Protein AF-A0A954ZWM9-F1 (afdb_monomer_lite)

pLDDT: mean 88.98, std 9.01, range [38.28, 98.0]

Foldseek 3Di:
DDPDDDDPLLVLLVVLQVVVQWWADLVSSQVSSCVVVVPDDSVSSVVSVVVCVVVLQWDWDDDPPDGTTIHGSVVVPDDWAWEAAPQPRGIHTHPDDPPDVVVVDDPPDDQPDDHDYHYHHDPVRVPDDPDDDDPVNVVVVVVVVVVVVVVVVVVVVVVVLVVLQVQQQVLVLLLLQLQVVLCVVVVQFGQAWQDQLQDGRPLCRHSLNSSCVSSVHRRPFDGPLQPAQQAPVVVPHPHPAAESVRQVVCVVVVNRDPPGGYGAHGQKAFQLLCHDPPQPPDPDRVRGNVSFPDQPLAWTMWGWASCPDVLLSRLNRTRYDNLVCLQVDPPGLQQSQQRCNSNGVQQSSHDDGPDNCQQQHWTWTATNVSHIDTGGNVCQGRHPQRHNNNSVRRDD

Sequence (396 aa):
MTQRRNTKQQDAIWRALEHAGRPLSVDELTTAAQKELPTLSSRSVYRAIRRWEEEQQIAPVTVPDQPPRYELASVAANHHHHFLCQSCDRMFDITGCPGGLKSLLPDGFELTSHEITLRGRCDDCVSRRRAGFTLIELLVVIAIIATLIGILLPALGGARDAARTVKCLSNMRSLELAQSLYSYDNKGKLVDAGLSHGGLGQLSNAWPILLREYSGGALITQSPVDTSTYWPIKQGGNSQDLSLQEALDLQLQGNLPANATVARWTSYGLNSYTTHSLAPSVQDTYDNINKVFNPGATVHFLMMTFGDESAAAQFAKADHVHAEGWSDGPGGSENAYKLAALEMEIGAHSGKQRTKHSSRSKSNYVFLDGHASTLTFAEVYTDPERNAFNPRVAHE

Radius of gyration: 40.69 Å; chains: 1; bounding box: 103×57×95 Å

Secondary structure (DSSP, 8-state):
---PPPPHHHHHHHHHHHHH-S-B-HHHHHHHHHTT-TT--HHHHHHHHHHHHHTTSEEEE--TTS--EEEEHHHHTS-EEEEEETTT--EEEEES--S-GGGGSPTT--------EEEE--HHHHHS---PPPHHHHHHHHHHHHHHHHHHHHHHHHHHHHHHHHHHHHHHHHHHHHHHHHHHHTTTBPPB--EETTEE--GGGBHHHHTTTTTTSS-----TT---TTSBGGGTS-B-SBPHHHHHHHHHTT---TT--B----SEEE-GGG-SSS-TT-SS---BGGG-S-GGG-EEEEEBP---SGGGTTGGG-SB--GGGTTSSTTGGGGHHHHHHHHB-TTSSBS-SSSTTGGG-EEEEEETTS-EEEEEHHHHEEETTEETT-TTT---

Structure (mmCIF, N/CA/C/O backbone):
data_AF-A0A954ZWM9-F1
#
_entry.id   AF-A0A954ZWM9-F1
#
loop_
_atom_site.group_PDB
_atom_site.id
_atom_site.type_symbol
_atom_site.label_atom_id
_atom_site.label_alt_id
_atom_site.label_comp_id
_atom_site.label_asym_id
_atom_site.label_entity_id
_atom_site.label_seq_id
_atom_site.pdbx_PDB_ins_code
_atom_site.Cartn_x
_atom_site.Cartn_y
_atom_site.Cartn_z
_atom_site.occupancy
_atom_site.B_iso_or_equiv
_atom_site.auth_seq_id
_atom_site.auth_comp_id
_atom_site.auth_asym_id
_atom_site.auth_atom_id
_atom_site.pdbx_PDB_model_num
ATOM 1 N N . MET A 1 1 ? -45.893 -38.590 53.615 1.00 38.28 1 MET A N 1
ATOM 2 C CA . MET A 1 1 ? -44.882 -37.824 52.856 1.00 38.28 1 MET A CA 1
ATOM 3 C C . MET A 1 1 ? -43.899 -37.227 53.845 1.00 38.28 1 MET A C 1
ATOM 5 O O . MET A 1 1 ? -44.313 -36.511 54.746 1.00 38.28 1 MET A O 1
ATOM 9 N N . THR A 1 2 ? -42.632 -37.615 53.760 1.00 38.50 2 THR A N 1
ATOM 10 C CA . THR A 1 2 ? -41.584 -37.242 54.717 1.00 38.50 2 THR A CA 1
ATOM 11 C C . THR A 1 2 ? -41.213 -35.775 54.506 1.00 38.50 2 THR A C 1
ATOM 13 O O . THR A 1 2 ? -40.618 -35.433 53.486 1.00 38.50 2 THR A O 1
ATOM 16 N N . GLN A 1 3 ? -41.593 -34.901 55.440 1.00 46.66 3 GLN A N 1
ATOM 17 C CA . GLN A 1 3 ? -41.282 -33.471 55.399 1.00 46.66 3 GLN A CA 1
ATOM 18 C C . GLN A 1 3 ? -39.759 -33.303 55.551 1.00 46.66 3 GLN A C 1
ATOM 20 O O . GLN A 1 3 ? -39.206 -33.389 56.648 1.00 46.66 3 GLN A O 1
ATOM 25 N N . ARG A 1 4 ? -39.040 -33.176 54.429 1.00 55.31 4 ARG A N 1
ATOM 26 C CA . ARG A 1 4 ? -37.590 -32.943 54.435 1.00 55.31 4 ARG A CA 1
ATOM 27 C C . ARG A 1 4 ? -37.334 -31.518 54.910 1.00 55.31 4 ARG A C 1
ATOM 29 O O . ARG A 1 4 ? -37.827 -30.567 54.317 1.00 55.31 4 ARG A O 1
ATOM 36 N N . ARG A 1 5 ? -36.547 -31.392 55.977 1.00 65.25 5 ARG A N 1
ATOM 37 C CA . ARG A 1 5 ? -36.133 -30.113 56.558 1.00 65.25 5 ARG A CA 1
ATOM 38 C C . ARG A 1 5 ? -35.361 -29.299 55.514 1.00 65.25 5 ARG A C 1
ATOM 40 O O . ARG A 1 5 ? -34.397 -29.807 54.937 1.00 65.25 5 ARG A O 1
ATOM 47 N N . ASN A 1 6 ? -35.794 -28.066 55.273 1.00 76.00 6 ASN A N 1
ATOM 48 C CA . ASN A 1 6 ? -35.106 -27.139 54.383 1.00 76.00 6 ASN A CA 1
ATOM 49 C C . ASN A 1 6 ? -33.677 -26.856 54.872 1.00 76.00 6 ASN A C 1
ATOM 51 O O . ASN A 1 6 ? -33.357 -26.932 56.061 1.00 76.00 6 ASN A O 1
ATOM 55 N N . THR A 1 7 ? -32.789 -26.568 53.923 1.00 87.25 7 THR A N 1
ATOM 56 C CA . THR A 1 7 ? -31.429 -26.100 54.225 1.00 87.25 7 THR A CA 1
ATOM 57 C C . THR A 1 7 ? -31.446 -24.630 54.651 1.00 87.25 7 THR A C 1
ATOM 59 O O . THR A 1 7 ? -32.309 -23.877 54.214 1.00 87.25 7 THR A O 1
ATOM 62 N N . LYS A 1 8 ? -30.429 -24.172 55.399 1.00 88.00 8 LYS A N 1
ATOM 63 C CA . LYS A 1 8 ? -30.301 -22.750 55.787 1.00 88.00 8 LYS A CA 1
ATOM 64 C C . LYS A 1 8 ? -30.392 -21.785 54.593 1.00 88.00 8 LYS A C 1
ATOM 66 O O . LYS A 1 8 ? -30.973 -20.715 54.716 1.00 88.00 8 LYS A O 1
ATOM 71 N N . GLN A 1 9 ? -29.831 -22.170 53.441 1.00 90.38 9 GLN A N 1
ATOM 72 C CA . GLN A 1 9 ? -29.919 -21.383 52.205 1.00 90.38 9 GLN A CA 1
ATOM 73 C C . GLN A 1 9 ? -31.359 -21.307 51.683 1.00 90.38 9 GLN A C 1
ATOM 75 O O . GLN A 1 9 ? -31.823 -20.223 51.351 1.00 90.38 9 GLN A O 1
ATOM 80 N N . GLN A 1 10 ? -32.069 -22.438 51.643 1.00 90.44 10 GLN A N 1
ATOM 81 C CA . GLN A 1 10 ? -33.478 -22.488 51.238 1.00 90.44 10 GLN A CA 1
ATOM 82 C C . GLN A 1 10 ? -34.365 -21.669 52.180 1.00 90.44 10 GLN A C 1
ATOM 84 O O . GLN A 1 10 ? -35.199 -20.918 51.694 1.00 90.44 10 GLN A O 1
ATOM 89 N N . ASP A 1 11 ? -34.138 -21.732 53.493 1.00 91.19 11 ASP A N 1
ATOM 90 C CA . ASP A 1 11 ? -34.913 -20.956 54.470 1.00 91.19 11 ASP A CA 1
ATOM 91 C C . ASP A 1 11 ? -34.733 -19.441 54.306 1.00 91.19 11 ASP A C 1
ATOM 93 O O . ASP A 1 11 ? -35.675 -18.682 54.525 1.00 91.19 11 ASP A O 1
ATOM 97 N N . ALA A 1 12 ? -33.533 -18.981 53.939 1.00 92.69 12 ALA A N 1
ATOM 98 C CA . ALA A 1 12 ? -33.279 -17.562 53.683 1.00 92.69 12 ALA A CA 1
ATOM 99 C C . ALA A 1 12 ? -33.935 -17.088 52.377 1.00 92.69 12 ALA A C 1
ATOM 101 O O . ALA A 1 12 ? -34.527 -16.012 52.340 1.00 92.69 12 ALA A O 1
ATOM 102 N N . ILE A 1 13 ? -33.867 -17.895 51.309 1.00 93.50 13 ILE A N 1
ATOM 103 C CA . ILE A 1 13 ? -34.517 -17.569 50.028 1.00 93.50 13 ILE A CA 1
ATOM 104 C C . ILE A 1 13 ? -36.042 -17.566 50.193 1.00 93.50 13 ILE A C 1
ATOM 106 O O . ILE A 1 13 ? -36.707 -16.655 49.708 1.00 93.50 13 ILE A O 1
ATOM 110 N N . TRP A 1 14 ? -36.592 -18.550 50.908 1.00 93.31 14 TRP A N 1
ATOM 111 C CA . TRP A 1 14 ? -38.028 -18.651 51.158 1.00 93.31 14 TRP A CA 1
ATOM 112 C C . TRP A 1 14 ? -38.540 -17.445 51.946 1.00 93.31 14 TRP A C 1
ATOM 114 O O . TRP A 1 14 ? -39.481 -16.780 51.520 1.00 93.31 14 TRP A O 1
ATOM 124 N N . ARG A 1 15 ? -37.851 -17.078 53.036 1.00 93.06 15 ARG A N 1
ATOM 125 C CA . ARG A 1 15 ? -38.186 -15.869 53.800 1.00 93.06 15 ARG A CA 1
ATOM 126 C C . ARG A 1 15 ? -38.056 -14.603 52.963 1.00 93.06 15 ARG A C 1
ATOM 128 O O . ARG A 1 15 ? -38.898 -13.724 53.098 1.00 93.06 15 ARG A O 1
ATOM 135 N N . ALA A 1 16 ? -37.051 -14.500 52.093 1.00 93.12 16 ALA A N 1
ATOM 136 C CA . ALA A 1 16 ? -36.923 -13.356 51.194 1.00 93.12 16 ALA A CA 1
ATOM 137 C C . ALA A 1 16 ? -38.147 -13.203 50.275 1.00 93.12 16 ALA A C 1
ATOM 139 O O . ALA A 1 16 ? -38.588 -12.078 50.049 1.00 93.12 16 ALA A O 1
ATOM 140 N N . LEU A 1 17 ? -38.712 -14.315 49.798 1.00 91.69 17 LEU A N 1
ATOM 141 C CA . LEU A 1 17 ? -39.929 -14.323 48.991 1.00 91.69 17 LEU A CA 1
ATOM 142 C C . LEU A 1 17 ? -41.178 -13.973 49.824 1.00 91.69 17 LEU A C 1
ATOM 144 O O . LEU A 1 17 ? -41.954 -13.114 49.416 1.00 91.69 17 LEU A O 1
ATOM 148 N N . GLU A 1 18 ? -41.335 -14.560 51.016 1.00 91.56 18 GLU A N 1
ATOM 149 C CA . GLU A 1 18 ? -42.454 -14.268 51.933 1.00 91.56 18 GLU A CA 1
ATOM 150 C C . GLU A 1 18 ? -42.505 -12.798 52.368 1.00 91.56 18 GLU A C 1
ATOM 152 O O . GLU A 1 18 ? -43.568 -12.182 52.367 1.00 91.56 18 GLU A O 1
ATOM 157 N N . HIS A 1 19 ? -41.360 -12.216 52.730 1.00 92.31 19 HIS A N 1
ATOM 158 C CA . HIS A 1 19 ? -41.300 -10.851 53.263 1.00 92.31 19 HIS A CA 1
ATOM 159 C C . HIS A 1 19 ? -41.431 -9.778 52.179 1.00 92.31 19 HIS A C 1
ATOM 161 O O . HIS A 1 19 ? -41.701 -8.621 52.497 1.00 92.31 19 HIS A O 1
ATOM 167 N N . ALA A 1 20 ? -41.196 -10.126 50.913 1.00 88.69 20 ALA A N 1
ATOM 168 C CA . ALA A 1 20 ? -41.228 -9.157 49.828 1.00 88.69 20 ALA A CA 1
ATOM 169 C C . ALA A 1 20 ? -42.642 -8.674 49.502 1.00 88.69 20 ALA A C 1
ATOM 171 O O . ALA A 1 20 ? -42.782 -7.533 49.059 1.00 88.69 20 ALA A O 1
ATOM 172 N N . GLY A 1 21 ? -43.657 -9.527 49.702 1.00 87.00 21 GLY A N 1
ATOM 173 C CA . GLY A 1 21 ? -45.057 -9.209 49.405 1.00 87.00 21 GLY A CA 1
ATOM 174 C C . GLY A 1 21 ? -45.287 -8.739 47.963 1.00 87.00 21 GLY A C 1
ATOM 175 O O . GLY A 1 21 ? -46.122 -7.867 47.743 1.00 87.00 21 GLY A O 1
ATOM 176 N N . ARG A 1 22 ? -44.459 -9.218 47.024 1.00 91.94 22 ARG A N 1
ATOM 177 C CA . ARG A 1 22 ? -44.516 -8.937 45.583 1.00 91.94 22 ARG A CA 1
ATOM 178 C C . ARG A 1 22 ? -43.684 -9.964 44.800 1.00 91.94 22 ARG A C 1
ATOM 180 O O . ARG A 1 22 ? -42.751 -10.530 45.383 1.00 91.94 22 ARG A O 1
ATOM 187 N N . PRO A 1 23 ? -43.900 -10.117 43.482 1.00 94.94 23 PRO A N 1
ATOM 188 C CA . PRO A 1 23 ? -43.069 -10.960 42.636 1.00 94.94 23 PRO A CA 1
ATOM 189 C C . PRO A 1 23 ? -41.628 -10.455 42.571 1.00 94.94 23 PRO A C 1
ATOM 191 O O . PRO A 1 23 ? -41.374 -9.263 42.353 1.00 94.94 23 PRO A O 1
ATOM 194 N N . LEU A 1 24 ? -40.671 -11.372 42.712 1.00 95.62 24 LEU A N 1
ATOM 195 C CA . LEU A 1 24 ? -39.242 -11.065 42.675 1.00 95.62 24 LEU A CA 1
ATOM 196 C C . LEU A 1 24 ? -38.524 -11.795 41.541 1.00 95.62 24 LEU A C 1
ATOM 198 O O . LEU A 1 24 ? -38.731 -12.986 41.315 1.00 95.62 24 LEU A O 1
ATOM 202 N N . SER A 1 25 ? -37.621 -11.094 40.861 1.00 94.69 25 SER A N 1
ATOM 203 C CA . SER A 1 25 ? -36.651 -11.721 39.958 1.00 94.69 25 SER A CA 1
ATOM 204 C C . SER A 1 25 ? -35.596 -12.509 40.742 1.00 94.69 25 SER A C 1
ATOM 206 O O . SER A 1 25 ? -35.420 -12.327 41.950 1.00 94.69 25 SER A O 1
ATOM 208 N N . VAL A 1 26 ? -34.842 -13.368 40.053 1.00 94.56 26 VAL A N 1
ATOM 209 C CA . VAL A 1 26 ? -33.748 -14.127 40.683 1.00 94.56 26 VAL A CA 1
ATOM 210 C C . VAL A 1 26 ? -32.688 -13.206 41.298 1.00 94.56 26 VAL A C 1
ATOM 212 O O . VAL A 1 26 ? -32.182 -13.493 42.386 1.00 94.56 26 VAL A O 1
ATOM 215 N N . ASP A 1 27 ? -32.379 -12.083 40.651 1.00 93.50 27 ASP A N 1
ATOM 216 C CA . ASP A 1 27 ? -31.394 -11.117 41.150 1.00 93.50 27 ASP A CA 1
ATOM 217 C C . ASP A 1 27 ? -31.898 -10.381 42.398 1.00 93.50 27 ASP A C 1
ATOM 219 O O . ASP A 1 27 ? -31.152 -10.200 43.368 1.00 93.50 27 ASP A O 1
ATOM 223 N N . GLU A 1 28 ? -33.185 -10.023 42.426 1.00 94.31 28 GLU A N 1
ATOM 224 C CA . GLU A 1 28 ? -33.820 -9.441 43.610 1.00 94.31 28 GLU A CA 1
ATOM 225 C C . GLU A 1 28 ? -33.875 -10.437 44.774 1.00 94.31 28 GLU A C 1
ATOM 227 O O . GLU A 1 28 ? -33.528 -10.071 45.897 1.00 94.31 28 GLU A O 1
ATOM 232 N N . LEU A 1 29 ? -34.244 -11.698 44.515 1.00 94.62 29 LEU A N 1
ATOM 233 C CA . LEU A 1 29 ? -34.239 -12.771 45.517 1.00 94.62 29 LEU A CA 1
ATOM 234 C C . LEU A 1 29 ? -32.843 -13.012 46.082 1.00 94.62 29 LEU A C 1
ATOM 236 O O . LEU A 1 29 ? -32.681 -13.146 47.294 1.00 94.62 29 LEU A O 1
ATOM 240 N N . THR A 1 30 ? -31.830 -13.033 45.215 1.00 95.50 30 THR A N 1
ATOM 241 C CA . THR A 1 30 ? -30.434 -13.205 45.628 1.00 95.50 30 THR A CA 1
ATOM 242 C C . THR A 1 30 ? -30.014 -12.065 46.550 1.00 95.50 30 THR A C 1
ATOM 244 O O . THR A 1 30 ? -29.535 -12.314 47.654 1.00 95.50 30 THR A O 1
ATOM 247 N N . THR A 1 31 ? -30.267 -10.820 46.139 1.00 95.00 31 THR A N 1
ATOM 248 C CA . THR A 1 31 ? -29.918 -9.622 46.915 1.00 95.00 31 THR A CA 1
ATOM 249 C C . THR A 1 31 ? -30.666 -9.568 48.252 1.00 95.00 31 THR A C 1
ATOM 251 O O . THR A 1 31 ? -30.094 -9.199 49.278 1.00 95.00 31 THR A O 1
ATOM 254 N N . ALA A 1 32 ? -31.947 -9.946 48.273 1.00 93.75 32 ALA A N 1
ATOM 255 C CA . ALA A 1 32 ? -32.758 -9.975 49.485 1.00 93.75 32 ALA A CA 1
ATOM 256 C C . ALA A 1 32 ? -32.284 -11.057 50.468 1.00 93.75 32 ALA A C 1
ATOM 258 O O . ALA A 1 32 ? -32.082 -10.760 51.645 1.00 93.75 32 ALA A O 1
ATOM 259 N N . ALA A 1 33 ? -32.034 -12.279 49.992 1.00 94.38 33 ALA A N 1
ATOM 260 C CA . ALA A 1 33 ? -31.573 -13.388 50.825 1.00 94.38 33 ALA A CA 1
ATOM 261 C C . ALA A 1 33 ? -30.119 -13.211 51.311 1.00 94.38 33 ALA A C 1
ATOM 263 O O . ALA A 1 33 ? -29.766 -13.669 52.400 1.00 94.38 33 ALA A O 1
ATOM 264 N N . GLN A 1 34 ? -29.281 -12.486 50.560 1.00 95.88 34 GLN A N 1
ATOM 265 C CA . GLN A 1 34 ? -27.915 -12.139 50.972 1.00 95.88 34 GLN A CA 1
ATOM 266 C C . GLN A 1 34 ? -27.847 -11.243 52.213 1.00 95.88 34 GLN A C 1
ATOM 268 O O . GLN A 1 34 ? -26.826 -11.245 52.898 1.00 95.88 34 GLN A O 1
ATOM 273 N N . LYS A 1 35 ? -28.926 -10.524 52.555 1.00 93.38 35 LYS A N 1
ATOM 274 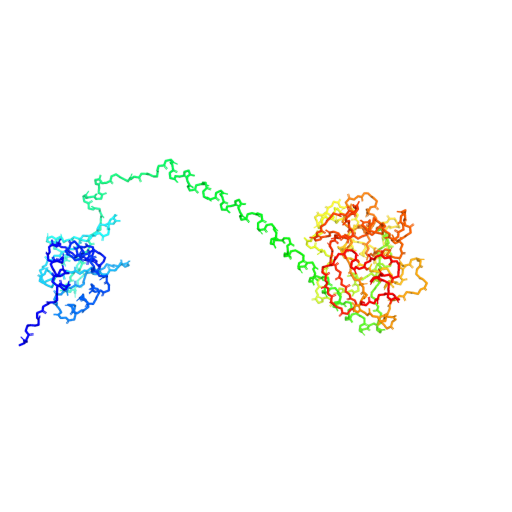C CA . LYS A 1 35 ? -28.996 -9.763 53.814 1.00 93.38 35 LYS A CA 1
ATOM 275 C C . LYS A 1 35 ? -28.889 -10.663 55.045 1.00 93.38 35 LYS A C 1
ATOM 277 O O . LYS A 1 35 ? -28.391 -10.221 56.073 1.00 93.38 35 LYS A O 1
ATOM 282 N N . GLU A 1 36 ? -29.341 -11.910 54.937 1.00 92.44 36 GLU A N 1
ATOM 283 C CA . GLU A 1 36 ? -29.237 -12.908 56.002 1.00 92.44 36 GLU A CA 1
ATOM 284 C C . GLU A 1 36 ? -28.053 -13.864 55.790 1.00 92.44 36 GLU A C 1
ATOM 286 O O . GLU A 1 36 ? -27.379 -14.251 56.745 1.00 92.44 36 GLU A O 1
ATOM 291 N N . LEU A 1 37 ? -27.771 -14.232 54.536 1.00 93.56 37 LEU A N 1
ATOM 292 C CA . LEU A 1 37 ? -26.667 -15.117 54.159 1.00 93.56 37 LEU A CA 1
ATOM 293 C C . LEU A 1 37 ? -25.788 -14.471 53.075 1.00 93.56 37 LEU A C 1
ATOM 295 O O . LEU A 1 37 ? -25.959 -14.779 51.893 1.00 93.56 37 LEU A O 1
ATOM 299 N N . PRO A 1 38 ? -24.790 -13.644 53.446 1.00 92.56 38 PRO A N 1
ATOM 300 C CA . PRO A 1 38 ? -23.950 -12.916 52.486 1.00 92.56 38 PRO A CA 1
ATOM 301 C C . PRO A 1 38 ? -23.190 -13.802 51.486 1.00 92.56 38 PRO A C 1
ATOM 303 O O . PRO A 1 38 ? -22.793 -13.342 50.422 1.00 92.56 38 PRO A O 1
ATOM 306 N N . THR A 1 39 ? -22.986 -15.083 51.809 1.00 92.81 39 THR A N 1
ATOM 307 C CA . THR A 1 39 ? -22.289 -16.065 50.960 1.00 92.81 39 THR A CA 1
ATOM 308 C C . THR A 1 39 ? -23.194 -16.757 49.933 1.00 92.81 39 THR A C 1
ATOM 310 O O . THR A 1 39 ? -22.736 -17.636 49.199 1.00 92.81 39 THR A O 1
ATOM 313 N N . LEU A 1 40 ? -24.485 -16.413 49.874 1.00 92.94 40 LEU A N 1
ATOM 314 C CA . LEU A 1 40 ? -25.434 -17.024 48.947 1.00 92.94 40 LEU A CA 1
ATOM 315 C C . LEU A 1 40 ? -25.122 -16.639 47.489 1.00 92.94 40 LEU A C 1
ATOM 317 O O . LEU A 1 40 ? -24.977 -15.463 47.162 1.00 92.94 40 LEU A O 1
ATOM 321 N N . SER A 1 41 ? -25.067 -17.638 46.602 1.00 93.88 41 SER A N 1
ATOM 322 C CA . SER A 1 41 ? -24.850 -17.444 45.160 1.00 93.88 41 SER A CA 1
ATOM 323 C C . SER A 1 41 ? -26.161 -17.477 44.371 1.00 93.88 41 SER A C 1
ATOM 325 O O . SER A 1 41 ? -27.054 -18.262 44.701 1.00 93.88 41 SER A O 1
ATOM 327 N N . SER A 1 42 ? -26.243 -16.743 43.255 1.00 92.75 42 SER A N 1
ATOM 328 C CA . SER A 1 42 ? -27.409 -16.783 42.353 1.00 92.75 42 SER A CA 1
ATOM 329 C C . SER A 1 42 ? -27.700 -18.198 41.836 1.00 92.75 42 SER A C 1
ATOM 331 O O . SER A 1 42 ? -28.852 -18.581 41.658 1.00 92.75 42 SER A O 1
ATOM 333 N N . ARG A 1 43 ? -26.669 -19.043 41.667 1.00 93.88 43 ARG A N 1
ATOM 334 C CA . ARG A 1 43 ? -26.830 -20.455 41.272 1.00 93.88 43 ARG A CA 1
ATOM 335 C C . ARG A 1 43 ? -27.612 -21.260 42.315 1.00 93.88 43 ARG A C 1
ATOM 337 O O . ARG A 1 43 ? -28.394 -22.133 41.941 1.00 93.88 43 ARG A O 1
ATOM 344 N N . SER A 1 44 ? -27.407 -20.986 43.604 1.00 93.00 44 SER A N 1
ATOM 345 C CA . SER A 1 44 ? -28.182 -21.614 44.682 1.00 93.00 44 SER A CA 1
ATOM 346 C C . SER A 1 44 ? -29.651 -21.192 44.627 1.00 93.00 44 SER A C 1
ATOM 348 O O . SER A 1 44 ? -30.522 -22.034 44.835 1.00 93.00 44 SER A O 1
ATOM 350 N N . VAL A 1 45 ? -29.925 -19.929 44.280 1.00 94.50 45 VAL A N 1
ATOM 351 C CA . VAL A 1 45 ? -31.289 -19.403 44.115 1.00 94.50 45 VAL A CA 1
ATOM 352 C C . VAL A 1 45 ? -31.998 -20.066 42.936 1.00 94.50 45 VAL A C 1
ATOM 354 O O . VAL A 1 45 ? -33.079 -20.613 43.123 1.00 94.50 45 VAL A O 1
ATOM 357 N N . TYR A 1 46 ? -31.359 -20.148 41.764 1.00 94.75 46 TYR A N 1
ATOM 358 C CA . TYR A 1 46 ? -31.910 -20.872 40.606 1.00 94.75 46 TYR A CA 1
ATOM 359 C C . TYR A 1 46 ? -32.261 -22.332 40.926 1.00 94.75 46 TYR A C 1
ATOM 361 O O . TYR A 1 46 ? -33.306 -22.828 40.509 1.00 94.75 46 TYR A O 1
ATOM 369 N N . ARG A 1 47 ? -31.406 -23.032 41.686 1.00 93.19 47 ARG A N 1
ATOM 370 C CA . ARG A 1 47 ? -31.671 -24.418 42.109 1.00 93.19 47 ARG A CA 1
ATOM 371 C C . ARG A 1 47 ? -32.876 -24.524 43.042 1.00 93.19 47 ARG A C 1
ATOM 373 O O . ARG A 1 47 ? -33.617 -25.496 42.939 1.00 93.19 47 ARG A O 1
ATOM 380 N N . ALA A 1 48 ? -33.043 -23.568 43.955 1.00 93.31 48 ALA A N 1
ATOM 381 C CA . ALA A 1 48 ? -34.183 -23.534 44.865 1.00 93.31 48 ALA A CA 1
ATOM 382 C C . ALA A 1 48 ? -35.487 -23.247 44.111 1.00 93.31 48 ALA A C 1
ATOM 384 O O . ALA A 1 48 ? -36.440 -24.000 44.265 1.00 93.31 48 ALA A O 1
ATOM 385 N N . ILE A 1 49 ? -35.486 -22.234 43.238 1.00 94.62 49 ILE A N 1
ATOM 386 C CA . ILE A 1 49 ? -36.635 -21.859 42.403 1.00 94.62 49 ILE A CA 1
ATOM 387 C C . ILE A 1 49 ? -37.107 -23.043 41.565 1.00 94.62 49 ILE A C 1
ATOM 389 O O . ILE A 1 49 ? -38.260 -23.434 41.684 1.00 94.62 49 ILE A O 1
ATOM 393 N N . ARG A 1 50 ? -36.209 -23.669 40.792 1.00 94.25 50 ARG A N 1
ATOM 394 C CA . ARG A 1 50 ? -36.572 -24.803 39.930 1.00 94.25 50 ARG A CA 1
ATOM 395 C C . ARG A 1 50 ? -37.246 -25.925 40.717 1.00 94.25 50 ARG A C 1
ATOM 397 O O . ARG A 1 50 ? -38.245 -26.482 40.287 1.00 94.25 50 ARG A O 1
ATOM 404 N N . ARG A 1 51 ? -36.699 -26.231 41.895 1.00 92.62 51 ARG A N 1
ATOM 405 C CA . ARG A 1 51 ? -37.257 -27.248 42.783 1.00 92.62 51 ARG A CA 1
ATOM 406 C C . ARG A 1 51 ? -38.647 -26.857 43.292 1.00 92.62 51 ARG A C 1
ATOM 408 O O . ARG A 1 51 ? -39.537 -27.695 43.310 1.00 92.62 51 ARG A O 1
ATOM 415 N N . TRP A 1 52 ? -38.833 -25.621 43.741 1.00 94.19 52 TRP A N 1
ATOM 416 C CA . TRP A 1 52 ? -40.120 -25.166 44.271 1.00 94.19 52 TRP A CA 1
ATOM 417 C C . TRP A 1 52 ? -41.184 -24.988 43.192 1.00 94.19 52 TRP A C 1
ATOM 419 O O . TRP A 1 52 ? -42.360 -25.162 43.482 1.00 94.19 52 TRP A O 1
ATOM 429 N N . GLU A 1 53 ? -40.787 -24.687 41.961 1.00 93.25 53 GLU A N 1
ATOM 430 C CA . GLU A 1 53 ? -41.667 -24.677 40.795 1.00 93.25 53 GLU A CA 1
ATOM 431 C C . GLU A 1 53 ? -42.142 -26.102 40.456 1.00 93.25 53 GLU A C 1
ATOM 433 O O . GLU A 1 53 ? -43.341 -26.330 40.316 1.00 93.25 53 GLU A O 1
ATOM 438 N N . GLU A 1 54 ? -41.232 -27.088 40.440 1.00 93.06 54 GLU A N 1
ATOM 439 C CA . GLU A 1 54 ? -41.571 -28.518 40.296 1.00 93.06 54 GLU A CA 1
ATOM 440 C C . GLU A 1 54 ? -42.491 -29.016 41.430 1.00 93.06 54 GLU A C 1
ATOM 442 O O . GLU A 1 54 ? -43.396 -29.815 41.197 1.00 93.06 54 GLU A O 1
ATOM 447 N N . GLU A 1 55 ? -42.281 -28.528 42.657 1.00 93.31 55 GLU A N 1
ATOM 448 C CA . GLU A 1 55 ? -43.109 -28.822 43.837 1.00 93.31 55 GLU A CA 1
ATOM 449 C C . GLU A 1 55 ? -44.388 -27.950 43.924 1.00 93.31 55 GLU A C 1
ATOM 451 O O . GLU A 1 55 ? -45.134 -28.082 44.895 1.00 93.31 55 GLU A O 1
ATOM 456 N N . GLN A 1 56 ? -44.651 -27.071 42.943 1.00 92.69 56 GLN A N 1
ATOM 457 C CA . GLN A 1 56 ? -45.789 -26.133 42.896 1.00 92.69 56 GLN A CA 1
ATOM 458 C C . GLN A 1 56 ? -45.937 -25.229 44.139 1.00 92.69 56 GLN A C 1
ATOM 460 O O . GLN A 1 56 ? -47.037 -24.848 44.534 1.00 92.69 56 GLN A O 1
ATOM 465 N N . GLN A 1 57 ? -44.823 -24.874 44.778 1.00 93.38 57 GLN A N 1
ATOM 466 C CA . GLN A 1 57 ? -44.777 -23.982 45.943 1.00 93.38 57 GLN A CA 1
ATOM 467 C C . GLN A 1 57 ? -44.662 -22.502 45.559 1.00 93.38 57 GLN A C 1
ATOM 469 O O . GLN A 1 57 ? -45.016 -21.626 46.352 1.00 93.38 57 GLN A O 1
ATOM 474 N N . ILE A 1 58 ? -44.187 -22.221 44.347 1.00 95.06 58 ILE A N 1
ATOM 475 C CA . ILE A 1 58 ? -44.074 -20.880 43.767 1.00 95.06 58 ILE A CA 1
ATOM 476 C C . ILE A 1 58 ? -44.666 -20.874 42.357 1.00 95.06 58 ILE A C 1
ATOM 478 O O . ILE A 1 58 ? -44.714 -21.918 41.707 1.00 95.06 58 ILE A O 1
ATOM 482 N N . ALA A 1 59 ? -45.083 -19.704 41.883 1.00 93.44 59 ALA A N 1
ATOM 483 C CA . ALA A 1 59 ? -45.583 -19.499 40.529 1.00 93.44 59 ALA A CA 1
ATOM 484 C C . ALA A 1 59 ? -44.725 -18.460 39.786 1.00 93.44 59 ALA A C 1
ATOM 486 O O . ALA A 1 59 ? -44.321 -17.461 40.396 1.00 93.44 59 ALA A O 1
ATOM 487 N N . PRO A 1 60 ? -44.420 -18.674 38.493 1.00 94.00 60 PRO A N 1
ATOM 488 C CA . PRO A 1 60 ? -43.767 -17.671 37.670 1.00 94.00 60 PRO A CA 1
ATOM 489 C C . PRO A 1 60 ? -44.772 -16.614 37.196 1.00 94.00 60 PRO A C 1
ATOM 491 O O . PRO A 1 60 ? -45.846 -16.934 36.694 1.00 94.00 60 PRO A O 1
ATOM 494 N N . VAL A 1 61 ? -44.373 -15.350 37.281 1.00 92.25 61 VAL A N 1
ATOM 495 C CA . VAL A 1 61 ? -45.043 -14.203 36.672 1.00 92.25 61 VAL A CA 1
ATOM 496 C C . VAL A 1 61 ? -44.223 -13.772 35.463 1.00 92.25 61 VAL A C 1
ATOM 498 O O . VAL A 1 61 ? -43.077 -13.313 35.588 1.00 92.25 61 VAL A O 1
ATOM 501 N N . THR A 1 62 ? -44.788 -13.9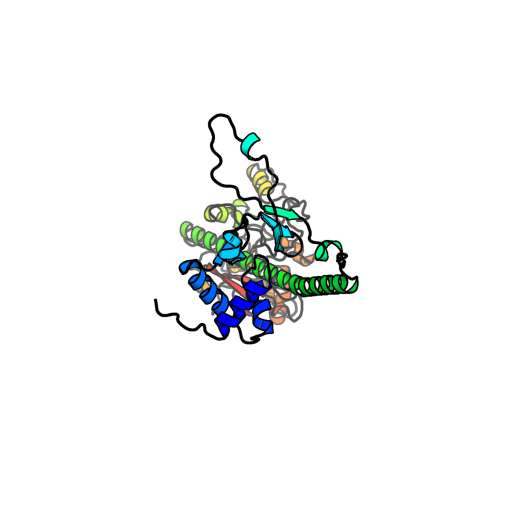68 34.275 1.00 89.94 62 THR A N 1
ATOM 502 C CA . THR A 1 62 ? -44.113 -13.719 33.001 1.00 89.94 62 THR A CA 1
ATOM 503 C C . THR A 1 62 ? -44.407 -12.327 32.469 1.00 89.94 62 THR A C 1
ATOM 505 O O . THR A 1 62 ? -45.539 -11.864 32.465 1.00 89.94 62 THR A O 1
ATOM 508 N N . VAL A 1 63 ? -43.374 -11.658 31.963 1.00 84.88 63 VAL A N 1
ATOM 509 C CA . VAL A 1 63 ? -43.500 -10.387 31.249 1.00 84.88 63 VAL A CA 1
ATOM 510 C C . VAL A 1 63 ? -42.825 -10.557 29.891 1.00 84.88 63 VAL A C 1
ATOM 512 O O . VAL A 1 63 ? -41.703 -11.066 29.858 1.00 84.88 63 VAL A O 1
ATOM 515 N N . PRO A 1 64 ? -43.447 -10.113 28.781 1.00 82.25 64 PRO A N 1
ATOM 516 C CA . PRO A 1 64 ? -42.798 -10.119 27.474 1.00 82.25 64 PRO A CA 1
ATOM 517 C C . PRO A 1 64 ? -41.411 -9.464 27.525 1.00 82.25 64 PRO A C 1
ATOM 519 O O . PRO A 1 64 ? -41.261 -8.387 28.110 1.00 82.25 64 PRO A O 1
ATOM 522 N N . ASP A 1 65 ? -40.423 -10.136 26.930 1.00 84.12 65 ASP A N 1
ATOM 523 C CA . ASP A 1 65 ? -39.023 -9.703 26.809 1.00 84.12 65 ASP A CA 1
ATOM 524 C C . ASP A 1 65 ? -38.273 -9.470 28.134 1.00 84.12 65 ASP A C 1
ATOM 526 O O . ASP A 1 65 ? -37.249 -8.785 28.161 1.00 84.12 65 ASP A O 1
ATOM 530 N N . GLN A 1 66 ? -38.747 -10.043 29.247 1.00 85.69 66 GLN A N 1
ATOM 531 C CA . GLN A 1 66 ? -38.053 -9.970 30.534 1.00 85.69 66 GLN A CA 1
ATOM 532 C C . GLN A 1 66 ? -37.920 -11.342 31.206 1.00 85.69 66 GLN A C 1
ATOM 534 O O . GLN A 1 66 ? -38.760 -12.221 31.001 1.00 85.69 66 GLN A O 1
ATOM 539 N N . PRO A 1 67 ? -36.897 -11.533 32.061 1.00 88.50 67 PRO A N 1
ATOM 540 C CA . PRO A 1 67 ? -36.816 -12.708 32.917 1.00 88.50 67 PRO A CA 1
ATOM 541 C C . PRO A 1 67 ? -38.065 -12.845 33.806 1.00 88.50 67 PRO A C 1
ATOM 543 O O . PRO A 1 67 ? -38.596 -11.826 34.271 1.00 88.50 67 PRO A O 1
ATOM 546 N N . PRO A 1 68 ? -38.522 -14.081 34.082 1.00 92.44 68 PRO A N 1
ATOM 547 C CA . PRO A 1 68 ? -39.667 -14.310 34.949 1.00 92.44 68 PRO A CA 1
ATOM 548 C C . PRO A 1 68 ? -39.371 -13.842 36.373 1.00 92.44 68 PRO A C 1
ATOM 550 O O . PRO A 1 68 ? -38.231 -13.878 36.855 1.00 92.44 68 PRO A O 1
ATOM 553 N N . ARG A 1 69 ? -40.431 -13.418 37.050 1.00 94.69 69 ARG A N 1
ATOM 554 C CA . ARG A 1 69 ? -40.432 -13.169 38.492 1.00 94.69 69 ARG A CA 1
ATOM 555 C C . ARG A 1 69 ? -41.197 -14.291 39.166 1.00 94.69 69 ARG A C 1
ATOM 557 O O . ARG A 1 69 ? -41.953 -14.985 38.505 1.00 94.69 69 ARG A O 1
ATOM 564 N N . TYR A 1 70 ? -40.979 -14.490 40.453 1.00 95.19 70 TYR A N 1
ATOM 565 C CA . TYR A 1 70 ? -41.608 -15.576 41.190 1.00 95.19 70 TYR A CA 1
ATOM 566 C C . TYR A 1 70 ? -42.354 -15.021 42.390 1.00 95.19 70 TYR A C 1
ATOM 568 O O . TYR A 1 70 ? -41.871 -14.099 43.050 1.00 95.19 70 TYR A O 1
ATOM 576 N N . GLU A 1 71 ? -43.511 -15.607 42.659 1.00 94.12 71 GLU A N 1
ATOM 577 C CA . GLU A 1 71 ? -44.353 -15.350 43.823 1.00 94.12 71 GLU A CA 1
ATOM 578 C C . GLU A 1 71 ? -44.745 -16.675 44.484 1.00 94.12 71 GLU A C 1
ATOM 580 O O . GLU A 1 71 ? -44.584 -17.751 43.904 1.00 94.12 71 GLU A O 1
ATOM 585 N N . LEU A 1 72 ? -45.233 -16.625 45.721 1.00 93.62 72 LEU A N 1
ATOM 586 C CA . LEU A 1 72 ? -45.705 -17.825 46.412 1.00 93.62 72 LEU A CA 1
ATOM 587 C C . LEU A 1 72 ? -46.971 -18.356 45.738 1.00 93.62 72 LEU A C 1
ATOM 589 O O . LEU A 1 72 ? -47.868 -17.582 45.412 1.00 93.62 72 LEU A O 1
ATOM 593 N N . ALA A 1 73 ? -47.103 -19.678 45.623 1.00 92.38 73 ALA A N 1
ATOM 594 C CA . ALA A 1 73 ? -48.302 -20.293 45.050 1.00 92.38 73 ALA A CA 1
ATOM 595 C C . ALA A 1 73 ? -49.585 -19.920 45.822 1.00 92.38 73 ALA A C 1
ATOM 597 O O . ALA A 1 73 ? -50.661 -19.825 45.240 1.00 92.38 73 ALA A O 1
ATOM 598 N N . SER A 1 74 ? -49.475 -19.650 47.128 1.00 90.00 74 SER A N 1
ATOM 599 C CA . SER A 1 74 ? -50.583 -19.151 47.952 1.00 90.00 74 SER A CA 1
ATOM 600 C C . SER A 1 74 ? -51.034 -17.734 47.578 1.00 90.00 74 SER A C 1
ATOM 602 O O . SER A 1 74 ? -52.204 -17.406 47.761 1.00 90.00 74 SER A O 1
ATOM 604 N N . VAL A 1 75 ? -50.129 -16.900 47.059 1.00 88.81 75 VAL A N 1
ATOM 605 C CA . VAL A 1 75 ? -50.437 -15.558 46.546 1.00 88.81 75 VAL A CA 1
ATOM 606 C C . VAL A 1 75 ? -51.025 -15.676 45.141 1.00 88.81 75 VAL A C 1
ATOM 608 O O . VAL A 1 75 ? -52.113 -15.153 44.913 1.00 88.81 75 VAL A O 1
ATOM 611 N N . ALA A 1 76 ? -50.394 -16.475 44.272 1.00 87.06 76 ALA A N 1
ATOM 612 C CA . ALA A 1 76 ? -50.871 -16.822 42.926 1.00 87.06 76 ALA A CA 1
ATOM 613 C C . ALA A 1 76 ? -52.307 -17.375 42.905 1.00 87.06 76 ALA A C 1
ATOM 615 O O . ALA A 1 76 ? -53.065 -17.136 41.968 1.00 87.06 76 ALA A O 1
ATOM 616 N N . ALA A 1 77 ? -52.701 -18.107 43.953 1.00 87.19 77 ALA A N 1
ATOM 617 C CA . ALA A 1 77 ? -54.047 -18.658 44.095 1.00 87.19 77 ALA A CA 1
ATOM 618 C C . ALA A 1 77 ? -55.132 -17.596 44.360 1.00 87.19 77 ALA A C 1
ATOM 620 O O . ALA A 1 77 ? -56.312 -17.851 44.113 1.00 87.19 77 ALA A O 1
ATOM 621 N N . ASN A 1 78 ? -54.764 -16.418 44.872 1.00 87.44 78 ASN A N 1
ATOM 622 C CA . ASN A 1 78 ? -55.698 -15.320 45.098 1.00 87.44 78 ASN A CA 1
ATOM 623 C C . ASN A 1 78 ? -55.790 -14.436 43.856 1.00 87.44 78 ASN A C 1
ATOM 625 O O . ASN A 1 78 ? -54.793 -14.169 43.193 1.00 87.44 78 ASN A O 1
ATOM 629 N N . HIS A 1 79 ? -56.981 -13.920 43.558 1.00 88.06 79 HIS A N 1
ATOM 630 C CA . HIS A 1 79 ? -57.166 -13.057 42.396 1.00 88.06 79 HIS A CA 1
ATOM 631 C C . HIS A 1 79 ? -56.487 -11.690 42.586 1.00 88.06 79 HIS A C 1
ATOM 633 O O . HIS A 1 79 ? -56.963 -10.857 43.361 1.00 88.06 79 HIS A O 1
ATOM 639 N N . HIS A 1 80 ? -55.398 -11.455 41.858 1.00 90.56 80 HIS A N 1
ATOM 640 C CA . HIS A 1 80 ? -54.662 -10.195 41.842 1.00 90.56 80 HIS A CA 1
ATOM 641 C C . HIS A 1 80 ? -54.064 -9.930 40.450 1.00 90.56 80 HIS A C 1
ATOM 643 O O . HIS A 1 80 ? -54.088 -10.788 39.565 1.00 90.56 80 HIS A O 1
ATOM 649 N N . HIS A 1 81 ? -53.576 -8.711 40.243 1.00 91.38 81 HIS A N 1
ATOM 650 C CA . HIS A 1 81 ? -52.913 -8.285 39.008 1.00 91.38 81 HIS A CA 1
ATOM 651 C C . HIS A 1 81 ? -51.546 -7.697 39.318 1.00 91.38 81 HIS A C 1
ATOM 653 O O . HIS A 1 81 ? -51.255 -7.386 40.468 1.00 91.38 81 HIS A O 1
ATOM 659 N N . HIS A 1 82 ? -50.723 -7.487 38.294 1.00 93.31 82 HIS A N 1
ATOM 660 C CA . HIS A 1 82 ? -49.358 -7.003 38.493 1.00 93.31 82 HIS A CA 1
ATOM 661 C C . HIS A 1 82 ? -49.159 -5.596 37.923 1.00 93.31 82 HIS A C 1
ATOM 663 O O . HIS A 1 82 ? -49.695 -5.234 36.875 1.00 93.31 82 HIS A O 1
ATOM 669 N N . PHE A 1 83 ? -48.341 -4.791 38.596 1.00 93.12 83 PHE A N 1
ATOM 670 C CA . PHE A 1 83 ? -47.815 -3.519 38.105 1.00 93.12 83 PHE A CA 1
ATOM 671 C C . PHE A 1 83 ? -46.303 -3.624 37.908 1.00 93.12 83 PHE A C 1
ATOM 673 O O . PHE A 1 83 ? -45.578 -3.968 38.839 1.00 93.12 83 PHE A O 1
ATOM 680 N N . LEU A 1 84 ? -45.806 -3.261 36.727 1.00 93.25 84 LEU A N 1
ATOM 681 C CA . LEU A 1 84 ? -44.385 -3.211 36.398 1.00 93.25 84 LEU A CA 1
ATOM 682 C C . LEU A 1 84 ? -43.895 -1.761 36.299 1.00 93.25 84 LEU A C 1
ATOM 684 O O . LEU A 1 84 ? -44.340 -0.982 35.448 1.00 93.25 84 LEU A O 1
ATOM 688 N N . CYS A 1 85 ? -42.910 -1.410 37.126 1.00 92.88 85 CYS A N 1
ATOM 689 C CA . CYS A 1 85 ? -42.242 -0.117 37.043 1.00 92.88 85 CYS A CA 1
ATOM 690 C C . CYS A 1 85 ? -41.180 -0.107 35.932 1.00 92.88 85 CYS A C 1
ATOM 692 O O . CYS A 1 85 ? -40.127 -0.713 36.076 1.00 92.88 85 CYS A O 1
ATOM 694 N N . GLN A 1 86 ? -41.382 0.687 34.883 1.00 91.50 86 GLN A N 1
ATOM 695 C CA . GLN A 1 86 ? -40.477 0.832 33.734 1.00 91.50 86 GLN A CA 1
ATOM 696 C C . GLN A 1 86 ? -39.169 1.587 34.038 1.00 91.50 86 GLN A C 1
ATOM 698 O O . GLN A 1 86 ? -38.365 1.810 33.142 1.00 91.50 86 GLN A O 1
ATOM 703 N N . SER A 1 87 ? -38.967 2.071 35.268 1.00 90.19 87 SER A N 1
ATOM 704 C CA . SER A 1 87 ? -37.743 2.794 35.660 1.00 90.19 87 SER A CA 1
ATOM 705 C C . SER A 1 87 ? -36.815 1.995 36.572 1.00 90.19 87 SER A C 1
ATOM 707 O O . SER A 1 87 ? -35.637 2.324 36.650 1.00 90.19 87 SER A O 1
ATOM 709 N N . CYS A 1 88 ? -37.320 0.985 37.281 1.00 90.56 88 CYS A N 1
ATOM 710 C CA . CYS A 1 88 ? -36.495 0.121 38.136 1.00 90.56 88 CYS A CA 1
ATOM 711 C C . CYS A 1 88 ? -36.754 -1.374 37.928 1.00 90.56 88 CYS A C 1
ATOM 713 O O . CYS A 1 88 ? -36.218 -2.173 38.686 1.00 90.56 88 CYS A O 1
ATOM 715 N N . ASP A 1 89 ? -37.616 -1.736 36.975 1.00 91.56 89 ASP A N 1
ATOM 716 C CA . ASP A 1 89 ? -38.024 -3.108 36.657 1.00 91.56 89 ASP A CA 1
ATOM 717 C C . ASP A 1 89 ? -38.571 -3.925 37.841 1.00 91.56 89 ASP A C 1
ATOM 719 O O . ASP A 1 89 ? -38.664 -5.151 37.784 1.00 91.56 89 ASP A O 1
ATOM 723 N N . ARG A 1 90 ? -39.008 -3.265 38.919 1.00 91.88 90 ARG A N 1
ATOM 724 C CA . ARG A 1 90 ? -39.702 -3.928 40.031 1.00 91.88 90 ARG A CA 1
ATOM 725 C C . ARG A 1 90 ? -41.169 -4.170 39.687 1.00 91.88 90 ARG A C 1
ATOM 727 O O . ARG A 1 90 ? -41.827 -3.291 39.121 1.00 91.88 90 ARG A O 1
ATOM 734 N N . MET A 1 91 ? -41.663 -5.345 40.070 1.00 93.31 91 MET A N 1
ATOM 735 C CA . MET A 1 91 ? -43.061 -5.750 39.942 1.00 93.31 91 MET A CA 1
ATOM 736 C C . MET A 1 91 ? -43.762 -5.717 41.301 1.00 93.31 91 MET A C 1
ATOM 738 O O . MET A 1 91 ? -43.123 -6.004 42.314 1.00 93.31 91 MET A O 1
ATOM 742 N N . PHE A 1 92 ? -45.038 -5.338 41.306 1.00 92.31 92 PHE A N 1
ATOM 743 C CA . PHE A 1 92 ? -45.866 -5.140 42.495 1.00 92.31 92 PHE A CA 1
ATOM 744 C C . PHE A 1 92 ? -47.248 -5.751 42.293 1.00 92.31 92 PHE A C 1
ATOM 746 O O . PHE A 1 92 ? -47.770 -5.706 41.178 1.00 92.31 92 PHE A O 1
ATOM 753 N N . ASP A 1 93 ? -47.850 -6.231 43.375 1.00 90.75 93 ASP A N 1
ATOM 754 C CA . ASP A 1 93 ? -49.219 -6.735 43.353 1.00 90.75 93 ASP A CA 1
ATOM 755 C C . ASP A 1 93 ? -50.224 -5.585 43.411 1.00 90.75 93 ASP A C 1
ATOM 757 O O . ASP A 1 93 ? -50.063 -4.609 44.148 1.00 90.75 93 ASP A O 1
ATOM 761 N N . ILE A 1 94 ? -51.283 -5.716 42.624 1.00 88.69 94 ILE A N 1
ATOM 762 C CA . ILE A 1 94 ? -52.448 -4.846 42.611 1.00 88.69 94 ILE A CA 1
ATOM 763 C C . ILE A 1 94 ? -53.616 -5.654 43.159 1.00 88.69 94 ILE A C 1
ATOM 765 O O . ILE A 1 94 ? -54.000 -6.689 42.605 1.00 88.69 94 ILE A O 1
ATOM 769 N N . THR A 1 95 ? -54.205 -5.158 44.240 1.00 79.88 95 THR A N 1
ATOM 770 C CA . THR A 1 95 ? -55.412 -5.736 44.816 1.00 79.88 95 THR A CA 1
ATOM 771 C C . THR A 1 95 ? -56.638 -5.300 44.013 1.00 79.88 95 THR A C 1
ATOM 773 O O . THR A 1 95 ? -56.993 -4.123 43.970 1.00 79.88 95 THR A O 1
ATOM 776 N N . GLY A 1 96 ? -57.306 -6.271 43.389 1.00 73.75 96 GLY A N 1
ATOM 777 C CA . GLY A 1 96 ? -58.575 -6.076 42.687 1.00 73.75 96 GLY A CA 1
ATOM 778 C C . GLY A 1 96 ? -58.482 -6.113 41.161 1.00 73.75 96 GLY A C 1
ATOM 779 O O . GLY A 1 96 ? -57.434 -5.887 40.561 1.00 73.75 96 GLY A O 1
ATOM 780 N N . CYS A 1 97 ? -59.629 -6.392 40.542 1.00 78.38 97 CYS A N 1
ATOM 781 C CA . CYS A 1 97 ? -59.815 -6.427 39.096 1.00 78.38 97 CYS A CA 1
ATOM 782 C C . CYS A 1 97 ? -60.645 -5.225 38.655 1.00 78.38 97 CYS A C 1
ATOM 784 O O . CYS A 1 97 ? -61.686 -4.967 39.270 1.00 78.38 97 CYS A O 1
ATOM 786 N N . PRO A 1 98 ? -60.281 -4.535 37.562 1.00 69.50 98 PRO A N 1
ATOM 787 C CA . PRO A 1 98 ? -61.245 -3.712 36.850 1.00 69.50 98 PRO A CA 1
ATOM 788 C C . PRO A 1 98 ? -62.336 -4.660 36.330 1.00 69.50 98 PRO A C 1
ATOM 790 O O . PRO A 1 98 ? -62.125 -5.413 35.384 1.00 69.50 98 PRO A O 1
ATOM 793 N N . GLY A 1 99 ? -63.464 -4.748 37.036 1.00 77.38 99 GLY A N 1
ATOM 794 C CA . GLY A 1 99 ? -64.578 -5.611 36.644 1.00 77.38 99 GLY A CA 1
ATOM 795 C C . GLY A 1 99 ? -65.119 -5.253 35.253 1.00 77.38 99 GLY A C 1
ATOM 796 O O . GLY A 1 99 ? -64.768 -4.231 34.672 1.00 77.38 99 GLY A O 1
ATOM 797 N N . GLY A 1 100 ? -66.004 -6.091 34.709 1.00 78.88 100 GLY A N 1
ATOM 798 C CA . GLY A 1 100 ? -66.653 -5.808 33.420 1.00 78.88 100 GLY A CA 1
ATOM 799 C C . GLY A 1 100 ? -65.891 -6.284 32.180 1.00 78.88 100 GLY A C 1
ATOM 800 O O . GLY A 1 100 ? -66.339 -6.032 31.073 1.00 78.88 100 GLY A O 1
ATOM 801 N N . LEU A 1 101 ? -64.808 -7.055 32.315 1.00 83.94 101 LEU A N 1
ATOM 802 C CA . LEU A 1 101 ? -64.102 -7.633 31.155 1.00 83.94 101 LEU A CA 1
ATOM 803 C C . LEU A 1 101 ? -65.008 -8.501 30.264 1.00 83.94 101 LEU A C 1
ATOM 805 O O . LEU A 1 101 ? -64.817 -8.553 29.053 1.00 83.94 101 LEU A O 1
ATOM 809 N N . LYS A 1 102 ? -66.041 -9.133 30.840 1.00 81.44 102 LYS A N 1
ATOM 810 C CA . LYS A 1 102 ? -67.020 -9.933 30.088 1.00 81.44 102 LYS A CA 1
ATOM 811 C C . LYS A 1 102 ? -67.760 -9.129 29.015 1.00 81.44 102 LYS A C 1
ATOM 813 O O . L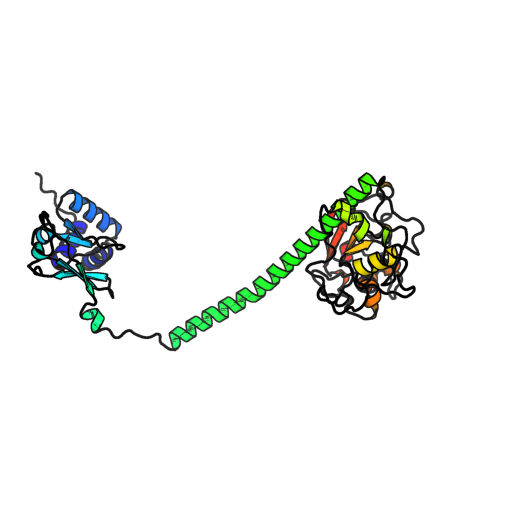YS A 1 102 ? -68.100 -9.701 27.992 1.00 81.44 102 LYS A O 1
ATOM 818 N N . SER A 1 103 ? -67.990 -7.828 29.217 1.00 85.12 103 SER A N 1
ATOM 819 C CA . SER A 1 103 ? -68.682 -6.996 28.222 1.00 85.12 103 SER A CA 1
ATOM 820 C C . SER A 1 103 ? -67.798 -6.600 27.038 1.00 85.12 103 SER A C 1
ATOM 822 O O . SER A 1 103 ? -68.288 -5.975 26.106 1.00 85.12 103 SER A O 1
ATOM 824 N N . LEU A 1 104 ? -66.500 -6.918 27.085 1.00 85.44 104 LEU A N 1
ATOM 825 C CA . LEU A 1 104 ? -65.559 -6.708 25.982 1.00 85.44 104 LEU A CA 1
ATOM 826 C C . LEU A 1 104 ? -65.436 -7.946 25.081 1.00 85.44 104 LEU A C 1
ATOM 828 O O . LEU A 1 104 ? -64.742 -7.889 24.067 1.00 85.44 104 LEU A O 1
ATOM 832 N N . LEU A 1 105 ? -66.071 -9.064 25.452 1.00 88.00 105 LEU A N 1
ATOM 833 C CA . LEU A 1 105 ? -66.061 -10.277 24.644 1.00 88.00 105 LEU A CA 1
ATOM 834 C C . LEU A 1 105 ? -66.972 -10.119 23.417 1.00 88.00 105 LEU A C 1
ATOM 836 O O . LEU A 1 105 ? -68.081 -9.600 23.554 1.00 88.00 105 LEU A O 1
ATOM 840 N N . PRO A 1 106 ? -66.554 -10.603 22.235 1.00 89.88 106 PRO A N 1
ATOM 841 C CA . PRO A 1 106 ? -67.450 -10.764 21.096 1.00 89.88 106 PRO A CA 1
ATOM 842 C C . PRO A 1 106 ? -68.579 -11.761 21.394 1.00 89.88 106 PRO A C 1
ATOM 844 O O . PRO A 1 106 ? -68.434 -12.650 22.239 1.00 89.88 106 PRO A O 1
ATOM 847 N N . ASP A 1 107 ? -69.679 -11.660 20.648 1.00 89.00 107 ASP A N 1
ATOM 848 C CA . ASP A 1 107 ? -70.796 -12.600 20.763 1.00 89.00 107 ASP A CA 1
ATOM 849 C C . ASP A 1 107 ? -70.329 -14.050 20.542 1.00 89.00 107 ASP A C 1
ATOM 851 O O . ASP A 1 107 ? -69.630 -14.361 19.576 1.00 89.00 107 ASP A O 1
ATOM 855 N N . GLY A 1 108 ? -70.730 -14.949 21.447 1.00 90.12 108 GLY A N 1
ATOM 856 C CA . GLY A 1 108 ? -70.406 -16.380 21.383 1.00 90.12 108 GLY A CA 1
ATOM 857 C C . GLY A 1 108 ? -69.095 -16.804 22.057 1.00 90.12 108 GLY A C 1
ATOM 858 O O . GLY A 1 108 ? -68.756 -17.983 21.995 1.00 90.12 108 GLY A O 1
ATOM 859 N N . PHE A 1 109 ? -68.370 -15.893 22.714 1.00 90.62 109 PHE A N 1
ATOM 860 C CA . PHE A 1 109 ? -67.124 -16.200 23.428 1.00 90.62 109 PHE A CA 1
ATOM 861 C C . PHE A 1 109 ? -67.335 -16.312 24.947 1.00 90.62 109 PHE A C 1
ATOM 863 O O . PHE A 1 109 ? -68.125 -15.575 25.538 1.00 90.62 109 PHE A O 1
ATOM 870 N N . GLU A 1 110 ? -66.585 -17.209 25.594 1.00 91.00 110 GLU A N 1
ATOM 871 C CA . GLU A 1 110 ? -66.585 -17.415 27.049 1.00 91.00 110 GLU A CA 1
ATOM 872 C C . GLU A 1 110 ? -65.219 -17.035 27.647 1.00 91.00 110 GLU A C 1
ATOM 874 O O . GLU A 1 110 ? -64.175 -17.486 27.177 1.00 91.00 110 GLU A O 1
ATOM 879 N N . LEU A 1 111 ? -65.215 -16.195 28.689 1.00 89.12 111 LEU A N 1
ATOM 880 C CA . LEU A 1 111 ? -63.993 -15.788 29.390 1.00 89.12 111 LEU A CA 1
ATOM 881 C C . LEU A 1 111 ? -63.640 -16.821 30.465 1.00 89.12 111 LEU A C 1
ATOM 883 O O . LEU A 1 111 ? -64.322 -16.892 31.488 1.00 89.12 111 LEU A O 1
ATOM 887 N N . THR A 1 112 ? -62.554 -17.566 30.260 1.00 88.06 112 THR A N 1
ATOM 888 C CA . THR A 1 112 ? -62.069 -18.591 31.203 1.00 88.06 112 THR A CA 1
ATOM 889 C C . THR A 1 112 ? -60.992 -18.077 32.161 1.00 88.06 112 THR A C 1
ATOM 891 O O . THR A 1 112 ? -60.922 -18.521 33.303 1.00 88.06 112 THR A O 1
ATOM 894 N N . SER A 1 113 ? -60.146 -17.148 31.714 1.00 85.56 113 SER A N 1
ATOM 895 C CA . SER A 1 113 ? -59.080 -16.528 32.508 1.00 85.56 113 SER A CA 1
ATOM 896 C C . SER A 1 113 ? -58.655 -15.195 31.888 1.00 85.56 113 SER A C 1
ATOM 898 O O . SER A 1 113 ? -58.901 -14.943 30.707 1.00 85.56 113 SER A O 1
ATOM 900 N N . HIS A 1 114 ? -58.009 -14.335 32.678 1.00 85.88 114 HIS A N 1
ATOM 901 C CA . HIS A 1 114 ? -57.385 -13.111 32.182 1.00 85.88 114 HIS A CA 1
ATOM 902 C C . HIS A 1 114 ? -56.083 -12.815 32.918 1.00 85.88 114 HIS A C 1
ATOM 904 O O . HIS A 1 114 ? -55.958 -13.073 34.113 1.00 85.88 114 HIS A O 1
ATOM 910 N N . GLU A 1 115 ? -55.138 -12.227 32.193 1.00 85.56 115 GLU A N 1
ATOM 911 C CA . GLU A 1 115 ? -53.858 -11.753 32.711 1.00 85.56 115 GLU A CA 1
ATOM 912 C C . GLU A 1 115 ? -53.751 -10.255 32.408 1.00 85.56 115 GLU A C 1
ATOM 914 O O . GLU A 1 115 ? -53.885 -9.830 31.259 1.00 85.56 115 GLU A O 1
ATOM 919 N N . ILE A 1 116 ? -53.569 -9.436 33.447 1.00 87.19 116 ILE A N 1
ATOM 920 C CA . ILE A 1 116 ? -53.444 -7.980 33.325 1.00 87.19 116 ILE A CA 1
ATOM 921 C C . ILE A 1 116 ? -52.152 -7.553 34.011 1.00 87.19 116 ILE A C 1
ATOM 923 O O . ILE A 1 116 ? -51.986 -7.724 35.219 1.00 87.19 116 ILE A O 1
ATOM 927 N N . THR A 1 117 ? -51.266 -6.927 33.238 1.00 90.00 117 THR A N 1
ATOM 928 C CA . THR A 1 117 ? -50.069 -6.261 33.756 1.00 90.00 117 THR A CA 1
ATOM 929 C C . THR A 1 117 ? -50.100 -4.784 33.387 1.00 90.00 117 THR A C 1
ATOM 931 O O . THR A 1 117 ? -50.016 -4.419 32.213 1.00 90.00 117 THR A O 1
ATOM 934 N N . LEU A 1 118 ? -50.183 -3.913 34.389 1.00 90.94 118 LEU A N 1
ATOM 935 C CA . LEU A 1 118 ? -50.073 -2.468 34.199 1.00 90.94 118 LEU A CA 1
ATOM 936 C C . LEU A 1 118 ? -48.598 -2.053 34.149 1.00 90.94 118 LEU A C 1
ATOM 938 O O . LEU A 1 118 ? -47.767 -2.603 34.866 1.00 90.94 118 LEU A O 1
ATOM 942 N N . ARG A 1 119 ? -48.253 -1.065 33.318 1.00 92.19 119 ARG A N 1
ATOM 943 C CA . ARG A 1 119 ? -46.880 -0.547 33.187 1.00 92.19 119 ARG A CA 1
ATOM 944 C C . ARG A 1 119 ? -46.847 0.945 33.498 1.00 92.19 119 ARG A C 1
ATOM 946 O O . ARG A 1 119 ? -47.703 1.690 33.032 1.00 92.19 119 ARG A O 1
ATOM 953 N N . GLY A 1 120 ? -45.858 1.390 34.271 1.00 92.56 120 GLY A N 1
ATOM 954 C CA . GLY A 1 120 ? -45.720 2.805 34.630 1.00 92.56 120 GLY A CA 1
ATOM 955 C C . GLY A 1 120 ? -44.466 3.108 35.444 1.00 92.56 120 GLY A C 1
ATOM 956 O O . GLY A 1 120 ? -43.447 2.444 35.292 1.00 92.56 120 GLY A O 1
ATOM 957 N N . ARG A 1 121 ? -44.514 4.116 36.323 1.00 92.56 121 ARG A N 1
ATOM 958 C CA . ARG A 1 121 ? -43.433 4.428 37.278 1.00 92.56 121 ARG A CA 1
ATOM 959 C C . ARG A 1 121 ? -43.942 4.294 38.711 1.00 92.56 121 ARG A C 1
ATOM 961 O O . ARG A 1 121 ? -45.014 4.802 39.012 1.00 92.56 121 ARG A O 1
ATOM 968 N N . CYS A 1 122 ? -43.173 3.636 39.578 1.00 91.81 122 CYS A N 1
ATOM 969 C CA . CYS A 1 122 ? -43.458 3.593 41.013 1.00 91.81 122 CYS A CA 1
ATOM 970 C C . CYS A 1 122 ? -43.047 4.904 41.699 1.00 91.81 122 CYS A C 1
ATOM 972 O O . CYS A 1 122 ? -42.237 5.662 41.160 1.00 91.81 122 CYS A O 1
ATOM 974 N N . ASP A 1 123 ? -43.568 5.139 42.900 1.00 89.88 123 ASP A N 1
ATOM 975 C CA . ASP A 1 123 ? -43.349 6.371 43.666 1.00 89.88 123 ASP A CA 1
ATOM 976 C C . ASP A 1 123 ? -41.857 6.673 43.918 1.00 89.88 123 ASP A C 1
ATOM 978 O O . ASP A 1 123 ? -41.375 7.777 43.651 1.00 89.88 123 ASP A O 1
ATOM 982 N N . ASP A 1 124 ? -41.070 5.647 44.265 1.00 88.12 124 ASP A N 1
ATOM 983 C CA . ASP A 1 124 ? -39.607 5.745 44.397 1.00 88.12 124 ASP A CA 1
ATOM 984 C C . ASP A 1 124 ? -38.924 6.264 43.119 1.00 88.12 124 ASP A C 1
ATOM 986 O O . ASP A 1 124 ? -37.905 6.952 43.169 1.00 88.12 124 ASP A O 1
ATOM 990 N N . CYS A 1 125 ? -39.449 5.906 41.946 1.00 88.62 125 CYS A N 1
ATOM 991 C CA . CYS A 1 125 ? -38.900 6.318 40.655 1.00 88.62 125 CYS A CA 1
ATOM 992 C C . CYS A 1 125 ? -39.440 7.670 40.180 1.00 88.62 125 CYS A C 1
ATOM 994 O O . CYS A 1 125 ? -38.809 8.312 39.340 1.00 88.62 125 CYS A O 1
ATOM 996 N N . VAL A 1 126 ? -40.603 8.100 40.670 1.00 87.25 126 VAL A N 1
ATOM 997 C CA . VAL A 1 126 ? -41.156 9.432 40.389 1.00 87.25 126 VAL A CA 1
ATOM 998 C C . VAL A 1 126 ? -40.443 10.493 41.230 1.00 87.25 126 VAL A C 1
ATOM 1000 O O . VAL A 1 126 ? -40.125 11.562 40.711 1.00 87.25 126 VAL A O 1
ATOM 1003 N N . SER A 1 127 ? -40.133 10.180 42.489 1.00 83.94 127 SER A N 1
ATOM 1004 C CA . SER A 1 127 ? -39.450 11.077 43.432 1.00 83.94 127 SER A CA 1
ATOM 1005 C C . SER A 1 127 ? -37.949 11.245 43.156 1.00 83.94 127 SER A C 1
ATOM 1007 O O . SER A 1 127 ? -37.379 12.306 43.430 1.00 83.94 127 SER A O 1
ATOM 1009 N N . ARG A 1 128 ? -37.290 10.247 42.549 1.00 79.19 128 ARG A N 1
ATOM 1010 C CA . ARG A 1 128 ? -35.897 10.364 42.088 1.00 79.19 128 ARG A CA 1
ATOM 1011 C C . ARG A 1 128 ? -35.810 11.285 40.869 1.00 79.19 128 ARG A C 1
ATOM 1013 O O . ARG A 1 128 ? -36.051 10.868 39.736 1.00 79.19 128 ARG A O 1
ATOM 1020 N N . ARG A 1 129 ? -35.404 12.543 41.078 1.00 69.06 129 ARG A N 1
ATOM 1021 C CA . ARG A 1 129 ? -34.957 13.415 39.977 1.00 69.06 129 ARG A CA 1
ATOM 1022 C C . ARG A 1 129 ? -33.824 12.703 39.231 1.00 69.06 129 ARG A C 1
ATOM 1024 O O . ARG A 1 129 ? -32.876 12.245 39.864 1.00 69.06 129 ARG A O 1
ATOM 1031 N N . ARG A 1 130 ? -33.920 12.595 37.901 1.00 69.00 130 ARG A N 1
ATOM 1032 C CA . ARG A 1 130 ? -32.829 12.060 37.071 1.00 69.00 130 ARG A CA 1
ATOM 1033 C C . ARG A 1 130 ? -31.578 12.899 37.346 1.00 69.00 130 ARG A C 1
ATOM 1035 O O . ARG A 1 130 ? -31.591 14.097 37.073 1.00 69.00 130 ARG A O 1
ATOM 1042 N N . ALA A 1 131 ? -30.532 12.291 37.903 1.00 68.81 131 ALA A N 1
ATOM 1043 C CA . ALA A 1 131 ? -29.221 12.920 37.948 1.00 68.81 131 ALA A CA 1
ATOM 1044 C C . ALA A 1 131 ? -28.749 13.066 36.495 1.00 68.81 131 ALA A C 1
ATOM 1046 O O . ALA A 1 131 ? -28.603 12.071 35.787 1.00 68.81 131 ALA A O 1
ATOM 1047 N N . GLY A 1 132 ? -28.631 14.304 36.015 1.00 74.69 132 GLY A N 1
ATOM 1048 C CA . GLY A 1 132 ? -27.963 14.571 34.746 1.00 74.69 132 GLY A CA 1
ATOM 1049 C C . GLY A 1 132 ? -26.474 14.271 34.881 1.00 74.69 132 GLY A C 1
ATOM 1050 O O . GLY A 1 132 ? -25.934 14.341 35.985 1.00 74.69 132 GLY A O 1
ATOM 1051 N N . PHE A 1 133 ? -25.821 13.962 33.763 1.00 76.25 133 PHE A N 1
ATOM 1052 C CA . PHE A 1 133 ? -24.363 13.889 33.724 1.00 76.25 133 PHE A CA 1
ATOM 1053 C C . PHE A 1 133 ? -23.772 15.200 34.247 1.00 76.25 133 PHE A C 1
ATOM 1055 O O . PHE A 1 133 ? -24.155 16.292 33.818 1.00 76.25 133 PHE A O 1
ATOM 1062 N N . THR A 1 134 ? -22.841 15.093 35.183 1.00 88.69 134 THR A N 1
ATOM 1063 C CA . THR A 1 134 ? -22.038 16.222 35.632 1.00 88.69 134 THR A CA 1
ATOM 1064 C C . THR A 1 134 ? -21.094 16.656 34.511 1.00 88.69 134 THR A C 1
ATOM 1066 O O . THR A 1 134 ? -20.683 15.860 33.663 1.00 88.69 134 THR A O 1
ATOM 1069 N N . LEU A 1 135 ? -20.701 17.932 34.523 1.00 90.38 135 LEU A N 1
ATOM 1070 C CA . LEU A 1 135 ? -19.694 18.451 33.595 1.00 90.38 135 LEU A CA 1
ATOM 1071 C C . LEU A 1 135 ? -18.401 17.619 33.655 1.00 90.38 135 LEU A C 1
ATOM 1073 O O . LEU A 1 135 ? -17.795 17.353 32.625 1.00 90.38 135 LEU A O 1
ATOM 1077 N N . ILE A 1 136 ? -18.013 17.171 34.854 1.00 93.69 136 ILE A N 1
ATOM 1078 C CA . ILE A 1 136 ? -16.806 16.367 35.078 1.00 93.69 136 ILE A CA 1
ATOM 1079 C C . ILE A 1 136 ? -16.911 15.015 34.368 1.00 93.69 136 ILE A C 1
ATOM 1081 O O . ILE A 1 136 ? -15.981 14.631 33.665 1.00 93.69 136 ILE A O 1
ATOM 1085 N N . GLU A 1 137 ? -18.036 14.310 34.502 1.00 93.31 137 GLU A N 1
ATOM 1086 C CA . GLU A 1 137 ? -18.230 13.014 33.839 1.00 93.31 137 GLU A CA 1
ATOM 1087 C C . GLU A 1 137 ? -18.169 13.150 32.313 1.00 93.31 137 GLU A C 1
ATOM 1089 O O . GLU A 1 137 ? -17.514 12.346 31.651 1.00 93.31 137 GLU A O 1
ATOM 1094 N N . LEU A 1 138 ? -18.770 14.204 31.750 1.00 91.75 138 LEU A N 1
ATOM 1095 C CA . LEU A 1 138 ? -18.685 14.467 30.313 1.00 91.75 138 LEU A CA 1
ATOM 1096 C C . LEU A 1 138 ? -17.246 14.781 29.872 1.00 91.75 138 LEU A C 1
ATOM 1098 O O . LEU A 1 138 ? -16.785 14.258 28.856 1.00 91.75 138 LEU A O 1
ATOM 1102 N N . LEU A 1 139 ? -16.523 15.597 30.646 1.00 95.31 139 LEU A N 1
ATOM 1103 C CA . LEU A 1 139 ? -15.130 15.955 30.370 1.00 95.31 139 LEU A CA 1
ATOM 1104 C C . LEU A 1 139 ? -14.200 14.732 30.390 1.00 95.31 139 LEU A C 1
ATOM 1106 O O . LEU A 1 139 ? -13.320 14.610 29.539 1.00 95.31 139 LEU A O 1
ATOM 1110 N N . VAL A 1 140 ? -14.409 13.798 31.319 1.00 95.62 140 VAL A N 1
ATOM 1111 C CA . VAL A 1 140 ? -13.633 12.551 31.375 1.00 95.62 140 VAL A CA 1
ATOM 1112 C C . VAL A 1 140 ? -13.887 11.695 30.134 1.00 95.62 140 VAL A C 1
ATOM 1114 O O . VAL A 1 140 ? -12.938 11.182 29.544 1.00 95.62 140 VAL A O 1
ATOM 1117 N N . VAL A 1 141 ? -15.138 11.577 29.683 1.00 95.56 141 VAL A N 1
ATOM 1118 C CA . VAL A 1 141 ? -15.475 10.782 28.490 1.00 95.56 141 VAL A CA 1
ATOM 1119 C C . VAL A 1 141 ? -14.816 11.351 27.236 1.00 95.56 141 VAL A C 1
ATOM 1121 O O . VAL A 1 141 ? -14.185 10.603 26.488 1.00 95.56 141 VAL A O 1
ATOM 1124 N N . ILE A 1 142 ? -14.898 12.666 27.012 1.00 96.44 142 ILE A N 1
ATOM 1125 C CA . ILE A 1 142 ? -14.242 13.274 25.846 1.00 96.44 142 ILE A CA 1
ATOM 1126 C C . ILE A 1 142 ? -12.714 13.144 25.928 1.00 96.44 142 ILE A C 1
ATOM 1128 O O . ILE A 1 142 ? -12.080 12.919 24.900 1.00 96.44 142 ILE A O 1
ATOM 1132 N N . ALA A 1 143 ? -12.122 13.208 27.127 1.00 97.25 143 ALA A N 1
ATOM 1133 C CA . ALA A 1 143 ? -10.685 13.018 27.324 1.00 97.25 143 ALA A CA 1
ATOM 1134 C C . ALA A 1 143 ? -10.245 11.584 26.989 1.00 97.25 143 ALA A C 1
ATOM 1136 O O . ALA A 1 143 ? -9.217 11.383 26.337 1.00 97.25 143 ALA A O 1
ATOM 1137 N N . ILE A 1 144 ? -11.044 10.583 27.374 1.00 96.94 144 ILE A N 1
ATOM 1138 C CA . ILE A 1 144 ? -10.812 9.181 27.010 1.00 96.94 144 ILE A CA 1
ATOM 1139 C C . ILE A 1 144 ? -10.916 9.006 25.491 1.00 96.94 144 ILE A C 1
ATOM 1141 O O . ILE A 1 144 ? -10.001 8.453 24.884 1.00 96.94 144 ILE A O 1
ATOM 1145 N N . ILE A 1 145 ? -11.974 9.522 24.854 1.00 96.81 145 ILE A N 1
ATOM 1146 C CA . ILE A 1 145 ? -12.154 9.432 23.394 1.00 96.81 145 ILE A CA 1
ATOM 1147 C C . ILE A 1 145 ? -10.994 10.111 22.655 1.00 96.81 145 ILE A C 1
ATOM 1149 O O . ILE A 1 145 ? -10.431 9.521 21.734 1.00 96.81 145 ILE A O 1
ATOM 1153 N N . ALA A 1 146 ? -10.596 11.316 23.071 1.00 97.06 146 ALA A N 1
ATOM 1154 C CA . ALA A 1 146 ? -9.479 12.044 22.473 1.00 97.06 146 ALA A CA 1
ATOM 1155 C C . ALA A 1 146 ? -8.161 11.262 22.586 1.00 97.06 146 ALA A C 1
ATOM 1157 O O . ALA A 1 146 ? -7.398 11.195 21.625 1.00 97.06 146 ALA A O 1
ATOM 1158 N N . THR A 1 147 ? -7.925 10.615 23.730 1.00 95.56 147 THR A N 1
ATOM 1159 C CA . THR A 1 147 ? -6.740 9.776 23.958 1.00 95.56 147 THR A CA 1
ATOM 1160 C C . THR A 1 147 ? -6.760 8.528 23.071 1.00 95.56 147 THR A C 1
ATOM 1162 O O . THR A 1 147 ? -5.761 8.216 22.425 1.00 95.56 147 THR A O 1
ATOM 1165 N N . LEU A 1 148 ? -7.902 7.837 22.979 1.00 96.50 148 LEU A N 1
ATOM 1166 C CA . LEU A 1 148 ? -8.067 6.661 22.118 1.00 96.50 148 LEU A CA 1
ATOM 1167 C C . LEU A 1 148 ? -7.852 7.007 20.638 1.00 96.50 148 LEU A C 1
ATOM 1169 O O . LEU A 1 148 ? -7.121 6.303 19.943 1.00 96.50 148 LEU A O 1
ATOM 1173 N N . ILE A 1 149 ? -8.431 8.114 20.162 1.00 94.88 149 ILE A N 1
ATOM 1174 C CA . ILE A 1 149 ? -8.231 8.602 18.789 1.00 94.88 149 ILE A CA 1
ATOM 1175 C C . ILE A 1 149 ? -6.765 8.993 18.558 1.00 94.88 149 ILE A C 1
ATOM 1177 O O . ILE A 1 149 ? -6.207 8.667 17.508 1.00 94.88 149 ILE A O 1
ATOM 1181 N N . GLY A 1 150 ? -6.128 9.638 19.541 1.00 93.62 150 GLY A N 1
ATOM 1182 C CA . GLY A 1 150 ? -4.719 10.027 19.481 1.00 93.62 150 GLY A CA 1
ATOM 1183 C C . GLY A 1 150 ? -3.771 8.844 19.269 1.00 93.62 150 GLY A C 1
ATOM 1184 O O . GLY A 1 150 ? -2.782 8.977 18.554 1.00 93.62 150 GLY A O 1
ATOM 1185 N N . ILE A 1 151 ? -4.100 7.672 19.820 1.00 92.31 151 ILE A N 1
ATOM 1186 C CA . ILE A 1 151 ? -3.334 6.433 19.614 1.00 92.31 151 ILE A CA 1
ATOM 1187 C C . ILE A 1 151 ? -3.718 5.745 18.290 1.00 92.31 151 ILE A C 1
ATOM 1189 O O . ILE A 1 151 ? -2.859 5.180 17.612 1.00 92.31 151 ILE A O 1
ATOM 1193 N N . LEU A 1 152 ? -4.992 5.796 17.891 1.00 91.12 152 LEU A N 1
ATOM 1194 C CA . LEU A 1 152 ? -5.501 5.077 16.719 1.00 91.12 152 LEU A CA 1
ATOM 1195 C C . LEU A 1 152 ? -5.044 5.682 15.379 1.00 91.12 152 LEU A C 1
ATOM 1197 O O . LEU A 1 152 ? -4.752 4.939 14.440 1.00 91.12 152 LEU A O 1
ATOM 1201 N N . LEU A 1 153 ? -4.976 7.013 15.266 1.00 92.12 153 LEU A N 1
ATOM 1202 C CA . LEU A 1 153 ? -4.659 7.687 13.998 1.00 92.12 153 LEU A CA 1
ATOM 1203 C C . LEU A 1 153 ? -3.246 7.369 13.460 1.00 92.12 153 LEU A C 1
ATOM 1205 O O . LEU A 1 153 ? -3.151 7.012 12.281 1.00 92.12 153 LEU A O 1
ATOM 1209 N N . PRO A 1 154 ? -2.161 7.424 14.264 1.00 86.94 154 PRO A N 1
ATOM 1210 C CA . PRO A 1 154 ? -0.825 7.050 13.793 1.00 86.94 154 PRO A CA 1
ATOM 1211 C C . PRO A 1 154 ? -0.738 5.580 13.369 1.00 86.94 154 PRO A C 1
ATOM 1213 O O . PRO A 1 154 ? -0.141 5.266 12.339 1.00 86.94 154 PRO A O 1
ATOM 1216 N N . ALA A 1 155 ? -1.377 4.682 14.128 1.00 89.12 155 ALA A N 1
ATOM 1217 C CA . ALA A 1 155 ? -1.402 3.254 13.821 1.00 89.12 155 ALA A CA 1
ATOM 1218 C C . ALA A 1 155 ? -2.106 2.972 12.484 1.00 89.12 155 ALA A C 1
ATOM 1220 O O . ALA A 1 155 ? -1.619 2.185 11.671 1.00 89.12 155 ALA A O 1
ATOM 1221 N N . LEU A 1 156 ? -3.220 3.662 12.219 1.00 91.19 156 LEU A N 1
ATOM 1222 C CA . LEU A 1 156 ? -3.939 3.547 10.953 1.00 91.19 156 LEU A CA 1
ATOM 1223 C C . LEU A 1 156 ? -3.128 4.099 9.771 1.00 91.19 156 LEU A C 1
ATOM 1225 O O . LEU A 1 156 ? -3.205 3.542 8.677 1.00 91.19 156 LEU A O 1
ATOM 1229 N N . GLY A 1 157 ? -2.346 5.162 9.987 1.00 90.31 157 GLY A N 1
ATOM 1230 C CA . GLY A 1 157 ? -1.398 5.683 8.998 1.00 90.31 157 GLY A CA 1
ATOM 1231 C C . GLY A 1 157 ? -0.377 4.625 8.582 1.00 90.31 157 GLY A C 1
ATOM 1232 O O . GLY A 1 157 ? -0.341 4.232 7.419 1.00 90.31 157 GLY A O 1
ATOM 1233 N N . GLY A 1 158 ? 0.356 4.065 9.550 1.00 90.19 158 GLY A N 1
ATOM 1234 C CA . GLY A 1 158 ? 1.352 3.024 9.277 1.00 90.19 158 GLY A CA 1
ATOM 1235 C C . GLY A 1 158 ? 0.763 1.765 8.628 1.00 90.19 158 GLY A C 1
ATOM 1236 O O . GLY A 1 158 ? 1.357 1.205 7.707 1.00 90.19 158 GLY A O 1
ATOM 1237 N N . ALA A 1 159 ? -0.438 1.343 9.042 1.00 92.19 159 ALA A N 1
ATOM 1238 C CA . ALA A 1 159 ? -1.130 0.210 8.426 1.00 92.19 159 ALA A CA 1
ATOM 1239 C C . ALA A 1 159 ? -1.501 0.475 6.955 1.00 92.19 159 ALA A C 1
ATOM 1241 O O . ALA A 1 159 ? -1.372 -0.415 6.112 1.00 92.19 159 ALA A O 1
ATOM 1242 N N . ARG A 1 160 ? -1.939 1.699 6.626 1.00 94.19 160 ARG A N 1
ATOM 1243 C CA . ARG A 1 160 ? -2.239 2.105 5.244 1.00 94.19 160 ARG A CA 1
ATOM 1244 C C . ARG A 1 160 ? -0.983 2.138 4.382 1.00 94.19 160 ARG A C 1
ATOM 1246 O O . ARG A 1 160 ? -1.034 1.646 3.257 1.00 94.19 160 ARG A O 1
ATOM 1253 N N . ASP A 1 161 ? 0.123 2.660 4.902 1.00 93.75 161 ASP A N 1
ATOM 1254 C CA . ASP A 1 161 ? 1.390 2.715 4.169 1.00 93.75 161 ASP A CA 1
ATOM 1255 C C . ASP A 1 161 ? 1.924 1.305 3.889 1.00 93.75 161 ASP A C 1
ATOM 1257 O O . ASP A 1 161 ? 2.255 0.984 2.747 1.00 93.75 161 ASP A O 1
ATOM 1261 N N . ALA A 1 162 ? 1.885 0.409 4.881 1.00 94.44 162 ALA A N 1
ATOM 1262 C CA . ALA A 1 162 ? 2.230 -0.999 4.691 1.00 94.44 162 ALA A CA 1
ATOM 1263 C C . ALA A 1 162 ? 1.332 -1.681 3.639 1.00 94.44 162 ALA A C 1
ATOM 1265 O O . ALA A 1 162 ? 1.830 -2.383 2.757 1.00 94.44 162 ALA A O 1
ATOM 1266 N N . ALA A 1 163 ? 0.017 -1.436 3.677 1.00 96.62 163 ALA A N 1
ATOM 1267 C CA . ALA A 1 163 ? -0.917 -1.977 2.691 1.00 96.62 163 ALA A CA 1
ATOM 1268 C C . ALA A 1 163 ? -0.635 -1.457 1.270 1.00 96.62 163 ALA A C 1
ATOM 1270 O O . ALA A 1 163 ? -0.697 -2.226 0.309 1.00 96.62 163 ALA A O 1
ATOM 1271 N N . ARG A 1 164 ? -0.286 -0.171 1.120 1.00 97.12 164 ARG A N 1
ATOM 1272 C CA . ARG A 1 164 ? 0.117 0.408 -0.171 1.00 97.12 164 ARG A CA 1
ATOM 1273 C C . ARG A 1 164 ? 1.420 -0.205 -0.683 1.00 97.12 164 ARG A C 1
ATOM 1275 O O . ARG A 1 164 ? 1.492 -0.512 -1.869 1.00 97.12 164 ARG A O 1
ATOM 1282 N N . THR A 1 165 ? 2.396 -0.459 0.190 1.00 96.56 165 THR A N 1
ATOM 1283 C CA . THR A 1 165 ? 3.643 -1.162 -0.157 1.00 96.56 165 THR A CA 1
ATOM 1284 C C . THR A 1 165 ? 3.377 -2.574 -0.671 1.00 96.56 165 THR A C 1
ATOM 1286 O O . THR A 1 165 ? 3.853 -2.929 -1.748 1.00 96.56 165 THR A O 1
ATOM 1289 N N . VAL A 1 166 ? 2.560 -3.361 0.039 1.00 96.56 166 VAL A N 1
ATOM 1290 C CA . VAL A 1 166 ? 2.191 -4.726 -0.379 1.00 96.56 166 VAL A CA 1
ATOM 1291 C C . VAL A 1 166 ? 1.409 -4.713 -1.693 1.00 96.56 166 VAL A C 1
ATOM 1293 O O . VAL A 1 166 ? 1.678 -5.524 -2.578 1.00 96.56 166 VAL A O 1
ATOM 1296 N N . LYS A 1 167 ? 0.476 -3.768 -1.866 1.00 97.44 167 LYS A N 1
ATOM 1297 C CA . LYS A 1 167 ? -0.270 -3.615 -3.121 1.00 97.44 167 LYS A CA 1
ATOM 1298 C C . LYS A 1 167 ? 0.650 -3.238 -4.285 1.00 97.44 167 LYS A C 1
ATOM 1300 O O . LYS A 1 167 ? 0.536 -3.832 -5.350 1.00 97.44 167 LYS A O 1
ATOM 1305 N N . CYS A 1 168 ? 1.578 -2.302 -4.079 1.00 97.12 168 CYS A N 1
ATOM 1306 C CA . CYS A 1 168 ? 2.605 -1.959 -5.062 1.00 97.12 168 CYS A CA 1
ATOM 1307 C C . CYS A 1 168 ? 3.413 -3.202 -5.467 1.00 97.12 168 CYS A C 1
ATOM 1309 O O . CYS A 1 168 ? 3.544 -3.486 -6.653 1.00 97.12 168 CYS A O 1
ATOM 1311 N N . LEU A 1 169 ? 3.870 -3.989 -4.488 1.00 96.56 169 LEU A N 1
ATOM 1312 C CA . LEU A 1 169 ? 4.637 -5.212 -4.727 1.00 96.56 169 LEU A CA 1
ATOM 1313 C C . LEU A 1 169 ? 3.833 -6.237 -5.544 1.00 96.56 169 LEU A C 1
ATOM 1315 O O . LEU A 1 169 ? 4.347 -6.830 -6.488 1.00 96.56 169 LEU A O 1
ATOM 1319 N N . SER A 1 170 ? 2.551 -6.413 -5.213 1.00 95.94 170 SER A N 1
ATOM 1320 C CA . SER A 1 170 ? 1.635 -7.298 -5.940 1.00 95.94 170 SER A CA 1
ATOM 1321 C C . SER A 1 170 ? 1.401 -6.847 -7.384 1.00 95.94 170 SER A C 1
ATOM 1323 O O . SER A 1 170 ? 1.350 -7.689 -8.281 1.00 95.94 170 SER A O 1
ATOM 1325 N N . ASN A 1 171 ? 1.264 -5.539 -7.620 1.00 95.88 171 ASN A N 1
ATOM 1326 C CA . ASN A 1 171 ? 1.127 -4.992 -8.969 1.00 95.88 171 ASN A CA 1
ATOM 1327 C C . ASN A 1 171 ? 2.360 -5.332 -9.810 1.00 95.88 171 ASN A C 1
ATOM 1329 O O . ASN A 1 171 ? 2.219 -5.867 -10.903 1.00 95.88 171 ASN A O 1
ATOM 1333 N N . MET A 1 172 ? 3.564 -5.093 -9.281 1.00 96.00 172 MET A N 1
ATOM 1334 C CA . MET A 1 172 ? 4.792 -5.352 -10.032 1.00 96.00 172 MET A CA 1
ATOM 1335 C C . MET A 1 172 ? 5.011 -6.850 -10.298 1.00 96.00 172 MET A C 1
ATOM 1337 O O . MET A 1 172 ? 5.415 -7.214 -11.395 1.00 96.00 172 MET A O 1
ATOM 1341 N N . ARG A 1 173 ? 4.665 -7.741 -9.355 1.00 95.69 173 ARG A N 1
ATOM 1342 C CA . ARG A 1 173 ? 4.650 -9.197 -9.619 1.00 95.69 173 ARG A CA 1
ATOM 1343 C C . ARG A 1 173 ? 3.704 -9.573 -10.756 1.00 95.69 173 ARG A C 1
ATOM 1345 O O . ARG A 1 173 ? 4.005 -10.466 -11.536 1.00 95.69 173 ARG A O 1
ATOM 1352 N N . SER A 1 174 ? 2.562 -8.895 -10.849 1.00 94.56 174 SER A N 1
ATOM 1353 C CA . SER A 1 174 ? 1.604 -9.126 -11.936 1.00 94.56 174 SER A CA 1
ATOM 1354 C C . SER A 1 174 ? 2.168 -8.674 -13.287 1.00 94.56 174 SER A C 1
ATOM 1356 O O . SER A 1 174 ? 1.913 -9.330 -14.293 1.00 94.56 174 SER A O 1
ATOM 1358 N N . LEU A 1 175 ? 2.967 -7.597 -13.311 1.00 95.44 175 LEU A N 1
ATOM 1359 C CA . LEU A 1 175 ? 3.697 -7.168 -14.510 1.00 95.44 175 LEU A CA 1
ATOM 1360 C C . LEU A 1 175 ? 4.733 -8.207 -14.942 1.00 95.44 175 LEU A C 1
ATOM 1362 O O . LEU A 1 175 ? 4.789 -8.551 -16.117 1.00 95.44 175 LEU A O 1
ATOM 1366 N N . GLU A 1 176 ? 5.502 -8.755 -14.002 1.00 96.19 176 GLU A N 1
ATOM 1367 C CA . GLU A 1 176 ? 6.503 -9.777 -14.324 1.00 96.19 176 GLU A CA 1
ATOM 1368 C C . GLU A 1 176 ? 5.884 -11.102 -14.764 1.00 96.19 176 GLU A C 1
ATOM 1370 O O . GLU A 1 176 ? 6.392 -11.768 -15.663 1.00 96.19 176 GLU A O 1
ATOM 1375 N N . LEU A 1 177 ? 4.737 -11.468 -14.193 1.00 95.38 177 LEU A N 1
ATOM 1376 C CA . LEU A 1 177 ? 3.970 -12.606 -14.682 1.00 95.38 177 LEU A CA 1
ATOM 1377 C C . LEU A 1 177 ? 3.528 -12.386 -16.137 1.00 95.38 177 LEU A C 1
ATOM 1379 O O . LEU A 1 177 ? 3.685 -13.282 -16.963 1.00 95.38 177 LEU A O 1
ATOM 1383 N N . ALA A 1 178 ? 3.017 -11.195 -16.465 1.00 95.88 178 ALA A N 1
ATOM 1384 C CA . ALA A 1 178 ? 2.650 -10.849 -17.836 1.00 95.88 178 ALA A CA 1
ATOM 1385 C C . ALA A 1 178 ? 3.869 -10.880 -18.777 1.00 95.88 178 ALA A C 1
ATOM 1387 O O . ALA A 1 178 ? 3.775 -11.427 -19.874 1.00 95.88 178 ALA A O 1
ATOM 1388 N N . GLN A 1 179 ? 5.023 -10.372 -18.332 1.00 95.56 179 GLN A N 1
ATOM 1389 C CA . GLN A 1 179 ? 6.294 -10.482 -19.054 1.00 95.56 179 GLN A CA 1
ATOM 1390 C C . GLN A 1 179 ? 6.708 -11.937 -19.279 1.00 95.56 179 GLN A C 1
ATOM 1392 O O . GLN A 1 179 ? 7.137 -12.291 -20.372 1.00 95.56 179 GLN A O 1
ATOM 1397 N N . SER A 1 180 ? 6.578 -12.796 -18.270 1.00 95.81 180 SER A N 1
ATOM 1398 C CA . SER A 1 180 ? 6.947 -14.210 -18.373 1.00 95.81 180 SER A CA 1
ATOM 1399 C C . SER A 1 180 ? 6.112 -14.923 -19.438 1.00 95.81 180 SER A C 1
ATOM 1401 O O . SER A 1 180 ? 6.646 -15.691 -20.239 1.00 95.81 180 SER A O 1
ATOM 1403 N N . LEU A 1 181 ? 4.809 -14.625 -19.491 1.00 96.06 181 LEU A N 1
ATOM 1404 C CA . LEU A 1 181 ? 3.910 -15.135 -20.529 1.00 96.06 181 LEU A CA 1
ATOM 1405 C C . LEU A 1 181 ? 4.265 -14.575 -21.914 1.00 96.06 181 LEU A C 1
ATOM 1407 O O . LEU A 1 181 ? 4.360 -15.339 -22.873 1.00 96.06 181 LEU A O 1
ATOM 1411 N N . TYR A 1 182 ? 4.534 -13.271 -22.013 1.00 96.06 182 TYR A N 1
ATOM 1412 C CA . TYR A 1 182 ? 5.002 -12.651 -23.254 1.00 96.06 182 TYR A CA 1
ATOM 1413 C C . TYR A 1 182 ? 6.289 -13.313 -23.758 1.00 96.06 182 TYR A C 1
ATOM 1415 O O . TYR A 1 182 ? 6.378 -13.699 -24.922 1.00 96.06 182 TYR A O 1
ATOM 1423 N N . SER A 1 183 ? 7.273 -13.491 -22.880 1.00 96.25 183 SER A N 1
ATOM 1424 C CA . SER A 1 183 ? 8.561 -14.107 -23.195 1.00 96.25 183 SER A CA 1
ATOM 1425 C C . SER A 1 183 ? 8.394 -15.542 -23.690 1.00 96.25 183 SER A C 1
ATOM 1427 O O . SER A 1 183 ? 9.006 -15.923 -24.693 1.00 96.25 183 SER A O 1
ATOM 1429 N N . TYR A 1 184 ? 7.505 -16.317 -23.060 1.00 96.25 184 TYR A N 1
ATOM 1430 C CA . TYR A 1 184 ? 7.163 -17.670 -23.495 1.00 96.25 184 TYR A CA 1
ATOM 1431 C C . TYR A 1 184 ? 6.649 -17.700 -24.945 1.00 96.25 184 TYR A C 1
ATOM 1433 O O . TYR A 1 184 ? 7.168 -18.459 -25.768 1.00 96.25 184 TYR A O 1
ATOM 1441 N N . ASP A 1 185 ? 5.713 -16.817 -25.292 1.00 97.31 185 ASP A N 1
ATOM 1442 C CA . ASP A 1 185 ? 5.143 -16.735 -26.643 1.00 97.31 185 ASP A CA 1
ATOM 1443 C C . ASP A 1 185 ? 6.115 -16.139 -27.677 1.00 97.31 185 ASP A C 1
ATOM 1445 O O . ASP A 1 185 ? 6.036 -16.433 -28.873 1.00 97.31 185 ASP A O 1
ATOM 1449 N N . ASN A 1 186 ? 7.078 -15.329 -27.228 1.00 96.25 186 ASN A N 1
ATOM 1450 C CA . ASN A 1 186 ? 7.977 -14.558 -28.087 1.00 96.25 186 ASN A CA 1
ATOM 1451 C C . ASN A 1 186 ? 9.416 -15.096 -28.107 1.00 96.25 186 ASN A C 1
ATOM 1453 O O . ASN A 1 186 ? 10.372 -14.342 -28.299 1.00 96.25 186 ASN A O 1
ATOM 1457 N N . LYS A 1 187 ? 9.588 -16.420 -27.981 1.00 96.44 187 LYS A N 1
ATOM 1458 C CA . LYS A 1 187 ? 10.892 -17.115 -28.095 1.00 96.44 187 LYS A CA 1
ATOM 1459 C C . LYS A 1 187 ? 11.937 -16.592 -27.096 1.00 96.44 187 LYS A C 1
ATOM 1461 O O . LYS A 1 187 ? 13.113 -16.416 -27.430 1.00 96.44 187 LYS A O 1
ATOM 1466 N N . GLY A 1 188 ? 11.498 -16.316 -25.876 1.00 94.88 188 GLY A N 1
ATOM 1467 C CA . GLY A 1 188 ? 12.331 -15.827 -24.786 1.00 94.88 188 GLY A CA 1
ATOM 1468 C C . GLY A 1 188 ? 12.620 -14.326 -24.822 1.00 94.88 188 GLY A C 1
ATOM 1469 O O . GLY A 1 188 ? 13.416 -13.864 -24.012 1.00 94.88 188 GLY A O 1
ATOM 1470 N N . LYS A 1 189 ? 12.057 -13.557 -25.764 1.00 94.12 189 LYS A N 1
ATOM 1471 C CA . LYS A 1 189 ? 12.284 -12.106 -25.822 1.00 94.12 189 LYS A CA 1
ATOM 1472 C C . LYS A 1 189 ? 11.655 -11.401 -24.625 1.00 94.12 189 LYS A C 1
ATOM 1474 O O . LYS A 1 189 ? 10.516 -11.682 -24.270 1.00 94.12 189 LYS A O 1
ATOM 1479 N N . LEU A 1 190 ? 12.378 -10.443 -24.065 1.00 94.19 190 LEU A N 1
ATOM 1480 C CA . LEU A 1 190 ? 11.864 -9.534 -23.051 1.00 94.19 190 LEU A CA 1
ATOM 1481 C C . LEU A 1 190 ? 11.164 -8.345 -23.728 1.00 94.19 190 LEU A C 1
ATOM 1483 O O . LEU A 1 190 ? 11.532 -7.952 -24.837 1.00 94.19 190 LEU A O 1
ATOM 1487 N N . VAL A 1 191 ? 10.125 -7.793 -23.092 1.00 93.00 191 VAL A N 1
ATOM 1488 C CA . VAL A 1 191 ? 9.558 -6.501 -23.506 1.00 93.00 191 VAL A CA 1
ATOM 1489 C C . VAL A 1 191 ? 10.581 -5.368 -23.490 1.00 93.00 191 VAL A C 1
ATOM 1491 O O . VAL A 1 191 ? 11.528 -5.377 -22.709 1.00 93.00 191 VAL A O 1
ATOM 1494 N N . ASP A 1 192 ? 10.344 -4.368 -24.337 1.00 90.50 192 ASP A N 1
ATOM 1495 C CA . ASP A 1 192 ? 11.242 -3.232 -24.512 1.00 90.50 192 ASP A CA 1
ATOM 1496 C C . ASP A 1 192 ? 10.648 -1.932 -23.950 1.00 90.50 192 ASP A C 1
ATOM 1498 O O . ASP A 1 192 ? 9.430 -1.780 -23.773 1.00 90.50 192 ASP A O 1
ATOM 1502 N N . ALA A 1 193 ? 11.533 -0.978 -23.678 1.00 88.00 193 ALA A N 1
ATOM 1503 C CA . ALA A 1 193 ? 11.161 0.383 -23.328 1.00 88.00 193 ALA A CA 1
ATOM 1504 C C . ALA A 1 193 ? 10.691 1.143 -24.578 1.00 88.00 193 ALA A C 1
ATOM 1506 O O . ALA A 1 193 ? 11.230 0.980 -25.674 1.00 88.00 193 ALA A O 1
ATOM 1507 N N . GLY A 1 194 ? 9.675 1.987 -24.417 1.00 82.12 194 GLY A N 1
ATOM 1508 C CA . GLY A 1 194 ? 9.063 2.749 -25.501 1.00 82.12 194 GLY A CA 1
ATOM 1509 C C . GLY A 1 194 ? 9.033 4.260 -25.290 1.00 82.12 194 GLY A C 1
ATOM 1510 O O . GLY A 1 194 ? 8.688 4.971 -26.238 1.00 82.12 194 GLY A O 1
ATOM 1511 N N . LEU A 1 195 ? 9.402 4.771 -24.106 1.00 77.88 195 LEU A N 1
ATOM 1512 C CA . LEU A 1 195 ? 9.490 6.211 -23.839 1.00 77.88 195 LEU A CA 1
ATOM 1513 C C . LEU A 1 195 ? 10.900 6.680 -23.540 1.00 77.88 195 LEU A C 1
ATOM 1515 O O . LEU A 1 195 ? 11.476 6.399 -22.492 1.00 77.88 195 LEU A O 1
ATOM 1519 N N . SER A 1 196 ? 11.391 7.558 -24.403 1.00 76.06 196 SER A N 1
ATOM 1520 C CA . SER A 1 196 ? 12.647 8.269 -24.197 1.00 76.06 196 SER A CA 1
ATOM 1521 C C . SER A 1 196 ? 12.382 9.593 -23.485 1.00 76.06 196 SER A C 1
ATOM 1523 O O . SER A 1 196 ? 12.256 10.632 -24.131 1.00 76.06 196 SER A O 1
ATOM 1525 N N . HIS A 1 197 ? 12.294 9.573 -22.151 1.00 77.12 197 HIS A N 1
ATOM 1526 C CA . HIS A 1 197 ? 12.361 10.796 -21.330 1.00 77.12 197 HIS A CA 1
ATOM 1527 C C . HIS A 1 197 ? 11.283 11.851 -21.648 1.00 77.12 197 HIS A C 1
ATOM 1529 O O . HIS A 1 197 ? 11.547 13.054 -21.690 1.00 77.12 197 HIS A O 1
ATOM 1535 N N . GLY A 1 198 ? 10.048 11.399 -21.898 1.00 64.81 198 GLY A N 1
ATOM 1536 C CA . GLY A 1 198 ? 8.908 12.239 -22.295 1.00 64.81 198 GLY A CA 1
ATOM 1537 C C . GLY A 1 198 ? 8.761 12.469 -23.805 1.00 64.81 198 GLY A C 1
ATOM 1538 O O . GLY A 1 198 ? 7.798 13.120 -24.220 1.00 64.81 198 GLY A O 1
ATOM 1539 N N . GLY A 1 199 ? 9.685 11.935 -24.608 1.00 67.56 199 GLY A N 1
ATOM 1540 C CA . GLY A 1 199 ? 9.565 11.796 -26.055 1.00 67.56 199 GLY A CA 1
ATOM 1541 C C . GLY A 1 199 ? 8.905 10.478 -26.467 1.00 67.56 199 GLY A C 1
ATOM 1542 O O . GLY A 1 199 ? 8.848 9.510 -25.708 1.00 67.56 199 GLY A O 1
ATOM 1543 N N . LEU A 1 200 ? 8.412 10.453 -27.701 1.00 67.00 200 LEU A N 1
ATOM 1544 C CA . LEU A 1 200 ? 7.724 9.310 -28.291 1.00 67.00 200 LEU A CA 1
ATOM 1545 C C . LEU A 1 200 ? 8.735 8.409 -29.012 1.00 67.00 200 LEU A C 1
ATOM 1547 O O . LEU A 1 200 ? 9.221 8.759 -30.087 1.00 67.00 200 LEU A O 1
ATOM 1551 N N . GLY A 1 201 ? 9.067 7.266 -28.405 1.00 68.88 201 GLY A N 1
ATOM 1552 C CA . GLY A 1 201 ? 9.813 6.192 -29.062 1.00 68.88 201 GLY A CA 1
ATOM 1553 C C . GLY A 1 201 ? 8.909 5.349 -29.972 1.00 68.88 201 GLY A C 1
ATOM 1554 O O . GLY A 1 201 ? 7.876 5.808 -30.465 1.00 68.88 201 GLY A O 1
ATOM 1555 N N . GLN A 1 202 ? 9.261 4.078 -30.188 1.00 73.81 202 GLN A N 1
ATOM 1556 C CA . GLN A 1 202 ? 8.383 3.135 -30.892 1.00 73.81 202 GLN A CA 1
ATOM 1557 C C . GLN A 1 202 ? 7.235 2.689 -29.977 1.00 73.81 202 GLN A C 1
ATOM 1559 O O . GLN A 1 202 ? 7.281 1.606 -29.398 1.00 73.81 202 GLN A O 1
ATOM 1564 N N . LEU A 1 203 ? 6.195 3.523 -29.854 1.00 75.19 203 LEU A N 1
ATOM 1565 C CA . LEU A 1 203 ? 5.080 3.276 -28.936 1.00 75.19 203 LEU A CA 1
ATOM 1566 C C . LEU A 1 203 ? 4.464 1.887 -29.096 1.00 75.19 203 LEU A C 1
ATOM 1568 O O . LEU A 1 203 ? 4.233 1.221 -28.099 1.00 75.19 203 LEU A O 1
ATOM 1572 N N . SER A 1 204 ? 4.249 1.409 -30.324 1.00 78.12 204 SER A N 1
ATOM 1573 C CA . SER A 1 204 ? 3.646 0.091 -30.574 1.00 78.12 204 SER A CA 1
ATOM 1574 C C . SER A 1 204 ? 4.406 -1.077 -29.936 1.00 78.12 204 SER A C 1
ATOM 1576 O O . SER A 1 204 ? 3.811 -2.123 -29.705 1.00 78.12 204 SER A O 1
ATOM 1578 N N . ASN A 1 205 ? 5.697 -0.896 -29.645 1.00 80.62 205 ASN A N 1
ATOM 1579 C CA . ASN A 1 205 ? 6.572 -1.908 -29.057 1.00 80.62 205 ASN A CA 1
ATOM 1580 C C . ASN A 1 205 ? 6.849 -1.656 -27.566 1.00 80.62 205 ASN A C 1
ATOM 1582 O O . ASN A 1 205 ? 7.615 -2.395 -26.955 1.00 80.62 205 ASN A O 1
ATOM 1586 N N . ALA A 1 206 ? 6.241 -0.626 -26.973 1.00 86.12 206 ALA A N 1
ATOM 1587 C CA . ALA A 1 206 ? 6.425 -0.313 -25.566 1.00 86.12 206 ALA A CA 1
ATOM 1588 C C . ALA A 1 206 ? 5.796 -1.398 -24.686 1.00 86.12 206 ALA A C 1
ATOM 1590 O O . ALA A 1 206 ? 4.661 -1.834 -24.919 1.00 86.12 206 ALA A O 1
ATOM 1591 N N . TRP A 1 207 ? 6.488 -1.772 -23.612 1.00 90.50 207 TRP A N 1
ATOM 1592 C CA . TRP A 1 207 ? 6.005 -2.798 -22.696 1.00 90.50 207 TRP A CA 1
ATOM 1593 C C . TRP A 1 207 ? 4.571 -2.598 -22.171 1.00 90.50 207 TRP A C 1
ATOM 1595 O O . TRP A 1 207 ? 3.867 -3.605 -22.068 1.00 90.50 207 TRP A O 1
ATOM 1605 N N . PRO A 1 208 ? 4.053 -1.376 -21.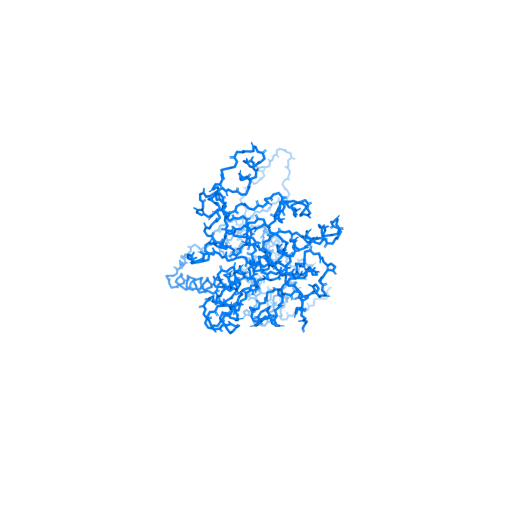889 1.00 88.31 208 PRO A N 1
ATOM 1606 C CA . PRO A 1 208 ? 2.691 -1.245 -21.375 1.00 88.31 208 PRO A CA 1
ATOM 1607 C C . PRO A 1 208 ? 1.617 -1.640 -22.394 1.00 88.31 208 PRO A C 1
ATOM 1609 O O . PRO A 1 208 ? 0.471 -1.914 -22.034 1.00 88.31 208 PRO A O 1
ATOM 1612 N N . ILE A 1 209 ? 1.971 -1.614 -23.679 1.00 86.81 209 ILE A N 1
ATOM 1613 C CA . ILE A 1 209 ? 1.094 -1.998 -24.782 1.00 86.81 209 ILE A CA 1
ATOM 1614 C C . ILE A 1 209 ? 1.198 -3.503 -25.000 1.00 86.81 209 ILE A C 1
ATOM 1616 O O . ILE A 1 209 ? 0.169 -4.173 -25.006 1.00 86.81 209 ILE A O 1
ATOM 1620 N N . LEU A 1 210 ? 2.421 -4.036 -25.067 1.00 90.19 210 LEU A N 1
ATOM 1621 C CA . LEU A 1 210 ? 2.656 -5.467 -25.274 1.00 90.19 210 LEU A CA 1
ATOM 1622 C C . LEU A 1 210 ? 2.103 -6.321 -24.125 1.00 90.19 210 LEU A C 1
ATOM 1624 O O . LEU A 1 210 ? 1.415 -7.307 -24.364 1.00 90.19 210 LEU A O 1
ATOM 1628 N N . LEU A 1 211 ? 2.328 -5.924 -22.868 1.00 93.06 211 LEU A N 1
ATOM 1629 C CA . LEU A 1 211 ? 1.893 -6.716 -21.710 1.00 93.06 211 LEU A CA 1
ATOM 1630 C C . LEU A 1 211 ? 0.388 -6.644 -21.436 1.00 93.06 211 LEU A C 1
ATOM 1632 O O . LEU A 1 211 ? -0.122 -7.436 -20.644 1.00 93.06 211 LEU A O 1
ATOM 1636 N N . ARG A 1 212 ? -0.348 -5.733 -22.086 1.00 89.56 212 ARG A N 1
ATOM 1637 C CA . ARG A 1 212 ? -1.797 -5.586 -21.882 1.00 89.56 212 ARG A CA 1
ATOM 1638 C C . ARG A 1 212 ? -2.569 -6.844 -22.285 1.00 89.56 212 ARG A C 1
ATOM 1640 O O . ARG A 1 212 ? -3.548 -7.190 -21.627 1.00 89.56 212 ARG A O 1
ATOM 1647 N N . GLU A 1 213 ? -2.129 -7.531 -23.336 1.00 88.06 213 GLU A N 1
ATOM 1648 C CA . GLU A 1 213 ? -2.753 -8.782 -23.793 1.00 88.06 213 GLU A CA 1
ATOM 1649 C C . GLU A 1 213 ? -2.527 -9.930 -22.797 1.00 88.06 213 GLU A C 1
ATOM 1651 O O . GLU A 1 213 ? -3.378 -10.803 -22.638 1.00 88.06 213 GLU A O 1
ATOM 1656 N N . TYR A 1 214 ? -1.425 -9.867 -22.049 1.00 92.50 214 TYR A N 1
ATOM 1657 C CA . TYR A 1 214 ? -1.007 -10.883 -21.086 1.00 92.50 214 TYR A CA 1
ATOM 1658 C C . TYR A 1 214 ? -1.520 -10.633 -19.663 1.00 92.50 214 TYR A C 1
ATOM 1660 O O . TYR A 1 214 ? -1.523 -11.546 -18.840 1.00 92.50 214 TYR A O 1
ATOM 1668 N N . SER A 1 215 ? -2.003 -9.423 -19.354 1.00 85.75 215 SER A N 1
ATOM 1669 C CA . SER A 1 215 ? -2.515 -9.080 -18.021 1.00 85.75 215 SER A CA 1
ATOM 1670 C C . SER A 1 215 ? -3.955 -9.534 -17.744 1.00 85.75 215 SER A C 1
ATOM 1672 O O . SER A 1 215 ? -4.459 -9.295 -16.648 1.00 85.75 215 SER A O 1
ATOM 1674 N N . GLY A 1 216 ? -4.646 -10.158 -18.710 1.00 72.44 216 GLY A N 1
ATOM 1675 C CA . GLY A 1 216 ? -6.026 -10.647 -18.541 1.00 72.44 216 GLY A CA 1
ATOM 1676 C C . GLY A 1 216 ? -7.063 -9.547 -18.249 1.00 72.44 216 GLY A C 1
ATOM 1677 O O . GLY A 1 216 ? -8.139 -9.829 -17.723 1.00 72.44 216 GLY A O 1
ATOM 1678 N N . GLY A 1 217 ? -6.732 -8.285 -18.547 1.00 74.56 217 GLY A N 1
ATOM 1679 C CA . GLY A 1 217 ? -7.485 -7.087 -18.176 1.00 74.56 217 GLY A CA 1
ATOM 1680 C C . GLY A 1 217 ? -6.667 -5.808 -18.392 1.00 74.56 217 GLY A C 1
ATOM 1681 O O . GLY A 1 217 ? -5.657 -5.823 -19.093 1.00 74.56 217 GLY A O 1
ATOM 1682 N N . ALA A 1 218 ? -7.087 -4.689 -17.789 1.00 75.06 218 ALA A N 1
ATOM 1683 C CA . ALA A 1 218 ? -6.320 -3.443 -17.850 1.00 75.06 218 ALA A CA 1
ATOM 1684 C C . ALA A 1 218 ? -4.980 -3.597 -17.110 1.00 75.06 218 ALA A C 1
ATOM 1686 O O . ALA A 1 218 ? -4.959 -3.886 -15.913 1.00 75.06 218 ALA A O 1
ATOM 1687 N N . LEU A 1 219 ? -3.872 -3.383 -17.824 1.00 82.81 219 LEU A N 1
ATOM 1688 C CA . LEU A 1 219 ? -2.529 -3.439 -17.256 1.00 82.81 219 LEU A CA 1
ATOM 1689 C C . LEU A 1 219 ? -2.384 -2.412 -16.125 1.00 82.81 219 LEU A C 1
ATOM 1691 O O . LEU A 1 219 ? -2.685 -1.229 -16.302 1.00 82.81 219 LEU A O 1
ATOM 1695 N N . ILE A 1 220 ? -1.915 -2.860 -14.961 1.00 88.69 220 ILE A N 1
ATOM 1696 C CA . ILE A 1 220 ? -1.748 -1.989 -13.798 1.00 88.69 220 ILE A CA 1
ATOM 1697 C C . ILE A 1 220 ? -0.429 -1.233 -13.935 1.00 88.69 220 ILE A C 1
ATOM 1699 O O . ILE A 1 220 ? 0.625 -1.728 -13.549 1.00 88.69 220 ILE A O 1
ATOM 1703 N N . THR A 1 221 ? -0.496 -0.017 -14.469 1.00 90.56 221 THR A N 1
ATOM 1704 C CA . THR A 1 221 ? 0.690 0.829 -14.648 1.00 90.56 221 THR A CA 1
ATOM 1705 C C . THR A 1 221 ? 0.867 1.851 -13.531 1.00 90.56 221 THR A C 1
ATOM 1707 O O . THR A 1 221 ? 1.968 2.351 -13.363 1.00 90.56 221 THR A O 1
ATOM 1710 N N . GLN A 1 222 ? -0.160 2.147 -12.725 1.00 93.75 222 GLN A N 1
ATOM 1711 C CA . GLN A 1 222 ? -0.072 3.126 -11.636 1.00 93.75 222 GLN A CA 1
ATOM 1712 C C . GLN A 1 222 ? 0.050 2.452 -10.263 1.00 93.75 222 GLN A C 1
ATOM 1714 O O . GLN A 1 222 ? -0.775 1.625 -9.858 1.00 93.75 222 GLN A O 1
ATOM 1719 N N . SER A 1 223 ? 1.077 2.846 -9.519 1.00 96.00 223 SER A N 1
ATOM 1720 C CA . SER A 1 223 ? 1.342 2.394 -8.161 1.00 96.00 223 SER A CA 1
ATOM 1721 C C . SER A 1 223 ? 0.530 3.189 -7.137 1.00 96.00 223 SER A C 1
ATOM 1723 O O . SER A 1 223 ? 0.420 4.408 -7.252 1.00 96.00 223 SER A O 1
ATOM 1725 N N . PRO A 1 224 ? 0.006 2.551 -6.072 1.00 95.94 224 PRO A N 1
ATOM 1726 C CA . PRO A 1 224 ? -0.721 3.252 -5.010 1.00 95.94 224 PRO A CA 1
ATOM 1727 C C . PRO A 1 224 ? 0.159 4.161 -4.134 1.00 95.94 224 PRO A C 1
ATOM 1729 O O . PRO A 1 224 ? -0.384 4.862 -3.279 1.00 95.94 224 PRO A O 1
ATOM 1732 N N . VAL A 1 225 ? 1.488 4.105 -4.286 1.00 95.75 225 VAL A N 1
ATOM 1733 C CA . VAL A 1 225 ? 2.439 4.995 -3.595 1.00 95.75 225 VAL A CA 1
ATOM 1734 C C . VAL A 1 225 ? 2.961 6.124 -4.486 1.00 95.75 225 VAL A C 1
ATOM 1736 O O . VAL A 1 225 ? 3.691 6.972 -3.994 1.00 95.75 225 VAL A O 1
ATOM 1739 N N . ASP A 1 226 ? 2.604 6.143 -5.773 1.00 95.44 226 ASP A N 1
ATOM 1740 C CA . ASP A 1 226 ? 3.069 7.165 -6.711 1.00 95.44 226 ASP A CA 1
ATOM 1741 C C . ASP A 1 226 ? 2.318 8.485 -6.498 1.00 95.44 226 ASP A C 1
ATOM 1743 O O . ASP A 1 226 ? 1.092 8.546 -6.617 1.00 95.44 226 ASP A O 1
ATOM 1747 N N . THR A 1 227 ? 3.069 9.535 -6.168 1.00 93.25 227 THR A N 1
ATOM 1748 C CA . THR A 1 227 ? 2.564 10.897 -5.937 1.00 93.25 227 THR A CA 1
ATOM 1749 C C . THR A 1 227 ? 2.989 11.881 -7.025 1.00 93.25 227 THR A C 1
ATOM 1751 O O . THR A 1 227 ? 2.912 13.093 -6.825 1.00 93.25 227 THR A O 1
ATOM 1754 N N . SER A 1 228 ? 3.465 11.382 -8.165 1.00 94.19 228 SER A N 1
ATOM 1755 C CA . SER A 1 228 ? 3.983 12.196 -9.256 1.00 94.19 228 SER A CA 1
ATOM 1756 C C . SER A 1 228 ? 2.940 13.181 -9.781 1.00 94.19 228 SER A C 1
ATOM 1758 O O . SER A 1 228 ? 1.784 12.838 -10.023 1.00 94.19 228 SER A O 1
ATOM 1760 N N . THR A 1 229 ? 3.356 14.418 -10.040 1.00 93.69 229 THR A N 1
ATOM 1761 C CA . THR A 1 229 ? 2.480 15.425 -10.663 1.00 93.69 229 THR A CA 1
ATOM 1762 C C . THR A 1 229 ? 2.452 15.327 -12.191 1.00 93.69 229 THR A C 1
ATOM 1764 O O . THR A 1 229 ? 1.647 16.002 -12.829 1.00 93.69 229 THR A O 1
ATOM 1767 N N . TYR A 1 230 ? 3.276 14.458 -12.790 1.00 93.06 230 TYR A N 1
ATOM 1768 C CA . TYR A 1 230 ? 3.395 14.302 -14.246 1.00 93.06 230 TYR A CA 1
ATOM 1769 C C . TYR A 1 230 ? 2.306 13.420 -14.869 1.00 93.06 230 TYR A C 1
ATOM 1771 O O . TYR A 1 230 ? 2.260 13.284 -16.093 1.00 93.06 230 TYR A O 1
ATOM 1779 N N . TRP A 1 231 ? 1.420 12.836 -14.058 1.00 93.56 231 TRP A N 1
ATOM 1780 C CA . TRP A 1 231 ? 0.229 12.146 -14.551 1.00 93.56 231 TRP A CA 1
ATOM 1781 C C . TRP A 1 231 ? -0.723 13.118 -15.279 1.00 93.56 231 TRP A C 1
ATOM 1783 O O . TRP A 1 231 ? -0.762 14.310 -14.950 1.00 93.56 231 TRP A O 1
ATOM 1793 N N . PRO A 1 232 ? -1.529 12.639 -16.246 1.00 92.12 232 PRO A N 1
ATOM 1794 C CA . PRO A 1 232 ? -2.627 13.412 -16.814 1.00 92.12 232 PRO A CA 1
ATOM 1795 C C . PRO A 1 232 ? -3.585 13.919 -15.733 1.00 92.12 232 PRO A C 1
ATOM 1797 O O . PRO A 1 232 ? -3.829 13.234 -14.736 1.00 92.12 232 PRO A O 1
ATOM 1800 N N . ILE A 1 233 ? -4.235 15.060 -15.979 1.00 90.31 233 ILE A N 1
ATOM 1801 C CA . ILE A 1 233 ? -5.250 15.628 -15.067 1.00 90.31 233 ILE A CA 1
ATOM 1802 C C . ILE A 1 233 ? -6.356 14.610 -14.740 1.00 90.31 233 ILE A C 1
ATOM 1804 O O . ILE A 1 233 ? -6.765 14.467 -13.589 1.00 90.31 233 ILE A O 1
ATOM 1808 N N . LYS A 1 234 ? -6.793 13.825 -15.735 1.00 87.62 234 LYS A N 1
ATOM 1809 C CA . LYS A 1 234 ? -7.805 12.765 -15.557 1.00 87.62 234 LYS A CA 1
ATOM 1810 C C . LYS A 1 234 ? -7.359 11.635 -14.612 1.00 87.62 234 LYS A C 1
ATOM 1812 O O . LYS A 1 234 ? -8.207 10.891 -14.134 1.00 87.62 234 LYS A O 1
ATOM 1817 N N . GLN A 1 235 ? -6.058 11.501 -14.358 1.00 87.62 235 GLN A N 1
ATOM 1818 C CA . GLN A 1 235 ? -5.449 10.487 -13.488 1.00 87.62 235 GLN A CA 1
ATOM 1819 C C . GLN A 1 235 ? -4.901 11.088 -12.180 1.00 87.62 235 GLN A C 1
ATOM 1821 O O . GLN A 1 235 ? -4.188 10.414 -11.438 1.00 87.62 235 GLN A O 1
ATOM 1826 N N . GLY A 1 236 ? -5.259 12.342 -11.874 1.00 87.38 236 GLY A N 1
ATOM 1827 C CA . GLY A 1 236 ? -4.915 13.009 -10.617 1.00 87.38 236 GLY A CA 1
ATOM 1828 C C . GLY A 1 236 ? -3.577 13.750 -10.614 1.00 87.38 236 GLY A C 1
ATOM 1829 O O . GLY A 1 236 ? -3.153 14.188 -9.548 1.00 87.38 236 GLY A O 1
ATOM 1830 N N . GLY A 1 237 ? -2.919 13.897 -11.769 1.00 91.62 237 GLY A N 1
ATOM 1831 C CA . GLY A 1 237 ? -1.742 14.757 -11.911 1.00 91.62 237 GLY A CA 1
ATOM 1832 C C . GLY A 1 237 ? -2.075 16.148 -12.456 1.00 91.62 237 GLY A C 1
ATOM 1833 O O . GLY A 1 237 ? -3.229 16.570 -12.483 1.00 91.62 237 GLY A O 1
ATOM 1834 N N . ASN A 1 238 ? -1.042 16.854 -12.913 1.00 93.25 238 ASN A N 1
ATOM 1835 C CA . ASN A 1 238 ? -1.117 18.226 -13.424 1.00 93.25 238 ASN A CA 1
ATOM 1836 C C . ASN A 1 238 ? -0.670 18.343 -14.890 1.00 93.25 238 ASN A C 1
ATOM 1838 O O . ASN A 1 238 ? -0.633 19.451 -15.428 1.00 93.25 238 ASN A O 1
ATOM 1842 N N . SER A 1 239 ? -0.302 17.233 -15.537 1.00 89.56 239 SER A N 1
ATOM 1843 C CA . SER A 1 239 ? 0.219 17.272 -16.901 1.00 89.56 239 SER A CA 1
ATOM 1844 C C . SER A 1 239 ? -0.884 17.553 -17.923 1.00 89.56 239 SER A C 1
ATOM 1846 O O . SER A 1 239 ? -1.945 16.922 -17.900 1.00 89.56 239 SER A O 1
ATOM 1848 N N . GLN A 1 240 ? -0.603 18.497 -18.824 1.00 89.31 240 GLN A N 1
ATOM 1849 C CA . GLN A 1 240 ? -1.407 18.793 -20.016 1.00 89.31 240 GLN A CA 1
ATOM 1850 C C . GLN A 1 240 ? -0.864 18.089 -21.271 1.00 89.31 240 GLN A C 1
ATOM 1852 O O . GLN A 1 240 ? -1.435 18.246 -22.349 1.00 89.31 240 GLN A O 1
ATOM 1857 N N . ASP A 1 241 ? 0.235 17.339 -21.133 1.00 89.12 241 ASP A N 1
ATOM 1858 C CA . ASP A 1 241 ? 0.789 16.509 -22.202 1.00 89.12 241 ASP A CA 1
ATOM 1859 C C . ASP A 1 241 ? -0.210 15.397 -22.591 1.00 89.12 241 ASP A C 1
ATOM 1861 O O . ASP A 1 241 ? -1.120 15.056 -21.827 1.00 89.12 241 ASP A O 1
ATOM 1865 N N . LEU A 1 242 ? -0.026 14.799 -23.772 1.00 88.25 242 LEU A N 1
ATOM 1866 C CA . LEU A 1 242 ? -0.908 13.736 -24.261 1.00 88.25 242 LEU A CA 1
ATOM 1867 C C . LEU A 1 242 ? -0.873 12.523 -23.324 1.00 88.25 242 LEU A C 1
ATOM 1869 O O . LEU A 1 242 ? 0.197 12.078 -22.902 1.00 88.25 242 LEU A O 1
ATOM 1873 N N . SER A 1 243 ? -2.033 11.933 -23.035 1.00 87.00 243 SER A N 1
ATOM 1874 C CA . SER A 1 243 ? -2.060 10.598 -22.437 1.00 87.00 243 SER A CA 1
ATOM 1875 C C . SER A 1 243 ? -1.565 9.545 -23.434 1.00 87.00 243 SER A C 1
ATOM 1877 O O . SER A 1 243 ? -1.581 9.753 -24.648 1.00 87.00 243 SER A O 1
ATOM 1879 N N . LEU A 1 244 ? -1.178 8.372 -22.922 1.00 80.75 244 LEU A N 1
ATOM 1880 C CA . LEU A 1 244 ? -0.757 7.237 -23.749 1.00 80.75 244 LEU A CA 1
ATOM 1881 C C . LEU A 1 244 ? -1.780 6.893 -24.842 1.00 80.75 244 LEU A C 1
ATOM 1883 O O . LEU A 1 244 ? -1.417 6.698 -25.998 1.00 80.75 244 LEU A O 1
ATOM 1887 N N . GLN A 1 245 ? -3.060 6.829 -24.471 1.00 81.31 245 GLN A N 1
ATOM 1888 C CA . GLN A 1 245 ? -4.116 6.462 -25.408 1.00 81.31 245 GLN A CA 1
ATOM 1889 C C . GLN A 1 245 ? -4.296 7.532 -26.490 1.00 81.31 245 GLN A C 1
ATOM 1891 O O . GLN A 1 245 ? -4.368 7.193 -27.664 1.00 81.31 245 GLN A O 1
ATOM 1896 N N . GLU A 1 246 ? -4.287 8.813 -26.113 1.00 87.88 246 GLU A N 1
ATOM 1897 C CA . GLU A 1 246 ? -4.390 9.921 -27.072 1.00 87.88 246 GLU A CA 1
ATOM 1898 C C . GLU A 1 246 ? -3.201 9.932 -28.046 1.00 87.88 246 GLU A C 1
ATOM 1900 O O . GLU A 1 246 ? -3.390 10.120 -29.246 1.00 87.88 246 GLU A O 1
ATOM 1905 N N . ALA A 1 247 ? -1.983 9.675 -27.556 1.00 85.38 247 ALA A N 1
ATOM 1906 C CA . ALA A 1 247 ? -0.795 9.582 -28.400 1.00 85.38 247 ALA A CA 1
ATOM 1907 C C . ALA A 1 247 ? -0.863 8.397 -29.379 1.00 85.38 247 ALA A C 1
ATOM 1909 O O . ALA A 1 247 ? -0.553 8.566 -30.558 1.00 85.38 247 ALA A O 1
ATOM 1910 N N . LEU A 1 248 ? -1.317 7.221 -28.928 1.00 81.31 248 LEU A N 1
ATOM 1911 C CA . LEU A 1 248 ? -1.520 6.057 -29.797 1.00 81.31 248 LEU A CA 1
ATOM 1912 C C . LEU A 1 248 ? -2.575 6.313 -30.869 1.00 81.31 248 LEU A C 1
ATOM 1914 O O . LEU A 1 248 ? -2.341 6.012 -32.037 1.00 81.31 248 LEU A O 1
ATOM 1918 N N . ASP A 1 249 ? -3.716 6.883 -30.488 1.00 87.31 249 ASP A N 1
ATOM 1919 C CA . ASP A 1 249 ? -4.807 7.161 -31.419 1.00 87.31 249 ASP A CA 1
ATOM 1920 C C . ASP A 1 249 ? -4.346 8.138 -32.513 1.00 87.31 249 ASP A C 1
ATOM 1922 O O . ASP A 1 249 ? -4.601 7.916 -33.699 1.00 87.31 249 ASP A O 1
ATOM 1926 N N . LEU A 1 250 ? -3.597 9.182 -32.139 1.00 88.56 250 LEU A N 1
ATOM 1927 C CA . LEU A 1 250 ? -3.001 10.128 -33.085 1.00 88.56 250 LEU A CA 1
ATOM 1928 C C . LEU A 1 250 ? -1.936 9.476 -33.973 1.00 88.56 250 LEU A C 1
ATOM 1930 O O . LEU A 1 250 ? -1.867 9.783 -35.165 1.00 88.56 250 LEU A O 1
ATOM 1934 N N . GLN A 1 251 ? -1.124 8.569 -33.425 1.00 84.38 251 GLN A N 1
ATOM 1935 C CA . GLN A 1 251 ? -0.118 7.838 -34.193 1.00 84.38 251 GLN A CA 1
ATOM 1936 C C . GLN A 1 251 ? -0.757 6.920 -35.236 1.00 84.38 251 GLN A C 1
ATOM 1938 O O . GLN A 1 251 ? -0.339 6.931 -36.392 1.00 84.38 251 GLN A O 1
ATOM 1943 N N . LEU A 1 252 ? -1.792 6.168 -34.855 1.00 85.00 252 LEU A N 1
ATOM 1944 C CA . LEU A 1 252 ? -2.533 5.280 -35.756 1.00 85.00 252 LEU A CA 1
ATOM 1945 C C . LEU A 1 252 ? -3.210 6.049 -36.896 1.00 85.00 252 LEU A C 1
ATOM 1947 O O . LEU A 1 252 ? -3.327 5.537 -38.006 1.00 85.00 252 LEU A O 1
ATOM 1951 N N . GLN A 1 253 ? -3.621 7.291 -36.638 1.00 89.50 253 GLN A N 1
ATOM 1952 C CA . GLN A 1 253 ? -4.204 8.184 -37.641 1.00 89.50 253 GLN A CA 1
ATOM 1953 C C . GLN A 1 253 ? -3.156 8.924 -38.490 1.00 89.50 253 GLN A C 1
ATOM 1955 O O . GLN A 1 253 ? -3.534 9.660 -39.399 1.00 89.50 253 GLN A O 1
ATOM 1960 N N . GLY A 1 254 ? -1.858 8.774 -38.201 1.00 86.19 254 GLY A N 1
ATOM 1961 C CA . GLY A 1 254 ? -0.785 9.512 -38.875 1.00 86.19 254 GLY A CA 1
ATOM 1962 C C . GLY A 1 254 ? -0.743 11.011 -38.544 1.00 86.19 254 GLY A C 1
ATOM 1963 O O . GLY A 1 254 ? -0.116 11.777 -39.269 1.00 86.19 254 GLY A O 1
ATOM 1964 N N . ASN A 1 255 ? -1.398 11.429 -37.456 1.00 89.62 255 ASN A N 1
ATOM 1965 C CA . ASN A 1 255 ? -1.591 12.828 -37.057 1.00 89.62 255 ASN A CA 1
ATOM 1966 C C . ASN A 1 255 ? -0.807 13.213 -35.791 1.00 89.62 255 ASN A C 1
ATOM 1968 O O . ASN A 1 255 ? -1.067 14.260 -35.198 1.00 89.62 255 ASN A O 1
ATOM 1972 N N . LEU A 1 256 ? 0.127 12.372 -35.343 1.00 83.69 256 LEU A N 1
ATOM 1973 C CA . LEU A 1 256 ? 0.939 12.648 -34.161 1.00 83.69 256 LEU A CA 1
ATOM 1974 C C . LEU A 1 256 ? 1.920 13.802 -34.445 1.00 83.69 256 LEU A C 1
ATOM 1976 O O . LEU A 1 256 ? 2.748 13.678 -35.352 1.00 83.69 256 LEU A O 1
ATOM 1980 N N . PRO A 1 257 ? 1.861 14.924 -33.701 1.00 83.75 257 PRO A N 1
ATOM 1981 C CA . PRO A 1 257 ? 2.791 16.030 -33.902 1.00 83.75 257 PRO A CA 1
ATOM 1982 C C . PRO A 1 257 ? 4.243 15.592 -33.682 1.00 83.75 257 PRO A C 1
ATOM 1984 O O . PRO A 1 257 ? 4.540 14.897 -32.715 1.00 83.75 257 PRO A O 1
ATOM 1987 N N . ALA A 1 258 ? 5.169 16.063 -34.523 1.00 78.50 258 ALA A N 1
ATOM 1988 C CA . ALA A 1 258 ? 6.586 15.684 -34.438 1.00 78.50 258 ALA A CA 1
ATOM 1989 C C . ALA A 1 258 ? 7.247 16.024 -33.084 1.00 78.50 258 ALA A C 1
ATOM 1991 O O . ALA A 1 258 ? 8.161 15.328 -32.657 1.00 78.50 258 ALA A O 1
ATOM 1992 N N . ASN A 1 259 ? 6.757 17.063 -32.397 1.00 80.56 259 ASN A N 1
ATOM 1993 C CA . ASN A 1 259 ? 7.235 17.497 -31.078 1.00 80.56 259 ASN A CA 1
ATOM 1994 C C . ASN A 1 259 ? 6.232 17.172 -29.959 1.00 80.56 259 ASN A C 1
ATOM 1996 O O . ASN A 1 259 ? 6.200 17.864 -28.942 1.00 80.56 259 ASN A O 1
ATOM 2000 N N . ALA A 1 260 ? 5.351 16.191 -30.168 1.00 80.94 260 ALA A N 1
ATOM 2001 C CA . ALA A 1 260 ? 4.392 15.801 -29.150 1.00 80.94 260 ALA A CA 1
ATOM 2002 C C . ALA A 1 260 ? 5.112 15.246 -27.914 1.00 80.94 260 ALA A C 1
ATOM 2004 O O . ALA A 1 260 ? 5.973 14.372 -28.006 1.00 80.94 260 ALA A O 1
ATOM 2005 N N . THR A 1 261 ? 4.727 15.760 -26.753 1.00 82.62 261 THR A N 1
ATOM 2006 C CA . THR A 1 261 ? 5.135 15.257 -25.447 1.00 82.62 261 THR A CA 1
ATOM 2007 C C . THR A 1 261 ? 4.018 14.407 -24.867 1.00 82.62 261 THR A C 1
ATOM 2009 O O . THR A 1 261 ? 2.830 14.692 -25.054 1.00 82.62 261 THR A O 1
ATOM 2012 N N . VAL A 1 262 ? 4.402 13.356 -24.147 1.00 85.44 262 VAL A N 1
ATOM 2013 C CA . VAL A 1 262 ? 3.461 12.505 -23.414 1.00 85.44 262 VAL A CA 1
ATOM 2014 C C . VAL A 1 262 ? 3.587 12.718 -21.920 1.00 85.44 262 VAL A C 1
ATOM 2016 O O . VAL A 1 262 ? 4.680 12.929 -21.395 1.00 85.44 262 VAL A O 1
ATOM 2019 N N . ALA A 1 263 ? 2.447 12.667 -21.239 1.00 89.94 263 ALA A N 1
ATOM 2020 C CA . ALA A 1 263 ? 2.378 12.636 -19.791 1.00 89.94 263 ALA A CA 1
ATOM 2021 C C . ALA A 1 263 ? 2.921 11.301 -19.257 1.00 89.94 263 ALA A C 1
ATOM 2023 O O . ALA A 1 263 ? 3.059 10.321 -19.993 1.00 89.94 263 ALA A O 1
ATOM 2024 N N . ARG A 1 264 ? 3.183 11.239 -17.946 1.00 91.50 264 ARG A N 1
ATOM 2025 C CA . ARG A 1 264 ? 3.516 9.977 -17.276 1.00 91.50 264 ARG A CA 1
ATOM 2026 C C . ARG A 1 264 ? 2.382 8.977 -17.486 1.00 91.50 264 ARG A C 1
ATOM 2028 O O . ARG A 1 264 ? 1.213 9.307 -17.316 1.00 91.50 264 ARG A O 1
ATOM 2035 N N . TRP A 1 265 ? 2.744 7.753 -17.839 1.00 88.00 265 TRP A N 1
ATOM 2036 C CA . TRP A 1 265 ? 1.796 6.676 -18.139 1.00 88.00 265 TRP A CA 1
ATOM 2037 C C . TRP A 1 265 ? 2.007 5.411 -17.285 1.00 88.00 265 TRP A C 1
ATOM 2039 O O . TRP A 1 265 ? 1.174 4.502 -17.288 1.00 88.00 265 TRP A O 1
ATOM 2049 N N . THR A 1 266 ? 3.104 5.367 -16.523 1.00 92.88 266 THR A N 1
ATOM 2050 C CA . THR A 1 266 ? 3.492 4.258 -15.655 1.00 92.88 266 THR A CA 1
ATOM 2051 C C . THR A 1 266 ? 4.261 4.768 -14.440 1.00 92.88 266 THR A C 1
ATOM 2053 O O . THR A 1 266 ? 5.066 5.690 -14.542 1.00 92.88 266 THR A O 1
ATOM 2056 N N . SER A 1 267 ? 4.015 4.146 -13.292 1.00 95.94 267 SER A N 1
ATOM 2057 C CA . SER A 1 267 ? 4.827 4.232 -12.082 1.00 95.94 267 SER A CA 1
ATOM 2058 C C . SER A 1 267 ? 6.047 3.323 -12.123 1.00 95.94 267 SER A C 1
ATOM 2060 O O . SER A 1 267 ? 6.978 3.507 -11.343 1.00 95.94 267 SER A O 1
ATOM 2062 N N . TYR A 1 268 ? 6.005 2.309 -12.979 1.00 96.25 268 TYR A N 1
ATOM 2063 C CA . TYR A 1 268 ? 6.977 1.229 -13.051 1.00 96.25 268 TYR A CA 1
ATOM 2064 C C . TYR A 1 268 ? 7.826 1.371 -14.304 1.00 96.25 268 TYR A C 1
ATOM 2066 O O . TYR A 1 268 ? 7.308 1.789 -15.334 1.00 96.25 268 TYR A O 1
ATOM 2074 N N . GLY A 1 269 ? 9.097 1.011 -14.236 1.00 94.50 269 GLY A N 1
ATOM 2075 C CA . GLY A 1 269 ? 9.999 1.084 -15.379 1.00 94.50 269 GLY A CA 1
ATOM 2076 C C . GLY A 1 269 ? 10.864 -0.151 -15.505 1.00 94.50 269 GLY A C 1
ATOM 2077 O O . GLY A 1 269 ? 10.917 -0.977 -14.591 1.00 94.50 269 GLY A O 1
ATOM 2078 N N . LEU A 1 270 ? 11.519 -0.251 -16.653 1.00 94.19 270 LEU A N 1
ATOM 2079 C CA . LEU A 1 270 ? 12.434 -1.323 -16.995 1.00 94.19 270 LEU A CA 1
ATOM 2080 C C . LEU A 1 270 ? 13.873 -0.976 -16.619 1.00 94.19 270 LEU A C 1
ATOM 2082 O O . LEU A 1 270 ? 14.318 0.172 -16.662 1.00 94.19 270 LEU A O 1
ATOM 2086 N N . ASN A 1 271 ? 14.614 -2.021 -16.298 1.00 93.06 271 ASN A N 1
ATOM 2087 C CA . ASN A 1 271 ? 16.061 -2.013 -16.258 1.00 93.06 271 ASN A CA 1
ATOM 2088 C C . ASN A 1 271 ? 16.646 -1.869 -17.681 1.00 93.06 271 ASN A C 1
ATOM 2090 O O . ASN A 1 271 ? 16.403 -2.730 -18.530 1.00 93.06 271 ASN A O 1
ATOM 2094 N N . SER A 1 272 ? 17.473 -0.847 -17.930 1.00 90.69 272 SER A N 1
ATOM 2095 C CA . SER A 1 272 ? 18.131 -0.604 -19.227 1.00 90.69 272 SER A CA 1
ATOM 2096 C C . SER A 1 272 ? 18.868 -1.814 -19.792 1.00 90.69 272 SER A C 1
ATOM 2098 O O . SER A 1 272 ? 18.779 -2.057 -20.993 1.00 90.69 272 SER A O 1
ATOM 2100 N N . TYR A 1 273 ? 19.550 -2.617 -18.968 1.00 91.25 273 TYR A N 1
ATOM 2101 C CA . TYR A 1 273 ? 20.304 -3.784 -19.452 1.00 91.25 273 TYR A CA 1
ATOM 2102 C C . TYR A 1 273 ? 19.421 -4.840 -20.133 1.00 91.25 273 TYR A C 1
ATOM 2104 O O . TYR A 1 273 ? 19.911 -5.614 -20.955 1.00 91.25 273 TYR A O 1
ATOM 2112 N N . THR A 1 274 ? 18.128 -4.865 -19.799 1.00 91.44 274 THR A N 1
ATOM 2113 C CA . THR A 1 274 ? 17.128 -5.789 -20.362 1.00 91.44 274 THR A CA 1
ATOM 2114 C C . THR A 1 274 ? 16.355 -5.205 -21.547 1.00 91.44 274 THR A C 1
ATOM 2116 O O . THR A 1 274 ? 15.536 -5.897 -22.146 1.00 91.44 274 THR A O 1
ATOM 2119 N N . THR A 1 275 ? 16.632 -3.949 -21.911 1.00 86.06 275 THR A N 1
ATOM 2120 C CA . THR A 1 275 ? 16.003 -3.246 -23.040 1.00 86.06 275 THR A CA 1
ATOM 2121 C C . THR A 1 275 ? 16.906 -3.279 -24.272 1.00 86.06 275 THR A C 1
ATOM 2123 O O . THR A 1 275 ? 18.132 -3.274 -24.157 1.00 86.06 275 THR A O 1
ATOM 2126 N N . HIS A 1 276 ? 16.312 -3.318 -25.465 1.00 75.62 276 HIS A N 1
ATOM 2127 C CA . HIS A 1 276 ? 17.053 -3.361 -26.729 1.00 75.62 276 HIS A CA 1
ATOM 2128 C C . HIS A 1 276 ? 17.181 -1.970 -27.358 1.00 75.62 276 HIS A C 1
ATOM 2130 O O . HIS A 1 276 ? 18.238 -1.618 -27.877 1.00 75.62 276 HIS A O 1
ATOM 2136 N N . SER A 1 277 ? 16.110 -1.173 -27.342 1.00 71.12 277 SER A N 1
ATOM 2137 C CA . SER A 1 277 ? 16.033 0.041 -28.163 1.00 71.12 277 SER A CA 1
ATOM 2138 C C . SER A 1 277 ? 16.566 1.303 -27.482 1.00 71.12 277 SER A C 1
ATOM 2140 O O . SER A 1 277 ? 16.879 2.267 -28.179 1.00 71.12 277 SER A O 1
ATOM 2142 N N . LEU A 1 278 ? 16.655 1.327 -26.147 1.00 67.88 278 LEU A N 1
ATOM 2143 C CA . LEU A 1 278 ? 16.917 2.548 -25.372 1.00 67.88 278 LEU A CA 1
ATOM 2144 C C . LEU A 1 278 ? 18.071 2.416 -24.365 1.00 67.88 278 LEU A C 1
ATOM 2146 O O . LEU A 1 278 ? 18.178 3.233 -23.458 1.00 67.88 278 LEU A O 1
ATOM 2150 N N . ALA A 1 279 ? 18.974 1.451 -24.558 1.00 62.53 279 ALA A N 1
ATOM 2151 C CA . ALA A 1 279 ? 20.222 1.332 -23.799 1.00 62.53 279 ALA A CA 1
ATOM 2152 C C . ALA A 1 279 ? 21.415 1.869 -24.625 1.00 62.53 279 ALA A C 1
ATOM 2154 O O . ALA A 1 279 ? 22.114 1.090 -25.274 1.00 62.53 279 ALA A O 1
ATOM 2155 N N . PRO A 1 280 ? 21.662 3.195 -24.667 1.00 52.25 280 PRO A N 1
ATOM 2156 C CA . PRO A 1 280 ? 22.608 3.803 -25.609 1.00 52.25 280 PRO A CA 1
ATOM 2157 C C . PRO A 1 280 ? 24.082 3.406 -25.399 1.00 52.25 280 PRO A C 1
ATOM 2159 O O . PRO A 1 280 ? 24.895 3.634 -26.294 1.00 52.25 280 PRO A O 1
ATOM 2162 N N . SER A 1 281 ? 24.446 2.837 -24.247 1.00 55.72 281 SER A N 1
ATOM 2163 C CA . SER A 1 281 ? 25.836 2.540 -23.858 1.00 55.72 281 SER A CA 1
ATOM 2164 C C . SER A 1 281 ? 26.128 1.056 -23.598 1.00 55.72 281 SER A C 1
ATOM 2166 O O . SER A 1 281 ? 27.281 0.703 -23.340 1.00 55.72 281 SER A O 1
ATOM 2168 N N . VAL A 1 282 ? 25.135 0.168 -23.700 1.00 59.69 282 VAL A N 1
ATOM 2169 C CA . VAL A 1 282 ? 25.323 -1.270 -23.457 1.00 59.69 282 VAL A CA 1
ATOM 2170 C C . VAL A 1 282 ? 25.625 -1.976 -24.784 1.00 59.69 282 VAL A C 1
ATOM 2172 O O . VAL A 1 282 ? 24.774 -2.046 -25.664 1.00 59.69 282 VAL A O 1
ATOM 2175 N N . GLN A 1 283 ? 26.848 -2.499 -24.940 1.00 60.91 283 GLN A N 1
ATOM 2176 C CA . GLN A 1 283 ? 27.264 -3.225 -26.156 1.00 60.91 283 GLN A CA 1
ATOM 2177 C C . GLN A 1 283 ? 26.530 -4.566 -26.337 1.00 60.91 283 GLN A C 1
ATOM 2179 O O . GLN A 1 283 ? 26.253 -4.949 -27.471 1.00 60.91 283 GLN A O 1
ATOM 2184 N N . ASP A 1 284 ? 26.181 -5.237 -25.234 1.00 66.00 284 ASP A N 1
ATOM 2185 C CA . ASP A 1 284 ? 25.462 -6.514 -25.213 1.00 66.00 284 ASP A CA 1
ATOM 2186 C C . ASP A 1 284 ? 24.114 -6.348 -24.495 1.00 66.00 284 ASP A C 1
ATOM 2188 O O . ASP A 1 284 ? 24.047 -6.364 -23.266 1.00 66.00 284 ASP A O 1
ATOM 2192 N N . THR A 1 285 ? 23.025 -6.169 -25.244 1.00 72.12 285 THR A N 1
ATOM 2193 C CA . THR A 1 285 ? 21.681 -6.092 -24.652 1.00 72.12 285 THR A CA 1
ATOM 2194 C C . THR A 1 285 ? 21.187 -7.484 -24.244 1.00 72.12 285 THR A C 1
ATOM 2196 O O . THR A 1 285 ? 21.247 -8.455 -25.015 1.00 72.12 285 THR A O 1
ATOM 2199 N N . TYR A 1 286 ? 20.661 -7.583 -23.020 1.00 89.50 286 TYR A N 1
ATOM 2200 C CA . TYR A 1 286 ? 20.059 -8.796 -22.461 1.00 89.50 286 TYR A CA 1
ATOM 2201 C C . TYR A 1 286 ? 18.549 -8.827 -22.724 1.00 89.50 286 TYR A C 1
ATOM 2203 O O . TYR A 1 286 ? 17.747 -9.088 -21.837 1.00 89.50 286 TYR A O 1
ATOM 2211 N N . ASP A 1 287 ? 18.168 -8.574 -23.974 1.00 89.44 287 ASP A N 1
ATOM 2212 C CA . ASP A 1 287 ? 16.786 -8.501 -24.474 1.00 89.44 287 ASP A CA 1
ATOM 2213 C C . ASP A 1 287 ? 16.082 -9.868 -24.612 1.00 89.44 287 ASP A C 1
ATOM 2215 O O . ASP A 1 287 ? 14.973 -9.976 -25.139 1.00 89.44 287 ASP A O 1
ATOM 2219 N N . ASN A 1 288 ? 16.738 -10.945 -24.182 1.00 92.69 288 ASN A N 1
ATOM 2220 C CA . ASN A 1 288 ? 16.214 -12.299 -24.230 1.00 92.69 288 ASN A CA 1
ATOM 2221 C C . ASN A 1 288 ? 16.595 -13.035 -22.948 1.00 92.69 288 ASN A C 1
ATOM 2223 O O . ASN A 1 288 ? 17.767 -13.048 -22.572 1.00 92.69 288 ASN A O 1
ATOM 2227 N N . ILE A 1 289 ? 15.629 -13.703 -22.319 1.00 94.62 289 ILE A N 1
ATOM 2228 C CA . ILE A 1 289 ? 15.819 -14.425 -21.058 1.00 94.62 289 ILE A CA 1
ATOM 2229 C C . ILE A 1 289 ? 16.934 -15.474 -21.149 1.00 94.62 289 ILE A C 1
ATOM 2231 O O . ILE A 1 289 ? 17.652 -15.696 -20.183 1.00 94.62 289 ILE A O 1
ATOM 2235 N N . ASN A 1 290 ? 17.165 -16.056 -22.332 1.00 93.38 290 ASN A N 1
ATOM 2236 C CA . ASN A 1 290 ? 18.226 -17.045 -22.541 1.00 93.38 290 ASN A CA 1
ATOM 2237 C C . ASN A 1 290 ? 19.643 -16.440 -22.527 1.00 93.38 290 ASN A C 1
ATOM 2239 O O . ASN A 1 290 ? 20.619 -17.184 -22.469 1.00 93.38 290 ASN A O 1
ATOM 2243 N N . LYS A 1 291 ? 19.774 -15.109 -22.606 1.00 91.94 291 LYS A N 1
ATOM 2244 C CA . LYS A 1 291 ? 21.052 -14.396 -22.441 1.00 91.94 291 LYS A CA 1
ATOM 2245 C C . LYS A 1 291 ? 21.357 -14.089 -20.971 1.00 91.94 291 LYS A C 1
ATOM 2247 O O . LYS A 1 291 ? 22.482 -13.711 -20.654 1.00 91.94 291 LYS A O 1
ATOM 2252 N N . VAL A 1 292 ? 20.370 -14.211 -20.083 1.00 92.81 292 VAL A N 1
ATOM 2253 C CA . VAL A 1 292 ? 20.487 -13.865 -18.665 1.00 92.81 292 VAL A CA 1
ATOM 2254 C C . VAL A 1 292 ? 20.931 -15.095 -17.884 1.00 92.81 292 VAL A C 1
ATOM 2256 O O . VAL A 1 292 ? 20.222 -16.095 -17.825 1.00 92.81 292 VAL A O 1
ATOM 2259 N N . PHE A 1 293 ? 22.107 -15.017 -17.263 1.00 90.69 293 PHE A N 1
ATOM 2260 C CA . PHE A 1 293 ? 22.673 -16.144 -16.522 1.00 90.69 293 PHE A CA 1
ATOM 2261 C C . PHE A 1 293 ? 21.921 -16.432 -15.216 1.00 90.69 293 PHE A C 1
ATOM 2263 O O . PHE A 1 293 ? 21.655 -17.591 -14.905 1.00 90.69 293 PHE A O 1
ATOM 2270 N N . ASN A 1 294 ? 21.558 -15.385 -14.469 1.00 94.44 294 ASN A N 1
ATOM 2271 C CA . ASN A 1 294 ? 20.862 -15.511 -13.191 1.00 94.44 294 ASN A CA 1
ATOM 2272 C C . ASN A 1 294 ? 19.599 -14.629 -13.151 1.00 94.44 294 ASN A C 1
ATOM 2274 O O . ASN A 1 294 ? 19.650 -13.493 -12.666 1.00 94.44 294 ASN A O 1
ATOM 2278 N N . PRO A 1 295 ? 18.455 -15.129 -13.660 1.00 95.50 295 PRO A N 1
ATOM 2279 C CA . PRO A 1 295 ? 17.191 -14.395 -13.630 1.00 95.50 295 PRO A CA 1
ATOM 2280 C C . PRO A 1 295 ? 16.741 -14.005 -12.216 1.00 95.50 295 PRO A C 1
ATOM 2282 O O . PRO A 1 295 ? 16.221 -12.910 -12.025 1.00 95.50 295 PRO A O 1
ATOM 2285 N N . GLY A 1 296 ? 17.002 -14.857 -11.217 1.00 96.06 296 GLY A N 1
ATOM 2286 C CA . GLY A 1 296 ? 16.656 -14.588 -9.820 1.00 96.06 296 GLY A CA 1
ATOM 2287 C C . GLY A 1 296 ? 17.477 -13.459 -9.198 1.00 96.06 296 GLY A C 1
ATOM 2288 O O . GLY A 1 296 ? 16.971 -12.730 -8.364 1.00 96.06 296 GLY A O 1
ATOM 2289 N N . ALA A 1 297 ? 18.716 -13.228 -9.628 1.00 96.06 297 ALA A N 1
ATOM 2290 C CA . ALA A 1 297 ? 19.511 -12.097 -9.136 1.00 96.06 297 ALA A CA 1
ATOM 2291 C C . ALA A 1 297 ? 19.342 -10.814 -9.970 1.00 96.06 297 ALA A C 1
ATOM 2293 O O . ALA A 1 297 ? 19.839 -9.760 -9.575 1.00 96.06 297 ALA A O 1
ATOM 2294 N N . THR A 1 298 ? 18.650 -10.879 -11.114 1.00 96.94 298 THR A N 1
ATOM 2295 C CA . THR A 1 298 ? 18.552 -9.762 -12.063 1.00 96.94 298 THR A CA 1
ATOM 2296 C C . THR A 1 298 ? 17.252 -8.980 -11.894 1.00 96.94 298 THR A C 1
ATOM 2298 O O . THR A 1 298 ? 16.173 -9.494 -12.188 1.00 96.94 298 THR A O 1
ATOM 2301 N N . VAL A 1 299 ? 17.352 -7.713 -11.490 1.00 97.44 299 VAL A N 1
ATOM 2302 C CA . VAL A 1 299 ? 16.219 -6.777 -11.438 1.00 97.44 299 VAL A CA 1
ATOM 2303 C C . VAL A 1 299 ? 15.707 -6.508 -12.852 1.00 97.44 299 VAL A C 1
ATOM 2305 O O . VAL A 1 299 ? 16.479 -6.170 -13.746 1.00 97.44 299 VAL A O 1
ATOM 2308 N N . HIS A 1 300 ? 14.396 -6.599 -13.045 1.00 96.81 300 HIS A N 1
ATOM 2309 C CA . HIS A 1 300 ? 13.723 -6.310 -14.307 1.00 96.81 300 HIS A CA 1
ATOM 2310 C C . HIS A 1 300 ? 12.830 -5.073 -14.202 1.00 96.81 300 HIS A C 1
ATOM 2312 O O . HIS A 1 300 ? 13.082 -4.079 -14.884 1.00 96.81 300 HIS A O 1
ATOM 2318 N N . PHE A 1 301 ? 11.847 -5.097 -13.294 1.00 97.31 301 PHE A N 1
ATOM 2319 C CA . PHE A 1 301 ? 10.984 -3.948 -13.015 1.00 97.31 301 PHE A CA 1
ATOM 2320 C C . PHE A 1 301 ? 11.363 -3.240 -11.719 1.00 97.31 301 PHE A C 1
ATOM 2322 O O . PHE A 1 301 ? 11.701 -3.851 -10.701 1.00 97.31 301 PHE A O 1
ATOM 2329 N N . LEU A 1 302 ? 11.205 -1.922 -11.745 1.00 97.44 302 LEU A N 1
ATOM 2330 C CA . LEU A 1 302 ? 11.488 -1.013 -10.639 1.00 97.44 302 LEU A CA 1
ATOM 2331 C C . LEU A 1 302 ? 10.463 0.128 -10.593 1.00 97.44 302 LEU A C 1
ATOM 2333 O O . LEU A 1 302 ? 9.661 0.300 -11.510 1.00 97.44 302 LEU A O 1
ATOM 2337 N N . MET A 1 303 ? 10.490 0.928 -9.529 1.00 97.25 303 MET A N 1
ATOM 2338 C CA . MET A 1 303 ? 9.675 2.141 -9.400 1.00 97.25 303 MET A CA 1
ATOM 2339 C C . MET A 1 303 ? 10.364 3.349 -10.047 1.00 97.25 303 MET A C 1
ATOM 2341 O O . MET A 1 303 ? 11.419 3.764 -9.575 1.00 97.25 303 MET A O 1
ATOM 2345 N N . MET A 1 304 ? 9.766 3.951 -11.075 1.00 96.56 304 MET A N 1
ATOM 2346 C CA . MET A 1 304 ? 10.273 5.185 -11.693 1.00 96.56 304 MET A CA 1
ATOM 2347 C C . MET A 1 304 ? 10.127 6.373 -10.746 1.00 96.56 304 MET A C 1
ATOM 2349 O O . MET A 1 304 ? 9.149 6.444 -9.997 1.00 96.56 304 MET A O 1
ATOM 2353 N N . THR A 1 305 ? 11.050 7.335 -10.831 1.00 95.38 305 THR A N 1
ATOM 2354 C CA . THR A 1 305 ? 11.024 8.559 -10.013 1.00 95.38 305 THR A CA 1
ATOM 2355 C C . THR A 1 305 ? 9.669 9.264 -10.083 1.00 95.38 305 THR A C 1
ATOM 2357 O O . THR A 1 305 ? 9.010 9.272 -11.131 1.00 95.38 305 THR A O 1
ATOM 2360 N N . PHE A 1 306 ? 9.251 9.883 -8.977 1.00 94.62 306 PHE A N 1
ATOM 2361 C CA . PHE A 1 306 ? 8.042 10.712 -8.960 1.00 94.62 306 PHE A CA 1
ATOM 2362 C C . PHE A 1 306 ? 8.268 12.104 -9.565 1.00 94.62 306 PHE A C 1
ATOM 2364 O O . PHE A 1 306 ? 7.300 12.791 -9.907 1.00 94.62 306 PHE A O 1
ATOM 2371 N N . GLY A 1 307 ? 9.531 12.488 -9.788 1.00 90.75 307 GLY A N 1
ATOM 2372 C CA . GLY A 1 307 ? 9.890 13.764 -10.404 1.00 90.75 307 GLY A CA 1
ATOM 2373 C C . GLY A 1 307 ? 9.808 14.957 -9.450 1.00 90.75 307 GLY A C 1
ATOM 2374 O O . GLY A 1 307 ? 9.526 16.070 -9.889 1.00 90.75 307 GLY A O 1
ATOM 2375 N N . ASP A 1 308 ? 10.061 14.734 -8.157 1.00 81.62 308 ASP A N 1
ATOM 2376 C CA . ASP A 1 308 ? 9.996 15.758 -7.097 1.00 81.62 308 ASP A CA 1
ATOM 2377 C C . ASP A 1 308 ? 10.993 16.924 -7.284 1.00 81.62 308 ASP A C 1
ATOM 2379 O O . ASP A 1 308 ? 10.895 17.948 -6.610 1.00 81.62 308 ASP A O 1
ATOM 2383 N N . GLU A 1 309 ? 11.953 16.789 -8.202 1.00 74.00 309 GLU A N 1
ATOM 2384 C CA . GLU A 1 309 ? 12.904 17.828 -8.598 1.00 74.00 309 GLU A CA 1
ATOM 2385 C C . GLU A 1 309 ? 12.915 18.013 -10.118 1.00 74.00 309 GLU A C 1
ATOM 2387 O O . GLU A 1 309 ? 12.699 17.070 -10.880 1.00 74.00 309 GLU A O 1
ATOM 2392 N N . SER A 1 310 ? 13.244 19.225 -10.575 1.00 68.94 310 SER A N 1
ATOM 2393 C CA . SER A 1 310 ? 13.285 19.562 -12.005 1.00 68.94 310 SER A CA 1
ATOM 2394 C C . SER A 1 310 ? 14.248 18.683 -12.809 1.00 68.94 310 SER A C 1
ATOM 2396 O O . SER A 1 310 ? 13.957 18.358 -13.955 1.00 68.94 310 SER A O 1
ATOM 2398 N N . ALA A 1 311 ? 15.361 18.252 -12.208 1.00 75.25 311 ALA A N 1
ATOM 2399 C CA . ALA A 1 311 ? 16.324 17.352 -12.845 1.00 75.25 311 ALA A CA 1
ATOM 2400 C C . ALA A 1 311 ? 15.780 15.922 -13.047 1.00 75.25 311 ALA A C 1
ATOM 2402 O O . ALA A 1 311 ? 16.216 15.232 -13.960 1.00 75.25 311 ALA A O 1
ATOM 2403 N N . ALA A 1 312 ? 14.807 15.491 -12.237 1.00 80.88 312 ALA A N 1
ATOM 2404 C CA . ALA A 1 312 ? 14.158 14.181 -12.347 1.00 80.88 312 ALA A CA 1
ATOM 2405 C C . ALA A 1 312 ? 12.918 14.200 -13.267 1.00 80.88 312 ALA A C 1
ATOM 2407 O O . ALA A 1 312 ? 12.335 13.158 -13.564 1.00 80.88 312 ALA A O 1
ATOM 2408 N N . ALA A 1 313 ? 12.502 15.382 -13.738 1.00 82.00 313 ALA A N 1
ATOM 2409 C CA . ALA A 1 313 ? 11.288 15.575 -14.533 1.00 82.00 313 ALA A CA 1
ATOM 2410 C C . ALA A 1 313 ? 11.249 14.729 -15.817 1.00 82.00 313 ALA A C 1
ATOM 2412 O O . ALA A 1 313 ? 10.188 14.276 -16.240 1.00 82.00 313 ALA A O 1
ATOM 2413 N N . GLN A 1 314 ? 12.411 14.525 -16.439 1.00 85.19 314 GLN A N 1
ATOM 2414 C CA . GLN A 1 314 ? 12.549 13.758 -17.676 1.00 85.19 314 GLN A CA 1
ATOM 2415 C C . GLN A 1 314 ? 12.279 12.264 -17.450 1.00 85.19 314 GLN A C 1
ATOM 2417 O O . GLN A 1 314 ? 11.463 11.673 -18.157 1.00 85.19 314 GLN A O 1
ATOM 2422 N N . PHE A 1 315 ? 12.858 11.688 -16.396 1.00 90.94 315 PHE A N 1
ATOM 2423 C CA . PHE A 1 315 ? 12.644 10.289 -16.023 1.00 90.94 315 PHE A CA 1
ATOM 2424 C C . PHE A 1 315 ? 11.271 10.035 -15.398 1.00 90.94 315 PHE A C 1
ATOM 2426 O O . PHE A 1 315 ? 10.724 8.944 -15.534 1.00 90.94 315 PHE A O 1
ATOM 2433 N N . ALA A 1 316 ? 10.645 11.049 -14.793 1.00 92.00 316 ALA A N 1
ATOM 2434 C CA . ALA A 1 316 ? 9.257 10.945 -14.343 1.00 92.00 316 ALA A CA 1
ATOM 2435 C C . ALA A 1 316 ? 8.280 10.668 -15.502 1.00 92.00 316 ALA A C 1
ATOM 2437 O O . ALA A 1 316 ? 7.177 10.169 -15.275 1.00 92.00 316 ALA A O 1
ATOM 2438 N N . LYS A 1 317 ? 8.689 10.960 -16.742 1.00 89.69 317 LYS A N 1
ATOM 2439 C CA . LYS A 1 317 ? 7.949 10.669 -17.977 1.00 89.69 317 LYS A CA 1
ATOM 2440 C C . LYS A 1 317 ? 8.605 9.570 -18.826 1.00 89.69 317 LYS A C 1
ATOM 2442 O O . LYS A 1 317 ? 8.197 9.374 -19.966 1.00 89.69 317 LYS A O 1
ATOM 2447 N N . ALA A 1 318 ? 9.613 8.880 -18.300 1.00 90.12 318 ALA A N 1
ATOM 2448 C CA . ALA A 1 318 ? 10.233 7.723 -18.936 1.00 90.12 318 ALA A CA 1
ATOM 2449 C C . ALA A 1 318 ? 9.604 6.416 -18.430 1.00 90.12 318 ALA A C 1
ATOM 2451 O O . ALA A 1 318 ? 8.786 6.400 -17.508 1.00 90.12 318 ALA A O 1
ATOM 2452 N N . ASP A 1 319 ? 10.003 5.311 -19.044 1.00 90.94 319 ASP A N 1
ATOM 2453 C CA . ASP A 1 319 ? 9.600 3.953 -18.680 1.00 90.94 319 ASP A CA 1
ATOM 2454 C C . ASP A 1 319 ? 10.795 3.017 -18.449 1.00 90.94 319 ASP A C 1
ATOM 2456 O O . ASP A 1 319 ? 10.622 1.800 -18.386 1.00 90.94 319 ASP A O 1
ATOM 2460 N N . HIS A 1 320 ? 11.990 3.587 -18.308 1.00 93.00 320 HIS A N 1
ATOM 2461 C CA . HIS A 1 320 ? 13.235 2.890 -18.020 1.00 93.00 320 HIS A CA 1
ATOM 2462 C C . HIS A 1 320 ? 14.226 3.812 -17.301 1.00 93.00 320 HIS A C 1
ATOM 2464 O O . HIS A 1 320 ? 14.084 5.037 -17.307 1.00 93.00 320 HIS A O 1
ATOM 2470 N N . VAL A 1 321 ? 15.234 3.196 -16.693 1.00 93.44 321 VAL A N 1
ATOM 2471 C CA . VAL A 1 321 ? 16.390 3.864 -16.072 1.00 93.44 321 VAL A CA 1
ATOM 2472 C C . VAL A 1 321 ? 17.649 3.594 -16.885 1.00 93.44 321 VAL A C 1
ATOM 2474 O O . VAL A 1 321 ? 17.636 2.704 -17.724 1.00 93.44 321 VAL A O 1
ATOM 2477 N N . HIS A 1 322 ? 18.736 4.294 -16.579 1.00 91.81 322 HIS A N 1
ATOM 2478 C CA . HIS A 1 322 ? 20.085 4.078 -17.095 1.00 91.81 322 HIS A CA 1
ATOM 2479 C C . HIS A 1 322 ? 21.025 3.635 -15.966 1.00 91.81 322 HIS A C 1
ATOM 2481 O O . HIS A 1 322 ? 21.960 4.341 -15.573 1.00 91.81 322 HIS A O 1
ATOM 2487 N N . ALA A 1 323 ? 20.776 2.438 -15.424 1.00 91.62 323 ALA A N 1
ATOM 2488 C CA . ALA A 1 323 ? 21.546 1.888 -14.306 1.00 91.62 323 ALA A CA 1
ATOM 2489 C C . ALA A 1 323 ? 23.044 1.710 -14.617 1.00 91.62 323 ALA A C 1
ATOM 2491 O O . ALA A 1 323 ? 23.875 1.655 -13.711 1.00 91.62 323 ALA A O 1
ATOM 2492 N N . GLU A 1 324 ? 23.403 1.638 -15.895 1.00 88.81 324 GLU A N 1
ATOM 2493 C CA . GLU A 1 324 ? 24.769 1.609 -16.400 1.00 88.81 324 GLU A CA 1
ATOM 2494 C C . GLU A 1 324 ? 25.555 2.900 -16.158 1.00 88.81 324 GLU A C 1
ATOM 2496 O O . GLU A 1 324 ? 26.773 2.833 -16.027 1.00 88.81 324 GLU A O 1
ATOM 2501 N N . GLY A 1 325 ? 24.875 4.045 -16.037 1.00 89.56 325 GLY A N 1
ATOM 2502 C CA . GLY A 1 325 ? 25.507 5.353 -15.844 1.00 89.56 325 GLY A CA 1
ATOM 2503 C C . GLY A 1 325 ? 25.540 5.839 -14.394 1.00 89.56 325 GLY A C 1
ATOM 2504 O O . GLY A 1 325 ? 26.091 6.902 -14.103 1.00 89.56 325 GLY A O 1
ATOM 2505 N N . TRP A 1 326 ? 24.962 5.101 -13.439 1.00 92.12 326 TRP A N 1
ATOM 2506 C CA . TRP A 1 326 ? 24.809 5.605 -12.066 1.00 92.12 326 TRP A CA 1
ATOM 2507 C C . TRP A 1 326 ? 26.136 5.855 -11.344 1.00 92.12 326 TRP A C 1
ATOM 2509 O O . TRP A 1 326 ? 26.177 6.654 -10.412 1.00 92.12 326 TRP A O 1
ATOM 2519 N N . SER A 1 327 ? 27.230 5.210 -11.755 1.00 91.00 327 SER A N 1
ATOM 2520 C CA . SER A 1 327 ? 28.568 5.431 -11.181 1.00 91.00 327 SER A CA 1
ATOM 2521 C C . SER A 1 327 ? 29.427 6.443 -11.942 1.00 91.00 327 SER A C 1
ATOM 2523 O O . SER A 1 327 ? 30.540 6.718 -11.501 1.00 91.00 327 SER A O 1
ATOM 2525 N N . ASP A 1 328 ? 28.911 7.059 -13.008 1.00 87.81 328 ASP A N 1
ATOM 2526 C CA . ASP A 1 328 ? 29.663 8.030 -13.821 1.00 87.81 328 ASP A CA 1
ATOM 2527 C C . ASP A 1 328 ? 29.660 9.447 -13.216 1.00 87.81 328 ASP A C 1
ATOM 2529 O O . ASP A 1 328 ? 30.373 10.348 -13.662 1.00 87.81 328 ASP A O 1
ATOM 2533 N N . GLY A 1 329 ? 28.847 9.665 -12.179 1.00 81.94 329 GLY A N 1
ATOM 2534 C CA . GLY A 1 329 ? 28.695 10.956 -11.519 1.00 81.94 329 GLY A CA 1
ATOM 2535 C C . GLY A 1 329 ? 29.836 11.333 -10.558 1.00 81.94 329 GLY A C 1
ATOM 2536 O O . GLY A 1 329 ? 30.665 10.506 -10.167 1.00 81.94 329 GLY A O 1
ATOM 2537 N N . PRO A 1 330 ? 29.861 12.593 -10.080 1.00 74.12 330 PRO A N 1
ATOM 2538 C CA . PRO A 1 330 ? 30.827 13.044 -9.081 1.00 74.12 330 PRO A CA 1
ATOM 2539 C C . PRO A 1 330 ? 30.797 12.209 -7.785 1.00 74.12 330 PRO A C 1
ATOM 2541 O O . PRO A 1 330 ? 29.804 12.171 -7.049 1.00 74.12 330 PRO A O 1
ATOM 2544 N N . GLY A 1 331 ? 31.933 11.583 -7.471 1.00 78.62 331 GLY A N 1
ATOM 2545 C CA . GLY A 1 331 ? 32.086 10.659 -6.341 1.00 78.62 331 GLY A CA 1
ATOM 2546 C C . GLY A 1 331 ? 31.851 9.184 -6.683 1.00 78.62 331 GLY A C 1
ATOM 2547 O O . GLY A 1 331 ? 31.826 8.367 -5.769 1.00 78.62 331 GLY A O 1
ATOM 2548 N N . GLY A 1 332 ? 31.706 8.845 -7.968 1.00 89.06 332 GLY A N 1
ATOM 2549 C CA . GLY A 1 332 ? 31.711 7.468 -8.455 1.00 89.06 332 GLY A CA 1
ATOM 2550 C C . GLY A 1 332 ? 30.630 6.592 -7.821 1.00 89.06 332 GLY A C 1
ATOM 2551 O O . GLY A 1 332 ? 29.556 7.069 -7.440 1.00 89.06 332 GLY A O 1
ATOM 2552 N N . SER A 1 333 ? 30.951 5.311 -7.640 1.00 87.00 333 SER A N 1
ATOM 2553 C CA . SER A 1 333 ? 30.053 4.307 -7.056 1.00 87.00 333 SER A CA 1
ATOM 2554 C C . SER A 1 333 ? 29.535 4.670 -5.661 1.00 87.00 333 SER A C 1
ATOM 2556 O O . SER A 1 333 ? 28.373 4.413 -5.355 1.00 87.00 333 SER A O 1
ATOM 2558 N N . GLU A 1 334 ? 30.340 5.345 -4.830 1.00 84.00 334 GLU A N 1
ATOM 2559 C CA . GLU A 1 334 ? 29.938 5.747 -3.470 1.00 84.00 334 GLU A CA 1
ATOM 2560 C C . GLU A 1 334 ? 28.699 6.658 -3.483 1.00 84.00 334 GLU A C 1
ATOM 2562 O O . GLU A 1 334 ? 27.887 6.636 -2.558 1.00 84.00 334 GLU A O 1
ATOM 2567 N N . ASN A 1 335 ? 28.525 7.434 -4.555 1.00 88.69 335 ASN A N 1
ATOM 2568 C CA . ASN A 1 335 ? 27.419 8.366 -4.733 1.00 88.69 335 ASN A CA 1
ATOM 2569 C C . ASN A 1 335 ? 26.391 7.914 -5.777 1.00 88.69 335 ASN A C 1
ATOM 2571 O O . ASN A 1 335 ? 25.539 8.724 -6.149 1.00 88.69 335 ASN A O 1
ATOM 2575 N N . ALA A 1 336 ? 26.409 6.649 -6.208 1.00 92.06 336 ALA A N 1
ATOM 2576 C CA . ALA A 1 336 ? 25.514 6.161 -7.258 1.00 92.06 336 ALA A CA 1
ATOM 2577 C C . ALA A 1 336 ? 24.023 6.382 -6.945 1.00 92.06 336 ALA A C 1
ATOM 2579 O O . ALA A 1 336 ? 23.232 6.705 -7.829 1.00 92.06 336 ALA A O 1
ATOM 2580 N N . TYR A 1 337 ? 23.652 6.350 -5.659 1.00 92.00 337 TYR A N 1
ATOM 2581 C CA . TYR A 1 337 ? 22.296 6.657 -5.192 1.00 92.00 337 TYR A CA 1
ATOM 2582 C C . TYR A 1 337 ? 21.803 8.062 -5.582 1.00 92.00 337 TYR A C 1
ATOM 2584 O O . TYR A 1 337 ? 20.599 8.303 -5.567 1.00 92.00 337 TYR A O 1
ATOM 2592 N N . LYS A 1 338 ? 22.698 9.020 -5.872 1.00 91.00 338 LYS A N 1
ATOM 2593 C CA . LYS A 1 338 ? 22.317 10.381 -6.277 1.00 91.00 338 LYS A CA 1
ATOM 2594 C C . LYS A 1 338 ? 21.771 10.395 -7.695 1.00 91.00 338 LYS A C 1
ATOM 2596 O O . LYS A 1 338 ? 20.723 10.994 -7.901 1.00 91.00 338 LYS A O 1
ATOM 2601 N N . LEU A 1 339 ? 22.466 9.736 -8.625 1.00 91.12 339 LEU A N 1
ATOM 2602 C CA . LEU A 1 339 ? 22.013 9.599 -10.008 1.00 91.12 339 LEU A CA 1
ATOM 2603 C C . LEU A 1 339 ? 20.815 8.656 -10.082 1.00 91.12 339 LEU A C 1
ATOM 2605 O O . LEU A 1 339 ? 19.795 9.041 -10.636 1.00 91.12 339 LEU A O 1
ATOM 2609 N N . ALA A 1 340 ? 20.863 7.511 -9.394 1.00 94.00 340 ALA A N 1
ATOM 2610 C CA . ALA A 1 340 ? 19.727 6.594 -9.334 1.00 94.00 340 ALA A CA 1
ATOM 2611 C C . ALA A 1 340 ? 18.441 7.276 -8.838 1.00 94.00 340 ALA A C 1
ATOM 2613 O O . ALA A 1 340 ? 17.374 7.055 -9.396 1.00 94.00 340 ALA A O 1
ATOM 2614 N N . ALA A 1 341 ? 18.526 8.164 -7.841 1.00 93.50 341 ALA A N 1
ATOM 2615 C CA . ALA A 1 341 ? 17.373 8.916 -7.339 1.00 93.50 341 ALA A CA 1
ATOM 2616 C C . ALA A 1 341 ? 16.830 9.995 -8.300 1.00 93.50 341 ALA A C 1
ATOM 2618 O O . ALA A 1 341 ? 15.788 10.586 -8.011 1.00 93.50 341 ALA A O 1
ATOM 2619 N N . LEU A 1 342 ? 17.532 10.315 -9.391 1.00 92.00 342 LEU A N 1
ATOM 2620 C CA . LEU A 1 342 ? 16.990 11.151 -10.469 1.00 92.00 342 LEU A CA 1
ATOM 2621 C C . LEU A 1 342 ? 16.137 10.336 -11.442 1.00 92.00 342 LEU A C 1
ATOM 2623 O O . LEU A 1 342 ? 15.281 10.908 -12.105 1.00 92.00 342 LEU A O 1
ATOM 2627 N N . GLU A 1 343 ? 16.353 9.023 -11.508 1.00 93.75 343 GLU A N 1
ATOM 2628 C CA . GLU A 1 343 ? 15.748 8.147 -12.511 1.00 93.75 343 GLU A CA 1
ATOM 2629 C C . GLU A 1 343 ? 14.661 7.256 -11.912 1.00 93.75 343 GLU A C 1
ATOM 2631 O O . GLU A 1 343 ? 13.586 7.066 -12.483 1.00 93.75 343 GLU A O 1
ATOM 2636 N N . MET A 1 344 ? 14.905 6.765 -10.700 1.00 95.06 344 MET A N 1
ATOM 2637 C CA . MET A 1 344 ? 14.030 5.855 -9.989 1.00 95.06 344 MET A C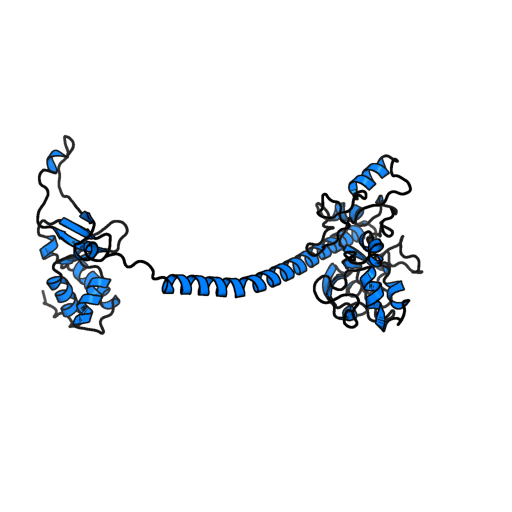A 1
ATOM 2638 C C . MET A 1 344 ? 13.703 6.318 -8.574 1.00 95.06 344 MET A C 1
ATOM 2640 O O . MET A 1 344 ? 14.462 7.030 -7.914 1.00 95.06 344 MET A O 1
ATOM 2644 N N . GLU A 1 345 ? 12.565 5.857 -8.071 1.00 96.00 345 GLU A N 1
ATOM 2645 C CA . GLU A 1 345 ? 12.114 6.154 -6.723 1.00 96.00 345 GLU A CA 1
ATOM 2646 C C . GLU A 1 345 ? 12.762 5.180 -5.721 1.00 96.00 345 GLU A C 1
ATOM 2648 O O . GLU A 1 345 ? 12.143 4.213 -5.270 1.00 96.00 345 GLU A O 1
ATOM 2653 N N . ILE A 1 346 ? 14.032 5.414 -5.362 1.00 95.19 346 ILE A N 1
ATOM 2654 C CA . ILE A 1 346 ? 14.793 4.560 -4.421 1.00 95.19 346 ILE A CA 1
ATOM 2655 C C . ILE A 1 346 ? 14.210 4.539 -2.995 1.00 95.19 346 ILE A C 1
ATOM 2657 O O . ILE A 1 346 ? 14.551 3.670 -2.196 1.00 95.19 346 ILE A O 1
ATOM 2661 N N . GLY A 1 347 ? 13.362 5.514 -2.655 1.00 95.25 347 GLY A N 1
ATOM 2662 C CA . GLY A 1 347 ? 12.749 5.675 -1.334 1.00 95.25 347 GLY A CA 1
ATOM 2663 C C . GLY A 1 347 ? 11.235 5.491 -1.293 1.00 95.25 347 GLY A C 1
ATOM 2664 O O . GLY A 1 347 ? 10.624 5.944 -0.329 1.00 95.25 347 GLY A O 1
ATOM 2665 N N . ALA A 1 348 ? 10.634 4.836 -2.294 1.00 95.19 348 ALA A N 1
ATOM 2666 C CA . ALA A 1 348 ? 9.177 4.745 -2.460 1.00 95.19 348 ALA A CA 1
ATOM 2667 C C . ALA A 1 348 ? 8.420 4.209 -1.228 1.00 95.19 348 ALA A C 1
ATOM 2669 O O . ALA A 1 348 ? 7.244 4.519 -1.039 1.00 95.19 348 ALA A O 1
ATOM 2670 N N . HIS A 1 349 ? 9.073 3.387 -0.399 1.00 95.69 349 HIS A N 1
ATOM 2671 C CA . HIS A 1 349 ? 8.444 2.746 0.761 1.00 95.69 349 HIS A CA 1
ATOM 2672 C C . HIS A 1 349 ? 9.060 3.150 2.101 1.00 95.69 349 HIS A C 1
ATOM 2674 O O . HIS A 1 349 ? 8.388 3.065 3.128 1.00 95.69 349 HIS A O 1
ATOM 2680 N N . SER A 1 350 ? 10.326 3.579 2.124 1.00 94.00 350 SER A N 1
ATOM 2681 C CA . SER A 1 350 ? 10.943 4.189 3.309 1.00 94.00 350 SER A CA 1
ATOM 2682 C C . SER A 1 350 ? 12.283 4.846 2.974 1.00 94.00 350 SER A C 1
ATOM 2684 O O . SER A 1 350 ? 12.974 4.429 2.047 1.00 94.00 350 SER A O 1
ATOM 2686 N N . GLY A 1 351 ? 12.709 5.801 3.801 1.00 90.75 351 GLY A N 1
ATOM 2687 C CA . GLY A 1 351 ? 14.000 6.476 3.657 1.00 90.75 351 GLY A CA 1
ATOM 2688 C C . GLY A 1 351 ? 13.914 7.773 2.856 1.00 90.75 351 GLY A C 1
ATOM 2689 O O . GLY A 1 351 ? 12.904 8.084 2.236 1.00 90.75 351 GLY A O 1
ATOM 2690 N N . LYS A 1 352 ? 14.975 8.579 2.938 1.00 86.88 352 LYS A N 1
ATOM 2691 C CA . LYS A 1 352 ? 15.078 9.856 2.221 1.00 86.88 352 LYS A CA 1
ATOM 2692 C C . LYS A 1 352 ? 15.983 9.687 1.017 1.00 86.88 352 LYS A C 1
ATOM 2694 O O . LYS A 1 352 ? 17.064 9.111 1.141 1.00 86.88 352 LYS A O 1
ATOM 2699 N N . GLN A 1 353 ? 15.598 10.267 -0.108 1.00 85.00 353 GLN A N 1
ATOM 2700 C CA . GLN A 1 353 ? 16.408 10.270 -1.320 1.00 85.00 353 GLN A CA 1
ATOM 2701 C C . GLN A 1 353 ? 17.465 11.379 -1.319 1.00 85.00 353 GLN A C 1
ATOM 2703 O O . GLN A 1 353 ? 17.341 12.354 -0.580 1.00 85.00 353 GLN A O 1
ATOM 2708 N N . ARG A 1 354 ? 18.508 11.218 -2.146 1.00 82.44 354 ARG A N 1
ATOM 2709 C CA . ARG A 1 354 ? 19.562 12.223 -2.398 1.00 82.44 354 ARG A CA 1
ATOM 2710 C C . ARG A 1 354 ? 20.269 12.756 -1.134 1.00 82.44 354 ARG A C 1
ATOM 2712 O O . ARG A 1 354 ? 20.821 13.850 -1.116 1.00 82.44 354 ARG A O 1
ATOM 2719 N N . THR A 1 355 ? 20.317 11.954 -0.074 1.00 86.50 355 THR A N 1
ATOM 2720 C CA . THR A 1 355 ? 21.077 12.200 1.160 1.00 86.50 355 THR A CA 1
ATOM 2721 C C . THR A 1 355 ? 22.218 11.193 1.293 1.00 86.50 355 THR A C 1
ATOM 2723 O O . THR A 1 355 ? 22.164 10.110 0.721 1.00 86.50 355 THR A O 1
ATOM 2726 N N . LYS A 1 356 ? 23.202 11.464 2.158 1.00 85.44 356 LYS A N 1
ATOM 2727 C CA . LYS A 1 356 ? 24.279 10.504 2.486 1.00 85.44 356 LYS A CA 1
ATOM 2728 C C . LYS A 1 356 ? 23.802 9.152 3.054 1.00 85.44 356 LYS A C 1
ATOM 2730 O O . LYS A 1 356 ? 24.608 8.261 3.291 1.00 85.44 356 LYS A O 1
ATOM 2735 N N . HIS A 1 357 ? 22.510 9.015 3.357 1.00 88.81 357 HIS A N 1
ATOM 2736 C CA . HIS A 1 357 ? 21.895 7.789 3.870 1.00 88.81 357 HIS A CA 1
ATOM 2737 C C . HIS A 1 357 ? 20.962 7.124 2.856 1.00 88.81 357 HIS A C 1
ATOM 2739 O O . HIS A 1 357 ? 20.307 6.140 3.194 1.00 88.81 357 HIS A O 1
ATOM 2745 N N . SER A 1 358 ? 20.890 7.642 1.628 1.00 91.31 358 SER A N 1
ATOM 2746 C CA . SER A 1 358 ? 19.930 7.176 0.632 1.00 91.31 358 SER A CA 1
ATOM 2747 C C . SER A 1 358 ? 20.167 5.752 0.161 1.00 91.31 358 SER A C 1
ATOM 2749 O O . SER A 1 358 ? 19.203 5.105 -0.229 1.00 91.31 358 SER A O 1
ATOM 2751 N N . SER A 1 359 ? 21.383 5.229 0.322 1.00 90.88 359 SER A N 1
ATOM 2752 C CA . SER A 1 359 ? 21.693 3.811 0.125 1.00 90.88 359 SER A CA 1
ATOM 2753 C C . SER A 1 359 ? 20.849 2.866 0.997 1.00 90.88 359 SER A C 1
ATOM 2755 O O . SER A 1 359 ? 20.643 1.719 0.625 1.00 90.88 359 SER A O 1
ATOM 2757 N N . ARG A 1 360 ? 20.301 3.340 2.128 1.00 95.06 360 ARG A N 1
ATOM 2758 C CA . ARG A 1 360 ? 19.399 2.570 3.011 1.00 95.06 360 ARG A CA 1
ATOM 2759 C C . ARG A 1 360 ? 17.911 2.806 2.735 1.00 95.06 360 ARG A C 1
ATOM 2761 O O . ARG A 1 360 ? 17.074 2.294 3.477 1.00 95.06 360 ARG A O 1
ATOM 2768 N N . SER A 1 361 ? 17.576 3.629 1.743 1.00 96.50 361 SER A N 1
ATOM 2769 C CA . SER A 1 361 ? 16.180 3.846 1.346 1.00 96.50 361 SER A CA 1
ATOM 2770 C C . SER A 1 361 ? 15.658 2.605 0.651 1.00 96.50 361 SER A C 1
ATOM 2772 O O . SER A 1 361 ? 16.435 1.920 -0.011 1.00 96.50 361 SER A O 1
ATOM 2774 N N . LYS A 1 362 ? 14.371 2.314 0.841 1.00 97.25 362 LYS A N 1
ATOM 2775 C CA . LYS A 1 362 ? 13.735 1.109 0.326 1.00 97.25 362 LYS A CA 1
ATOM 2776 C C . LYS A 1 362 ? 12.741 1.413 -0.778 1.00 97.25 362 LYS A C 1
ATOM 2778 O O . LYS A 1 362 ? 11.870 2.275 -0.616 1.00 97.25 362 LYS A O 1
ATOM 2783 N N . SER A 1 363 ? 12.813 0.593 -1.815 1.00 97.75 363 SER A N 1
ATOM 2784 C CA . SER A 1 363 ? 11.852 0.535 -2.908 1.00 97.75 363 SER A CA 1
ATOM 2785 C C . SER A 1 363 ? 11.495 -0.915 -3.224 1.00 97.75 363 SER A C 1
ATOM 2787 O O . SER A 1 363 ? 12.080 -1.847 -2.667 1.00 97.75 363 SER A O 1
ATOM 2789 N N . ASN A 1 364 ? 10.494 -1.100 -4.077 1.00 97.88 364 ASN A N 1
ATOM 2790 C CA . ASN A 1 364 ? 10.129 -2.415 -4.577 1.00 97.88 364 ASN A CA 1
ATOM 2791 C C . ASN A 1 364 ? 10.887 -2.704 -5.869 1.00 97.88 364 ASN A C 1
ATOM 2793 O O . ASN A 1 364 ? 10.961 -1.856 -6.760 1.00 97.88 364 ASN A O 1
ATOM 2797 N N . TYR A 1 365 ? 11.391 -3.927 -5.958 1.00 97.94 365 TYR A N 1
ATOM 2798 C CA . TYR A 1 365 ? 12.088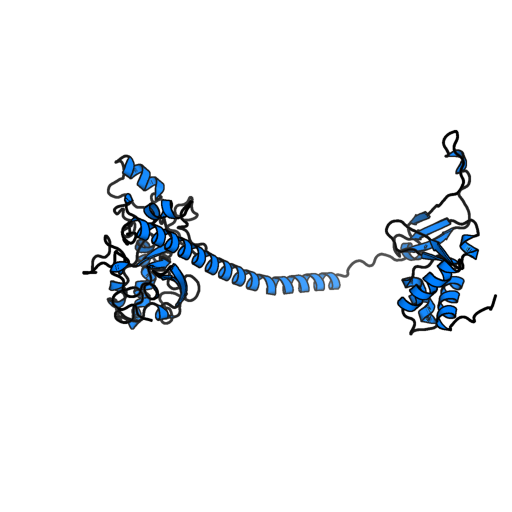 -4.462 -7.117 1.00 97.94 365 TYR A CA 1
ATOM 2799 C C . TYR A 1 365 ? 11.471 -5.805 -7.478 1.00 97.94 365 TYR A C 1
ATOM 2801 O O . TYR A 1 365 ? 11.075 -6.568 -6.589 1.00 97.94 365 TYR A O 1
ATOM 2809 N N . VAL A 1 366 ? 11.384 -6.082 -8.774 1.00 97.75 366 VAL A N 1
ATOM 2810 C CA . VAL A 1 366 ? 10.989 -7.391 -9.297 1.00 97.75 366 VAL A CA 1
ATOM 2811 C C . VAL A 1 366 ? 12.111 -7.940 -10.140 1.00 97.75 366 VAL A C 1
ATOM 2813 O O . VAL A 1 366 ? 12.746 -7.191 -10.880 1.00 97.75 366 VAL A O 1
ATOM 2816 N N . PHE A 1 367 ? 12.336 -9.235 -10.008 1.00 97.69 367 PHE A N 1
ATOM 2817 C CA . PHE A 1 367 ? 13.407 -9.961 -10.661 1.00 97.69 367 PHE A CA 1
ATOM 2818 C C . PHE A 1 367 ? 12.849 -10.819 -11.798 1.00 97.69 367 PHE A C 1
ATOM 2820 O O . PHE A 1 367 ? 11.660 -11.141 -11.807 1.00 97.69 367 PHE A O 1
ATOM 2827 N N . LEU A 1 368 ? 13.701 -11.183 -12.757 1.00 96.31 368 LEU A N 1
ATOM 2828 C CA . LEU A 1 368 ? 13.301 -11.901 -13.979 1.00 96.31 368 LEU A CA 1
ATOM 2829 C C . LEU A 1 368 ? 12.734 -13.312 -13.738 1.00 96.31 368 LEU A C 1
ATOM 2831 O O . LEU A 1 368 ? 12.207 -13.930 -14.658 1.00 96.31 368 LEU A O 1
ATOM 2835 N N . ASP A 1 369 ? 12.855 -13.859 -12.530 1.00 94.94 369 ASP A N 1
ATOM 2836 C CA . ASP A 1 369 ? 12.236 -15.133 -12.143 1.00 94.94 369 ASP A CA 1
ATOM 2837 C C . ASP A 1 369 ? 10.790 -14.983 -11.620 1.00 94.94 369 ASP A C 1
ATOM 2839 O O . ASP A 1 369 ? 10.152 -15.978 -11.267 1.00 94.94 369 ASP A O 1
ATOM 2843 N N . GLY A 1 370 ? 10.265 -13.754 -11.538 1.00 93.25 370 GLY A N 1
ATOM 2844 C CA . GLY A 1 370 ? 8.920 -13.466 -11.036 1.00 93.25 370 GLY A CA 1
ATOM 2845 C C . GLY A 1 370 ? 8.848 -13.047 -9.571 1.00 93.25 370 GLY A C 1
ATOM 2846 O O . GLY A 1 370 ? 7.790 -12.583 -9.121 1.00 93.25 370 GLY A O 1
ATOM 2847 N N . HIS A 1 371 ? 9.922 -13.188 -8.790 1.00 95.31 371 HIS A N 1
ATOM 2848 C CA . HIS A 1 371 ? 9.870 -12.791 -7.391 1.00 95.31 371 HIS A CA 1
ATOM 2849 C C . HIS A 1 371 ? 10.014 -11.272 -7.238 1.00 95.31 371 HIS A C 1
ATOM 2851 O O . HIS A 1 371 ? 10.647 -10.582 -8.032 1.00 95.31 371 HIS A O 1
ATOM 2857 N N . ALA A 1 372 ? 9.410 -10.730 -6.179 1.00 95.94 372 ALA A N 1
ATOM 2858 C CA . ALA A 1 372 ? 9.496 -9.307 -5.873 1.00 95.94 372 ALA A CA 1
ATOM 2859 C C . ALA A 1 372 ? 9.756 -9.081 -4.396 1.00 95.94 372 ALA A C 1
ATOM 2861 O O . ALA A 1 372 ? 9.124 -9.739 -3.559 1.00 95.94 372 ALA A O 1
ATOM 2862 N N . SER A 1 373 ? 10.597 -8.094 -4.102 1.00 97.19 373 SER A N 1
ATOM 2863 C CA . SER A 1 373 ? 11.048 -7.782 -2.750 1.00 97.19 373 SER A CA 1
ATOM 2864 C C . SER A 1 373 ? 11.150 -6.275 -2.522 1.00 97.19 373 SER A C 1
ATOM 2866 O O . SER A 1 373 ? 11.468 -5.503 -3.427 1.00 97.19 373 SER A O 1
ATOM 2868 N N . THR A 1 374 ? 10.892 -5.852 -1.283 1.00 98.00 374 THR A N 1
ATOM 2869 C CA . THR A 1 374 ? 11.175 -4.487 -0.825 1.00 98.00 374 THR A CA 1
ATOM 2870 C C . THR A 1 374 ? 12.597 -4.449 -0.269 1.00 98.00 374 THR A C 1
ATOM 2872 O O . THR A 1 374 ? 12.828 -4.906 0.852 1.00 98.00 374 THR A O 1
ATOM 2875 N N . LEU A 1 375 ? 13.537 -3.908 -1.039 1.00 97.69 375 LEU A N 1
ATOM 2876 C CA . LEU A 1 375 ? 14.971 -3.919 -0.731 1.00 97.69 375 LEU A CA 1
ATOM 2877 C C . LEU A 1 375 ? 15.505 -2.498 -0.580 1.00 97.69 375 LEU A C 1
ATOM 2879 O O . LEU A 1 375 ? 14.909 -1.539 -1.074 1.00 97.69 375 LEU A O 1
ATOM 2883 N N . THR A 1 376 ? 16.620 -2.355 0.126 1.00 97.69 376 THR A N 1
ATOM 2884 C CA . THR A 1 376 ? 17.391 -1.114 0.138 1.00 97.69 376 THR A CA 1
ATOM 2885 C C . THR A 1 376 ? 18.155 -0.936 -1.170 1.00 97.69 376 THR A C 1
ATOM 2887 O O . THR A 1 376 ? 18.522 -1.914 -1.818 1.00 97.69 376 THR A O 1
ATOM 2890 N N . PHE A 1 377 ? 18.458 0.309 -1.542 1.00 96.69 377 PHE A N 1
ATOM 2891 C CA . PHE A 1 377 ? 19.286 0.567 -2.724 1.00 96.69 377 PHE A CA 1
ATOM 2892 C C . PHE A 1 377 ? 20.650 -0.145 -2.647 1.00 96.69 377 PHE A C 1
ATOM 2894 O O . PHE A 1 377 ? 21.084 -0.724 -3.633 1.00 96.69 377 PHE A O 1
ATOM 2901 N N . ALA A 1 378 ? 21.287 -0.182 -1.471 1.00 95.44 378 ALA A N 1
ATOM 2902 C CA . ALA A 1 378 ? 22.568 -0.867 -1.266 1.00 95.44 378 ALA A CA 1
ATOM 2903 C C . ALA A 1 378 ? 22.510 -2.391 -1.477 1.00 95.44 378 ALA A C 1
ATOM 2905 O O . ALA A 1 378 ? 23.535 -2.996 -1.779 1.00 95.44 378 ALA A O 1
ATOM 2906 N N . GLU A 1 379 ? 21.340 -3.013 -1.297 1.00 96.44 379 GLU A N 1
ATOM 2907 C CA . GLU A 1 379 ? 21.153 -4.449 -1.549 1.00 96.44 379 GLU A CA 1
ATOM 2908 C C . GLU A 1 379 ? 21.097 -4.766 -3.048 1.00 96.44 379 GLU A C 1
ATOM 2910 O O . GLU A 1 379 ? 21.499 -5.855 -3.440 1.00 96.44 379 GLU A O 1
ATOM 2915 N N . VAL A 1 380 ? 20.647 -3.824 -3.887 1.00 96.19 380 VAL A N 1
ATOM 2916 C CA . VAL A 1 380 ? 20.527 -4.024 -5.345 1.00 96.19 380 VAL A CA 1
ATOM 2917 C C . VAL A 1 380 ? 21.646 -3.360 -6.149 1.00 96.19 380 VAL A C 1
ATOM 2919 O O . VAL A 1 380 ? 21.908 -3.761 -7.280 1.00 96.19 380 VAL A O 1
ATOM 2922 N N . TYR A 1 381 ? 22.319 -2.350 -5.597 1.00 95.88 381 TYR A N 1
ATOM 2923 C CA . TYR A 1 381 ? 23.395 -1.629 -6.268 1.00 95.88 381 TYR A CA 1
ATOM 2924 C C . TYR A 1 381 ? 24.405 -1.088 -5.253 1.00 95.88 381 TYR A C 1
ATOM 2926 O O . TYR A 1 381 ? 24.077 -0.260 -4.399 1.00 95.88 381 TYR A O 1
ATOM 2934 N N . THR A 1 382 ? 25.662 -1.509 -5.377 1.00 92.31 382 THR A N 1
ATOM 2935 C CA . THR A 1 382 ? 26.789 -0.911 -4.638 1.00 92.31 382 THR A CA 1
ATOM 2936 C C . THR A 1 382 ? 27.755 -0.207 -5.586 1.00 92.31 382 THR A C 1
ATOM 2938 O O . THR A 1 382 ? 28.144 0.935 -5.350 1.00 92.31 382 THR A O 1
ATOM 2941 N N . ASP A 1 383 ? 28.113 -0.877 -6.675 1.00 92.81 383 ASP A N 1
ATOM 2942 C CA . ASP A 1 383 ? 29.062 -0.429 -7.687 1.00 92.81 383 ASP A CA 1
ATOM 2943 C C . ASP A 1 383 ? 28.823 -1.225 -8.988 1.00 92.81 383 ASP A C 1
ATOM 2945 O O . ASP A 1 383 ? 28.015 -2.156 -8.975 1.00 92.81 383 ASP A O 1
ATOM 2949 N N . PRO A 1 384 ? 29.485 -0.893 -10.112 1.00 91.38 384 PRO A N 1
ATOM 2950 C CA . PRO A 1 384 ? 29.259 -1.578 -11.386 1.00 91.38 384 PRO A CA 1
ATOM 2951 C C . PRO A 1 384 ? 29.523 -3.092 -11.395 1.00 91.38 384 PRO A C 1
ATOM 2953 O O . PRO A 1 384 ? 28.983 -3.768 -12.267 1.00 91.38 384 PRO A O 1
ATOM 2956 N N . GLU A 1 385 ? 30.315 -3.625 -10.459 1.00 92.12 385 GLU A N 1
ATOM 2957 C CA . GLU A 1 385 ? 30.622 -5.058 -10.333 1.00 92.12 385 GLU A CA 1
ATOM 2958 C C . GLU A 1 385 ? 29.706 -5.764 -9.322 1.00 92.12 385 GLU A C 1
ATOM 2960 O O . GLU A 1 385 ? 29.543 -6.980 -9.371 1.00 92.12 385 GLU A O 1
ATOM 2965 N N . ARG A 1 386 ? 29.059 -5.013 -8.424 1.00 93.00 386 ARG A N 1
ATOM 2966 C CA . ARG A 1 386 ? 28.013 -5.502 -7.519 1.00 93.00 386 ARG A CA 1
ATOM 2967 C C . ARG A 1 386 ? 26.695 -4.780 -7.792 1.00 93.00 386 ARG A C 1
ATOM 2969 O O . ARG A 1 386 ? 26.282 -3.874 -7.057 1.00 93.00 386 ARG A O 1
ATOM 2976 N N . ASN A 1 387 ? 26.052 -5.212 -8.874 1.00 93.94 387 ASN A N 1
ATOM 2977 C CA . ASN A 1 387 ? 24.895 -4.566 -9.476 1.00 93.94 387 ASN A CA 1
ATOM 2978 C C . ASN A 1 387 ? 23.847 -5.599 -9.929 1.00 93.94 387 ASN A C 1
ATOM 2980 O O . ASN A 1 387 ? 24.039 -6.279 -10.935 1.00 93.94 387 ASN A O 1
ATOM 2984 N N . ALA A 1 388 ? 22.706 -5.656 -9.240 1.00 96.44 388 ALA A N 1
ATOM 2985 C CA . ALA A 1 388 ? 21.589 -6.538 -9.584 1.00 96.44 388 ALA A CA 1
ATOM 2986 C C . ALA A 1 388 ? 20.870 -6.134 -10.887 1.00 96.44 388 ALA A C 1
ATOM 2988 O O . ALA A 1 388 ? 20.056 -6.889 -11.403 1.00 96.44 388 ALA A O 1
ATOM 2989 N N . PHE A 1 389 ? 21.151 -4.955 -11.447 1.00 94.81 389 PHE A N 1
ATOM 2990 C CA . PHE A 1 389 ? 20.617 -4.531 -12.742 1.00 94.81 389 PHE A CA 1
ATOM 2991 C C . PHE A 1 389 ? 21.439 -5.068 -13.914 1.00 94.81 389 PHE A C 1
ATOM 2993 O O . PHE A 1 389 ? 20.914 -5.169 -15.012 1.00 94.81 389 PHE A O 1
ATOM 3000 N N . ASN A 1 390 ? 22.711 -5.419 -13.734 1.00 93.56 390 ASN A N 1
ATOM 3001 C CA . ASN A 1 390 ? 23.539 -5.889 -14.842 1.00 93.56 390 ASN A CA 1
ATOM 3002 C C . ASN A 1 390 ? 23.587 -7.429 -14.854 1.00 93.56 390 ASN A C 1
ATOM 3004 O O . ASN A 1 390 ? 24.273 -8.008 -14.008 1.00 93.56 390 ASN A O 1
ATOM 3008 N N . PRO A 1 391 ? 22.956 -8.115 -15.830 1.00 92.56 391 PRO A N 1
ATOM 3009 C CA . PRO A 1 391 ? 22.892 -9.580 -15.872 1.00 92.56 391 PRO A CA 1
ATOM 3010 C C . PRO A 1 391 ? 24.255 -10.283 -15.933 1.00 92.56 391 PRO A C 1
ATOM 3012 O O . PRO A 1 391 ? 24.344 -11.476 -15.649 1.00 92.56 391 PRO A O 1
ATOM 3015 N N . ARG A 1 392 ? 25.327 -9.567 -16.302 1.00 90.94 392 ARG A N 1
ATOM 3016 C CA . ARG A 1 392 ? 26.702 -10.087 -16.307 1.00 90.94 392 ARG A CA 1
ATOM 3017 C C . ARG A 1 392 ? 27.251 -10.319 -14.896 1.00 90.94 392 ARG A C 1
ATOM 3019 O O . ARG A 1 392 ? 28.044 -11.236 -14.685 1.00 90.94 392 ARG A O 1
ATOM 3026 N N . VAL A 1 393 ? 26.872 -9.456 -13.956 1.00 92.31 393 VAL A N 1
ATOM 3027 C CA . VAL A 1 393 ? 27.446 -9.389 -12.600 1.00 92.31 393 VAL A CA 1
ATOM 3028 C C . VAL A 1 393 ? 26.401 -9.563 -11.494 1.00 92.31 393 VAL A C 1
ATOM 3030 O O . VAL A 1 393 ? 26.754 -9.599 -10.319 1.00 92.31 393 VAL A O 1
ATOM 3033 N N . ALA A 1 394 ? 25.127 -9.705 -11.857 1.00 90.56 394 ALA A N 1
ATOM 3034 C CA . ALA A 1 394 ? 24.051 -10.064 -10.950 1.00 90.56 394 ALA A CA 1
ATOM 3035 C C . ALA A 1 394 ? 24.242 -11.508 -10.452 1.00 90.56 394 ALA A C 1
ATOM 3037 O O . ALA A 1 394 ? 23.891 -12.472 -11.133 1.00 90.56 394 ALA A O 1
ATOM 3038 N N . HIS A 1 395 ? 24.814 -11.652 -9.257 1.00 81.62 395 HIS A N 1
ATOM 3039 C CA . HIS A 1 395 ? 24.999 -12.923 -8.554 1.00 81.62 395 HIS A CA 1
ATOM 3040 C C . HIS A 1 395 ? 24.538 -12.769 -7.098 1.00 81.62 395 HIS A C 1
ATOM 3042 O O . HIS A 1 395 ? 24.557 -11.655 -6.573 1.00 81.62 395 HIS A O 1
ATOM 3048 N N . GLU A 1 396 ? 24.078 -13.872 -6.496 1.00 59.34 396 GLU A N 1
ATOM 3049 C CA . GLU A 1 396 ? 23.514 -13.926 -5.129 1.00 59.34 396 GLU A CA 1
ATOM 3050 C C . GLU A 1 396 ? 24.463 -13.428 -4.027 1.00 59.34 396 GLU A C 1
ATOM 3052 O O . GLU A 1 396 ? 25.680 -13.732 -4.088 1.00 59.34 396 GLU A O 1
#